Protein AF-A0A5N4DYI6-F1 (afdb_monomer)

pLDDT: mean 77.46, std 20.4, range [22.11, 98.19]

Organism: Camelus dromedarius (NCBI:txid9838)

InterPro domains:
  IPR007528 RINT-1/Tip20 [PF04437] (257-552)
  IPR007528 RINT-1/Tip20 [PS51386] (113-617)
  IPR007528 RINT-1/Tip20 [PTHR13520] (258-553)

Radius of gyration: 69.07 Å; Cα contacts (8 Å, |Δi|>4): 310; chains: 1; bounding box: 98×104×252 Å

Nearest PDB structures (foldseek):
  6xns-assembly2_E  TM=2.336E-01  e=3.907E-02  synthetic construct
  4a1s-assembly1_B  TM=1.746E-01  e=1.151E+00  Drosophila melanogaster

Foldseek 3Di:
DVVVPVVVVVVVVVVVCVVVDDDDDDDDDDDDDYDDDDDDDDDYDDDDDDDDDDDDDDDDDDDDDPPVVVVVCPVQDDDDPPCVVVVVVVVVVVVVVVVVVVVVVVVVVPVPPPPDDPPPPPVVVVVVVVVVVVVVVVVVVVVVVVVVVVVVVCVVCPPVVVVVVVVVVVVVVVVVVVVLVVLVVVLVVLLVQLVVCVVVVNLVSSVVSLVVLVVSLVVCPPPPPPVSNVVSVVSSVVSCVVSCVVVVVVVVDPLQPLLVLLVVLLVVLVVCVCVQVPPVVVVCVVVVHPDRRSQVSSLVSQVVSQVSLLVNQVVQLVPLVSLVSNLVSQLVSVCCCCPPNVHDLVDDGCLVVCPPPSNLVSVLVSLLVVLVVQLVVLVPDPQQLAQPPNPPPVPCPLRAGPSLVVNVVSLVVLCSSCLSRPDLVSSLVSLVSSLVSLVVSLVVLVVVLVVCLVPLVDSSVSSSLSSLVVNLVVVVVVLPDPSQLVSLLVVLVVVCVVVVHDPVVSVVCSVVDDGSCVVSSVSSVVVSVVSVVSVVVVVVVVVVVVVVVVVVLVVVLLVLLLPDDQVLNVVLLCQLVDPDDPDDNQVSSVVSVHHRDDSVVSNVSSVPHPPHDPPDD

Sequence (617 aa):
MRILADRGSEVINYWFQLLLGKQQFGVCCSENGDQRKNVEEKSDLNIAALAGNEQVCEGTDNGDLPSYVSAFIEKEVGNDLKSLKKLDKLIEQMTESKMQLEEQAIISAWVLTVSSEIPKRIQSALKNAEESKQFLYQSLEQETHLSSSINSHLLTAQPWMEDLGAMINQIEEIERHLAYLKWISQIEELSDNIQQYLMTNNVPEAASTLVSMAELDIKLQESSCTHLLGFMRATVKFWHKILKDKLTRQEVYPYFMPEWYLAQVLMWIGNHTQFLDEKIQPILDKAGSSVNARLEFSRGLMMLVLEKLAADIPCLLYDDNLFCHLVDEVLLFERELHSVHGYPGTFANCMHILSEETCFQRWLTVERKFALQKMDSMLSSEAAWISQYKDITDVDEMKVPDCAETFMTLLLVITDRYKHLPTASRKLQFLELQKDLVDDFRIRLTQVMKEETRASLGFRYCAILNAVNYISTVLADWADNVFFLQLQQAALEVFAENNTLSKLQLGQLASMESSVFDDMINLLERLKHDMLTRQVDHVFREVKDAAKLYKKESVKEACIVLNLNIGSALLLKDVLQSTSGQPPATAALNEVGIYKLAQQDVEILLNLRTNWPNTGK

Secondary structure (DSSP, 8-state):
--HHHHHHHHHHHHHHHHHT---------------------------------------------HHHHHHHHHHH--S-TTTTHHHHHHHHHHHHHHHHHHHHHHHHHHTTSSSSSSTTHHHHHHHHHHHHHHHHHHHHHHHHHHHHHHHHHHHHHHHHHHHHHHHHHHHHHHHHHHHHHHHHHHHHHHHHHHHHHHHTT-HHHHHHHHHHHHHHHHHHTT-S-HHHHHHHHHHHHHHHHHHHHHHHHHHSSTTT-HHHHHHHHHHHHHHHHHHIIIIIHHHHHHTT----HHHHHHHHHHHHHHHHHHHHHHHHTT-HHHHHHHHHHHHHHHHHHHHTT---TTS--HHHHHTSHHHHHHHHHHHHHHHHHHHHHHHTSTTTTSBTTTT-TTT-TT--BHHHHHHHHHHHHHHHHHTT-S-HHHHHHHHHHHHHHHHHHHHHHHHHHHHGGGGTTSHHHHHHHHHHHHHHHHHHHHHTSHHHHHHHHHHHHHHHHHHT--HHHHHHHHHHPPPTTHHHHHHHHHHHHHHHHHHHHHHHHHHHHHHHHHHHHHHHHHHHHHHS-HHHHHHHHHHHH-SS-SSPHHHHHHHTT-SSS-HHHHHHHHHT-S-------

Mean predicted aligned error: 20.65 Å

Solvent-accessible surface area (backbone atoms only — not comparable to full-atom values): 36206 Å² total; per-residue (Å²): 123,69,78,66,52,64,58,47,55,55,50,52,50,53,52,53,58,65,73,62,72,79,76,86,83,86,78,91,79,92,81,85,85,87,85,85,81,88,83,85,91,86,86,88,86,90,87,85,88,80,82,89,86,91,85,89,86,90,92,86,90,89,90,86,72,68,74,67,54,57,63,54,50,64,74,76,61,65,101,54,99,78,55,72,75,53,52,62,58,51,53,55,53,52,59,56,56,54,57,58,57,62,59,60,62,61,62,66,65,62,71,74,74,75,82,69,81,74,80,71,63,62,67,62,56,56,59,58,52,56,59,52,54,56,54,49,57,57,54,52,55,54,50,54,56,50,52,54,55,51,53,54,52,51,64,70,48,44,65,61,52,51,55,50,50,54,51,50,53,51,50,55,50,51,51,50,53,53,54,53,52,53,53,52,54,53,54,50,53,52,49,51,50,33,51,51,25,56,76,72,67,39,57,71,60,25,52,53,46,49,50,55,50,50,53,51,49,60,68,45,65,84,52,88,54,63,68,61,49,50,51,48,54,50,52,53,51,51,51,50,50,53,51,48,55,51,42,61,68,47,74,68,32,80,90,65,45,55,60,58,61,50,51,50,49,53,50,51,49,58,73,44,40,63,53,26,60,71,58,46,33,59,53,36,52,74,70,69,46,91,69,58,50,55,57,54,52,45,52,57,54,45,50,55,52,48,56,51,50,65,66,48,47,77,74,32,74,83,41,68,68,59,38,48,51,46,53,51,45,49,54,50,47,52,52,45,42,38,74,73,68,60,54,65,86,88,50,94,57,68,48,62,62,53,60,35,68,72,53,32,55,49,47,56,53,48,52,52,52,52,51,50,52,52,53,52,55,40,69,69,37,91,57,21,62,40,39,84,56,74,90,42,81,90,76,49,89,68,51,49,10,39,38,43,55,54,48,53,49,52,52,50,53,54,48,67,69,43,70,74,46,82,47,66,72,62,40,50,55,52,48,51,53,52,54,50,51,53,50,54,50,51,52,49,52,54,52,56,45,60,74,36,57,89,42,50,87,33,72,64,38,51,22,51,47,26,27,40,51,49,54,33,51,54,47,56,60,46,40,73,33,70,70,46,46,53,50,43,52,48,52,49,51,56,52,28,65,78,66,71,54,51,74,69,58,49,56,54,46,61,74,69,54,74,55,87,46,44,71,58,34,52,54,32,50,50,51,43,52,57,52,51,51,51,35,52,54,48,54,53,47,52,54,50,57,60,45,46,56,55,50,52,51,45,50,51,36,48,51,46,62,60,64,46,56,68,66,59,46,50,51,51,53,48,53,66,68,46,93,82,56,88,70,53,60,69,56,56,35,43,77,72,63,37,84,80,69,53,71,70,58,51,55,53,47,54,71,70,46,85,76,64,78,81,77,73,126

Structure (mmCIF, N/CA/C/O backbone):
data_AF-A0A5N4DYI6-F1
#
_entry.id   AF-A0A5N4DYI6-F1
#
loop_
_atom_site.group_PDB
_atom_site.id
_atom_site.type_symbol
_atom_site.label_atom_id
_atom_site.label_alt_id
_atom_site.label_comp_id
_atom_site.label_asym_id
_atom_site.label_entity_id
_atom_site.label_seq_id
_atom_site.pdbx_PDB_ins_code
_atom_site.Cartn_x
_atom_site.Cartn_y
_atom_site.Cartn_z
_atom_site.occupancy
_atom_site.B_iso_or_equiv
_atom_site.auth_seq_id
_atom_site.auth_comp_id
_atom_site.auth_asym_id
_atom_site.auth_atom_id
_atom_site.pdbx_PDB_model_num
ATOM 1 N N . MET A 1 1 ? -0.387 -41.800 51.190 1.00 40.84 1 MET A N 1
ATOM 2 C CA . MET A 1 1 ? 0.774 -42.644 51.560 1.00 40.84 1 MET A CA 1
ATOM 3 C C . MET A 1 1 ? 2.038 -41.867 51.966 1.00 40.84 1 MET A C 1
ATOM 5 O O . MET A 1 1 ? 2.974 -42.512 52.399 1.00 40.84 1 MET A O 1
ATOM 9 N N . ARG A 1 2 ? 2.075 -40.518 51.944 1.00 29.33 2 ARG A N 1
ATOM 10 C CA . ARG A 1 2 ? 3.192 -39.717 52.509 1.00 29.33 2 ARG A CA 1
ATOM 11 C C . ARG A 1 2 ? 3.112 -39.451 54.023 1.00 29.33 2 ARG A C 1
ATOM 13 O O . ARG A 1 2 ? 4.124 -39.168 54.636 1.00 29.33 2 ARG A O 1
ATOM 20 N N . ILE A 1 3 ? 1.945 -39.633 54.649 1.00 32.56 3 ILE A N 1
ATOM 21 C CA . ILE A 1 3 ? 1.760 -39.457 56.109 1.00 32.56 3 ILE A CA 1
ATOM 22 C C . ILE A 1 3 ? 2.317 -40.653 56.917 1.00 32.56 3 ILE A C 1
ATOM 24 O O . ILE A 1 3 ? 2.535 -40.546 58.120 1.00 32.56 3 ILE A O 1
ATOM 28 N N . LEU A 1 4 ? 2.586 -41.786 56.258 1.00 33.41 4 LEU A N 1
ATOM 29 C CA . LEU A 1 4 ? 3.155 -42.984 56.890 1.00 33.41 4 LEU A CA 1
ATOM 30 C C . LEU A 1 4 ? 4.692 -43.053 56.806 1.00 33.41 4 LEU A C 1
ATOM 32 O O . LEU A 1 4 ? 5.276 -43.845 57.535 1.00 33.41 4 LEU A O 1
ATOM 36 N N . ALA A 1 5 ? 5.341 -42.229 55.972 1.00 39.25 5 ALA A N 1
ATOM 37 C CA . ALA A 1 5 ? 6.801 -42.219 55.824 1.00 39.25 5 ALA A CA 1
ATOM 38 C C . ALA A 1 5 ? 7.481 -41.245 56.808 1.00 39.25 5 ALA A C 1
ATOM 40 O O . ALA A 1 5 ? 8.392 -41.652 57.525 1.00 39.25 5 ALA A O 1
ATOM 41 N N . ASP A 1 6 ? 6.966 -40.015 56.952 1.00 38.59 6 ASP A N 1
ATOM 42 C CA . ASP A 1 6 ? 7.537 -39.014 57.878 1.00 38.59 6 ASP A CA 1
ATOM 43 C C . ASP A 1 6 ? 7.442 -39.440 59.349 1.00 38.59 6 ASP A C 1
ATOM 45 O O . ASP A 1 6 ? 8.368 -39.236 60.130 1.00 38.59 6 ASP A O 1
ATOM 49 N N . ARG A 1 7 ? 6.359 -40.131 59.730 1.00 39.09 7 ARG A N 1
ATOM 50 C CA . ARG A 1 7 ? 6.202 -40.646 61.100 1.00 39.09 7 ARG A CA 1
ATOM 51 C C . ARG A 1 7 ? 7.051 -41.886 61.389 1.00 39.09 7 ARG A C 1
ATOM 53 O O . ARG A 1 7 ? 7.242 -42.215 62.553 1.00 39.09 7 ARG A O 1
ATOM 60 N N . GLY A 1 8 ? 7.552 -42.577 60.364 1.00 38.12 8 GLY A N 1
ATOM 61 C CA . GLY A 1 8 ? 8.440 -43.729 60.537 1.00 38.12 8 GLY A CA 1
ATOM 62 C C . GLY A 1 8 ? 9.852 -43.304 60.941 1.00 38.12 8 GLY A C 1
ATOM 63 O O . GLY A 1 8 ? 10.416 -43.862 61.878 1.00 38.12 8 GLY A O 1
ATOM 64 N N . SER A 1 9 ? 10.384 -42.266 60.288 1.00 40.78 9 SER A N 1
ATOM 65 C CA . SER 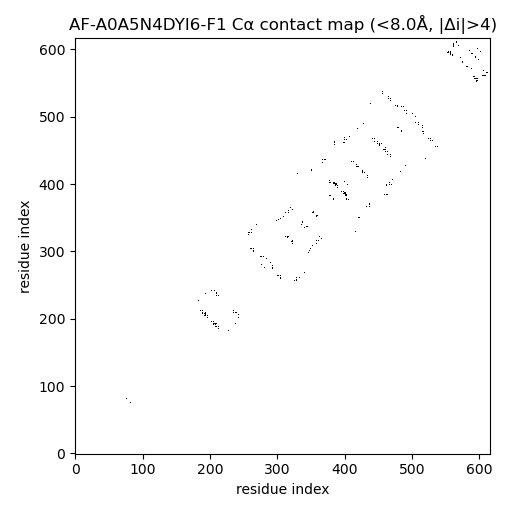A 1 9 ? 11.723 -41.720 60.558 1.00 40.78 9 SER A CA 1
ATOM 66 C C . SER A 1 9 ? 11.830 -41.094 61.953 1.00 40.78 9 SER A C 1
ATOM 68 O O . SER A 1 9 ? 12.776 -41.382 62.686 1.00 40.78 9 SER A O 1
ATOM 70 N N . GLU A 1 10 ? 10.832 -40.308 62.372 1.00 41.41 10 GLU A N 1
ATOM 71 C CA . GLU A 1 10 ? 10.827 -39.680 63.700 1.00 41.41 10 GLU A CA 1
ATOM 72 C C . GLU A 1 10 ? 10.707 -40.704 64.831 1.00 41.41 10 GLU A C 1
ATOM 74 O O . GLU A 1 10 ? 11.381 -40.570 65.848 1.00 41.41 10 GLU A O 1
ATOM 79 N N . VAL A 1 11 ? 9.909 -41.763 64.652 1.00 44.53 11 VAL A N 1
ATOM 80 C CA . VAL A 1 11 ? 9.777 -42.829 65.656 1.00 44.53 11 VAL A CA 1
ATOM 81 C C . VAL A 1 11 ? 11.064 -43.649 65.741 1.00 44.53 11 VAL A C 1
ATOM 83 O O . VAL A 1 11 ? 11.520 -43.940 66.843 1.00 44.53 11 VAL A O 1
ATOM 86 N N . ILE A 1 12 ? 11.706 -43.962 64.612 1.00 43.59 12 ILE A N 1
ATOM 87 C CA . ILE A 1 12 ? 12.975 -44.702 64.603 1.00 43.59 12 ILE A CA 1
ATOM 88 C C . ILE A 1 12 ? 14.104 -43.862 65.222 1.00 43.59 12 ILE A C 1
ATOM 90 O O . ILE A 1 12 ? 14.827 -44.378 66.071 1.00 43.59 12 ILE A O 1
ATOM 94 N N . ASN A 1 13 ? 14.207 -42.564 64.908 1.00 41.88 13 ASN A N 1
ATOM 95 C CA . ASN A 1 13 ? 15.181 -41.657 65.533 1.00 41.88 13 ASN A CA 1
ATOM 96 C C . ASN A 1 13 ? 14.904 -41.415 67.024 1.00 41.88 13 ASN A C 1
ATOM 98 O O . ASN A 1 13 ? 15.845 -41.345 67.814 1.00 41.88 13 ASN A O 1
ATOM 102 N N . TYR A 1 14 ? 13.634 -41.329 67.432 1.00 40.38 14 TYR A N 1
ATOM 103 C CA . TYR A 1 14 ? 13.248 -41.198 68.838 1.00 40.38 14 TYR A CA 1
ATOM 104 C C . TYR A 1 14 ? 13.643 -42.443 69.645 1.00 40.38 14 TYR A C 1
ATOM 106 O O . TYR A 1 14 ? 14.191 -42.316 70.737 1.00 40.38 14 TYR A O 1
ATOM 114 N N . TRP A 1 15 ? 13.469 -43.644 69.081 1.00 38.22 15 TRP A N 1
ATOM 115 C CA . TRP A 1 15 ? 13.941 -44.892 69.692 1.00 38.22 15 TRP A CA 1
ATOM 116 C C . TRP A 1 15 ? 15.475 -45.015 69.691 1.00 38.22 15 TRP A C 1
ATOM 118 O O . TRP A 1 15 ? 16.040 -45.486 70.677 1.00 38.22 15 TRP A O 1
ATOM 128 N N . PHE A 1 16 ? 16.165 -44.531 68.652 1.00 41.41 16 PHE A N 1
ATOM 129 C CA . PHE A 1 16 ? 17.635 -44.530 68.573 1.00 41.41 16 PHE A CA 1
ATOM 130 C C . PHE A 1 16 ? 18.285 -43.568 69.588 1.00 41.41 16 PHE A C 1
ATOM 132 O O . PHE A 1 16 ? 19.297 -43.898 70.205 1.00 41.41 16 PHE A O 1
ATOM 139 N N . GLN A 1 17 ? 17.672 -42.402 69.817 1.00 42.12 17 GLN A N 1
ATOM 140 C CA . GLN A 1 17 ? 18.087 -41.417 70.827 1.00 42.12 17 GLN A CA 1
ATOM 141 C C . GLN A 1 17 ? 17.823 -41.906 72.263 1.00 42.12 17 GLN A C 1
ATOM 143 O O . GLN A 1 17 ? 18.614 -41.618 73.161 1.00 42.12 17 GLN A O 1
ATOM 148 N N . LEU A 1 18 ? 16.755 -42.686 72.484 1.00 39.59 18 LEU A N 1
ATOM 149 C CA . LEU A 1 18 ? 16.445 -43.283 73.790 1.00 39.59 18 LEU A CA 1
ATOM 150 C C . LEU A 1 18 ? 17.396 -44.443 74.154 1.00 39.59 18 LEU A C 1
ATOM 152 O O . LEU A 1 18 ? 17.708 -44.635 75.327 1.00 39.59 18 LEU A O 1
ATOM 156 N N . LEU A 1 19 ? 17.869 -45.202 73.156 1.00 37.19 19 LEU A N 1
ATOM 157 C CA . LEU A 1 19 ? 18.775 -46.351 73.322 1.00 37.19 19 LEU A CA 1
ATOM 158 C C . LEU A 1 19 ? 20.253 -45.961 73.506 1.00 37.19 19 LEU A C 1
ATOM 160 O O . LEU A 1 19 ? 21.004 -46.713 74.122 1.00 37.19 19 LEU A O 1
ATOM 164 N N . LEU A 1 20 ? 20.676 -44.783 73.035 1.00 38.22 20 LEU A N 1
ATOM 165 C CA . LEU A 1 20 ? 22.058 -44.283 73.151 1.00 38.22 20 LEU A CA 1
ATOM 166 C C . LEU A 1 20 ? 22.245 -43.256 74.281 1.00 38.22 20 LEU A C 1
ATOM 168 O O . LEU A 1 20 ? 23.067 -42.345 74.176 1.00 38.22 20 LEU A O 1
ATOM 172 N N . GLY A 1 21 ? 21.496 -43.427 75.375 1.00 30.14 21 GLY A N 1
ATOM 173 C CA . GLY A 1 21 ? 21.461 -42.566 76.557 1.00 30.14 21 GLY A CA 1
ATOM 174 C C . GLY A 1 21 ? 22.791 -41.903 76.940 1.00 30.14 21 GLY A C 1
ATOM 175 O O . GLY A 1 21 ? 23.612 -42.456 77.669 1.00 30.14 21 GLY A O 1
ATOM 176 N N . LYS A 1 22 ? 22.939 -40.643 76.527 1.00 35.88 22 LYS A N 1
ATOM 177 C CA . LYS A 1 22 ? 23.739 -39.622 77.206 1.00 35.88 22 LYS A CA 1
ATOM 178 C C . LYS A 1 22 ? 22.902 -38.353 77.316 1.00 35.88 22 LYS A C 1
ATOM 180 O O . LYS A 1 22 ? 22.975 -37.475 76.465 1.00 35.88 22 LYS A O 1
ATOM 185 N N . GLN A 1 23 ? 22.165 -38.226 78.413 1.00 28.55 23 GLN A N 1
ATOM 186 C CA . GLN A 1 23 ? 21.888 -36.915 78.990 1.00 28.55 23 GLN A CA 1
ATOM 187 C C . GLN A 1 23 ? 22.250 -36.931 80.472 1.00 28.55 23 GLN A C 1
ATOM 189 O O . GLN A 1 23 ? 21.580 -37.530 81.308 1.00 28.55 23 GLN A O 1
ATOM 194 N N . GLN A 1 24 ? 23.357 -36.247 80.763 1.00 27.94 24 GLN A N 1
ATOM 195 C CA . GLN A 1 24 ? 23.621 -35.655 82.062 1.00 27.94 24 GLN A CA 1
ATOM 196 C C . GLN A 1 24 ? 22.496 -34.662 82.371 1.00 27.94 24 GLN A C 1
ATOM 198 O O . GLN A 1 24 ? 22.369 -33.638 81.702 1.00 27.94 24 GLN A O 1
ATOM 203 N N . PHE A 1 25 ? 21.718 -34.944 83.411 1.00 26.69 25 PHE A N 1
ATOM 204 C CA . PHE A 1 25 ? 21.030 -33.907 84.168 1.00 26.69 25 PHE A CA 1
ATOM 205 C C . PHE A 1 25 ? 22.044 -33.279 85.125 1.00 26.69 25 PHE A C 1
ATOM 207 O O . PHE A 1 25 ? 22.585 -33.954 85.999 1.00 26.69 25 PHE A O 1
ATOM 214 N N . GLY A 1 26 ? 22.310 -31.987 84.952 1.00 24.92 26 GLY A N 1
ATOM 215 C CA . GLY A 1 26 ? 22.956 -31.168 85.967 1.00 24.92 26 GLY A CA 1
ATOM 216 C C . GLY A 1 26 ? 21.895 -30.395 86.738 1.00 24.92 26 GLY A C 1
ATOM 217 O O . GLY A 1 26 ? 21.224 -29.546 86.159 1.00 24.92 26 GLY A O 1
ATOM 218 N N . VAL A 1 27 ? 21.777 -30.639 88.043 1.00 24.98 27 VAL A N 1
ATOM 219 C CA . VAL A 1 27 ? 21.348 -29.601 88.985 1.00 24.98 27 VAL A CA 1
ATOM 220 C C . VAL A 1 27 ? 22.393 -29.516 90.090 1.00 24.98 27 VAL A C 1
ATOM 222 O O . VAL A 1 27 ? 22.844 -30.517 90.639 1.00 24.98 27 VAL A O 1
ATOM 225 N N . CYS A 1 28 ? 22.805 -28.276 90.318 1.00 22.11 28 CYS A N 1
ATOM 226 C CA . CYS A 1 28 ? 23.761 -27.788 91.295 1.00 22.11 28 CYS A CA 1
ATOM 227 C C . CYS A 1 2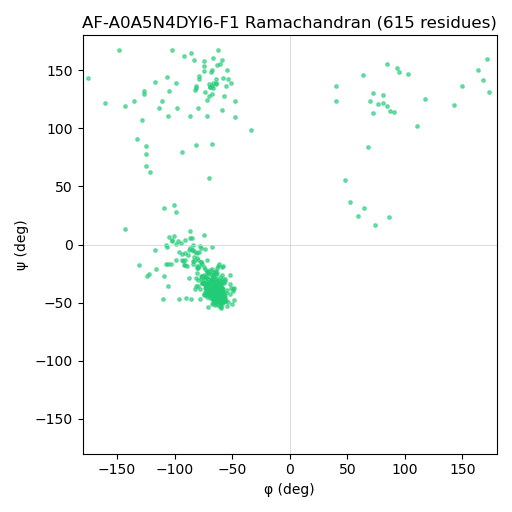8 ? 23.467 -28.284 92.719 1.00 22.11 28 CYS A C 1
ATOM 229 O O . CYS A 1 28 ? 22.317 -28.227 93.141 1.00 22.11 28 CYS A O 1
ATOM 231 N N . CYS A 1 29 ? 24.510 -28.663 93.462 1.00 23.05 29 CYS A N 1
ATOM 232 C CA . CYS A 1 29 ? 24.693 -28.275 94.863 1.00 23.05 29 CYS A CA 1
ATOM 233 C C . CYS A 1 29 ? 26.168 -28.461 95.251 1.00 23.05 29 CYS A C 1
ATOM 235 O O . CYS A 1 29 ? 26.735 -29.546 95.140 1.00 23.05 29 CYS A O 1
ATOM 237 N N . SER A 1 30 ? 26.785 -27.369 95.686 1.00 24.91 30 SER A N 1
ATOM 238 C CA . SER A 1 30 ? 28.051 -27.323 96.410 1.00 24.91 30 SER A CA 1
ATOM 239 C C . SER A 1 30 ? 27.889 -27.895 97.818 1.00 24.91 30 SER A C 1
ATOM 241 O O . SER A 1 30 ? 26.945 -27.511 98.498 1.00 24.91 30 SER A O 1
ATOM 243 N N . GLU A 1 31 ? 28.820 -28.736 98.273 1.00 25.12 31 GLU A N 1
ATOM 244 C CA . GLU A 1 31 ? 29.697 -28.474 99.430 1.00 25.12 31 GLU A CA 1
ATOM 245 C C . GLU A 1 31 ? 30.517 -29.712 99.836 1.00 25.12 31 GLU A C 1
ATOM 247 O O . GLU A 1 31 ? 30.260 -30.844 99.438 1.00 25.12 31 GLU A O 1
ATOM 252 N N . ASN A 1 32 ? 31.590 -29.411 100.561 1.00 24.45 32 ASN A N 1
ATOM 253 C CA . ASN A 1 32 ? 32.766 -30.209 100.876 1.00 24.45 32 ASN A CA 1
ATOM 254 C C . ASN A 1 32 ? 32.528 -31.444 101.765 1.00 24.45 32 ASN A C 1
ATOM 256 O O . ASN A 1 32 ? 31.656 -31.443 102.624 1.00 24.45 32 ASN A O 1
ATOM 260 N N . GLY A 1 33 ? 33.497 -32.368 101.716 1.00 24.52 33 GLY A N 1
ATOM 261 C CA . GLY A 1 33 ? 34.186 -32.781 102.947 1.00 24.52 33 GLY A CA 1
ATOM 262 C C . GLY A 1 33 ? 33.947 -34.195 103.488 1.00 24.52 33 GLY A C 1
ATOM 263 O O . GLY A 1 33 ? 33.018 -34.434 104.240 1.00 24.52 33 GLY A O 1
ATOM 264 N N . ASP A 1 34 ? 34.940 -35.048 103.226 1.00 25.22 34 ASP A N 1
ATOM 265 C CA . ASP A 1 34 ? 35.650 -35.896 104.201 1.00 25.22 34 ASP A CA 1
ATOM 266 C C . ASP A 1 34 ? 35.051 -37.197 104.809 1.00 25.22 34 ASP A C 1
ATOM 268 O O . ASP A 1 34 ? 34.108 -37.222 105.585 1.00 25.22 34 ASP A O 1
ATOM 272 N N . GLN A 1 35 ? 35.815 -38.271 104.544 1.00 26.48 35 GLN A N 1
ATOM 273 C CA . GLN A 1 35 ? 36.376 -39.268 105.478 1.00 26.48 35 GLN A CA 1
ATOM 274 C C . GLN A 1 35 ? 35.529 -40.350 106.198 1.00 26.48 35 GLN A C 1
ATOM 276 O O . GLN A 1 35 ? 34.892 -40.134 107.215 1.00 26.48 35 GLN A O 1
ATOM 281 N N . ARG A 1 36 ? 35.845 -41.593 105.780 1.00 25.16 36 ARG A N 1
ATOM 282 C CA . ARG A 1 36 ? 36.388 -42.737 106.562 1.00 25.16 36 ARG A CA 1
ATOM 283 C C . ARG A 1 36 ? 35.535 -43.481 107.618 1.00 25.16 36 ARG A C 1
ATOM 285 O O . ARG A 1 36 ? 35.316 -43.002 108.716 1.00 25.16 36 ARG A O 1
ATOM 292 N N . LYS A 1 37 ? 35.480 -44.798 107.341 1.00 26.97 37 LYS A N 1
ATOM 293 C CA . LYS A 1 37 ? 35.802 -45.975 108.192 1.00 26.97 37 LYS A CA 1
ATOM 294 C C . LYS A 1 37 ? 34.772 -46.498 109.212 1.00 26.97 37 LYS A C 1
ATOM 296 O O . LYS A 1 37 ? 34.456 -45.834 110.182 1.00 26.97 37 LYS A O 1
ATOM 301 N N . ASN A 1 38 ? 34.448 -47.782 108.987 1.00 24.80 38 ASN A N 1
ATOM 302 C CA . ASN A 1 38 ? 34.434 -48.957 109.883 1.00 24.80 38 ASN A CA 1
ATOM 303 C C . ASN A 1 38 ? 33.935 -48.810 111.333 1.00 24.80 38 ASN A C 1
ATOM 305 O O . ASN A 1 38 ? 34.457 -47.988 112.074 1.00 24.80 38 ASN A O 1
ATOM 309 N N . VAL A 1 39 ? 33.128 -49.781 111.789 1.00 26.12 39 VAL A N 1
ATOM 310 C CA . VAL A 1 39 ? 33.548 -50.900 112.678 1.00 26.12 39 VAL A CA 1
ATOM 311 C C . VAL A 1 39 ? 32.319 -51.723 113.142 1.00 26.12 39 VAL A C 1
ATOM 313 O O . VAL A 1 39 ? 31.318 -51.149 113.549 1.00 26.12 39 VAL A O 1
ATOM 316 N N . GLU A 1 40 ? 32.450 -53.053 112.999 1.00 25.75 40 GLU A N 1
ATOM 317 C CA . GLU A 1 40 ? 32.027 -54.211 113.837 1.00 25.75 40 GLU A CA 1
ATOM 318 C C . GLU A 1 40 ? 30.651 -54.230 114.548 1.00 25.75 40 GLU A C 1
ATOM 320 O O . GLU A 1 40 ? 30.269 -53.304 115.245 1.00 25.75 40 GLU A O 1
ATOM 325 N N . GLU A 1 41 ? 29.795 -55.237 114.318 1.00 26.77 41 GLU A N 1
ATOM 326 C CA . GLU A 1 41 ? 29.814 -56.641 114.814 1.00 26.77 41 GLU A CA 1
ATOM 327 C C . GLU A 1 41 ? 29.039 -56.793 116.143 1.00 26.77 41 GLU A C 1
ATOM 329 O O . GLU A 1 41 ? 29.460 -56.275 117.171 1.00 26.77 41 GLU A O 1
ATOM 334 N N . LYS A 1 42 ? 27.917 -57.532 116.135 1.00 25.36 42 LYS A N 1
ATOM 335 C CA . LYS A 1 42 ? 27.680 -58.744 116.952 1.00 25.36 42 LYS A CA 1
ATOM 336 C C . LYS A 1 42 ? 26.210 -59.151 117.036 1.00 25.36 42 LYS A C 1
ATOM 338 O O . LYS A 1 42 ? 25.287 -58.354 116.928 1.00 25.36 42 LYS A O 1
ATOM 343 N N . SER A 1 43 ? 26.077 -60.457 117.179 1.00 27.17 43 SER A N 1
ATOM 344 C CA . SER A 1 43 ? 24.918 -61.321 117.084 1.00 27.17 43 SER A CA 1
ATOM 345 C C . SER A 1 43 ? 24.107 -61.436 118.386 1.00 27.17 43 SER A C 1
ATOM 347 O O . SER A 1 43 ? 24.602 -61.147 119.472 1.00 27.17 43 SER A O 1
ATOM 349 N N . ASP A 1 44 ? 22.884 -61.952 118.210 1.00 25.45 44 ASP A N 1
ATOM 350 C CA . ASP A 1 44 ? 22.265 -63.054 118.969 1.00 25.45 44 ASP A CA 1
ATOM 351 C C . ASP A 1 44 ? 20.980 -62.822 119.801 1.00 25.45 44 ASP A C 1
ATOM 353 O O . ASP A 1 44 ? 20.928 -62.063 120.761 1.00 25.45 44 ASP A O 1
ATOM 357 N N . LEU A 1 45 ? 20.007 -63.685 119.456 1.00 27.31 45 LEU A N 1
ATOM 358 C CA . LEU A 1 45 ? 19.142 -64.522 120.310 1.00 27.31 45 LEU A CA 1
ATOM 359 C C . LEU A 1 45 ? 17.809 -64.003 120.910 1.00 27.31 45 LEU A C 1
ATOM 361 O O . LEU A 1 45 ? 17.751 -63.274 121.890 1.00 27.31 45 LEU A O 1
ATOM 365 N N . ASN A 1 46 ? 16.761 -64.672 120.400 1.00 26.83 46 ASN A N 1
ATOM 366 C CA . ASN A 1 46 ? 15.651 -65.373 121.072 1.00 26.83 46 ASN A CA 1
ATOM 367 C C . ASN A 1 46 ? 14.408 -64.646 121.626 1.00 26.83 46 ASN A C 1
ATOM 369 O O . ASN A 1 46 ? 14.456 -63.765 122.474 1.00 26.83 46 ASN A O 1
ATOM 373 N N . ILE A 1 47 ? 13.260 -65.198 121.205 1.00 30.27 47 ILE A N 1
ATOM 374 C CA . ILE A 1 47 ? 11.884 -64.957 121.656 1.00 30.27 47 ILE A CA 1
ATOM 375 C C . ILE A 1 47 ? 11.334 -66.263 122.264 1.00 30.27 47 ILE A C 1
ATOM 377 O O . ILE A 1 47 ? 11.512 -67.337 121.691 1.00 30.27 47 ILE A O 1
ATOM 381 N N . ALA A 1 48 ? 10.590 -66.152 123.366 1.00 25.69 48 ALA A N 1
ATOM 382 C CA . ALA A 1 48 ? 9.598 -67.115 123.871 1.00 25.69 48 ALA A CA 1
ATOM 383 C C . ALA A 1 48 ? 8.367 -66.275 124.294 1.00 25.69 48 ALA A C 1
ATOM 385 O O . ALA A 1 48 ? 8.563 -65.241 124.920 1.00 25.69 48 ALA A O 1
ATOM 386 N N . ALA A 1 49 ? 7.124 -66.453 123.825 1.00 26.55 49 ALA A N 1
ATOM 387 C CA . ALA A 1 49 ? 6.162 -67.571 123.816 1.00 26.55 49 ALA A CA 1
ATOM 388 C C . ALA A 1 49 ? 5.054 -67.388 124.886 1.00 26.55 49 ALA A C 1
ATOM 390 O O . ALA A 1 49 ? 5.345 -66.916 125.977 1.00 26.55 49 ALA A O 1
ATOM 391 N N . LEU A 1 50 ? 3.838 -67.871 124.544 1.00 25.14 50 LEU A N 1
ATOM 392 C CA . LEU A 1 50 ? 2.586 -68.066 125.332 1.00 25.14 50 LEU A CA 1
ATOM 393 C C . LEU A 1 50 ? 1.525 -66.938 125.284 1.00 25.14 50 LEU A C 1
ATOM 395 O O . LEU A 1 50 ? 1.893 -65.777 125.261 1.00 25.14 50 LEU A O 1
ATOM 399 N N . ALA A 1 51 ? 0.201 -67.156 125.382 1.00 24.47 51 ALA A N 1
ATOM 400 C CA . ALA A 1 51 ? -0.783 -68.163 124.917 1.00 24.47 51 ALA A CA 1
ATOM 401 C C . ALA A 1 51 ? -2.128 -67.937 125.668 1.00 24.47 51 ALA A C 1
ATOM 403 O O . ALA A 1 51 ? -2.093 -67.745 126.878 1.00 24.47 51 ALA A O 1
ATOM 404 N N . GLY A 1 52 ? -3.269 -68.094 124.969 1.00 25.02 52 GLY A N 1
ATOM 405 C CA . GLY A 1 52 ? -4.622 -68.405 125.502 1.00 25.02 52 GLY A CA 1
ATOM 406 C C . GLY A 1 52 ? -5.465 -67.213 125.988 1.00 25.02 52 GLY A C 1
ATOM 407 O O . GLY A 1 52 ? -4.905 -66.208 126.398 1.00 25.02 52 GLY A O 1
ATOM 408 N N . ASN A 1 53 ? -6.802 -67.231 126.039 1.00 25.19 53 ASN A N 1
ATOM 409 C CA . ASN A 1 53 ? -7.904 -68.070 125.525 1.00 25.19 53 ASN A CA 1
ATOM 410 C C . ASN A 1 53 ? -9.205 -67.320 125.935 1.00 25.19 53 ASN A C 1
ATOM 412 O O . ASN A 1 53 ? -9.240 -66.783 127.039 1.00 25.19 53 ASN A O 1
ATOM 416 N N . GLU A 1 54 ? -10.266 -67.307 125.119 1.00 24.41 54 GLU A N 1
ATOM 417 C CA . GLU A 1 54 ? -11.565 -66.658 125.424 1.00 24.41 54 GLU A CA 1
ATOM 418 C C . GLU A 1 54 ? -12.694 -67.666 125.747 1.00 24.41 54 GLU A C 1
ATOM 420 O O . GLU A 1 54 ? -12.795 -68.721 125.120 1.00 24.41 54 GLU A O 1
ATOM 425 N N . GLN A 1 55 ? -13.579 -67.286 126.683 1.00 25.89 55 GLN A N 1
ATOM 426 C CA . GLN A 1 55 ? -14.959 -67.768 126.925 1.00 25.89 55 GLN A CA 1
ATOM 427 C C . GLN A 1 55 ? -15.790 -66.530 127.363 1.00 25.89 55 GLN A C 1
ATOM 429 O O . GLN A 1 55 ? -15.313 -65.791 128.214 1.00 25.89 55 GLN A O 1
ATOM 434 N N . VAL A 1 56 ? -16.855 -66.082 126.674 1.00 24.84 56 VAL A N 1
ATOM 435 C CA . VAL A 1 56 ? -18.271 -66.541 126.585 1.00 24.84 56 VAL A CA 1
ATOM 436 C C . VAL A 1 56 ? -19.226 -66.005 127.695 1.00 24.84 56 VAL A C 1
ATOM 438 O O . VAL A 1 56 ? -19.071 -66.340 128.860 1.00 24.84 56 VAL A O 1
ATOM 441 N N . CYS A 1 57 ? -20.258 -65.273 127.222 1.00 25.27 57 CYS A N 1
ATOM 442 C CA . CYS A 1 57 ? -21.673 -65.076 127.649 1.00 25.27 57 CYS A CA 1
ATOM 443 C C . CYS A 1 57 ? -22.161 -64.280 128.899 1.00 25.27 57 CYS A C 1
ATOM 445 O O . CYS A 1 57 ? -21.811 -64.581 130.030 1.00 25.27 57 CYS A O 1
ATOM 447 N N . GLU A 1 58 ? -23.145 -63.400 128.598 1.00 28.62 58 GLU A N 1
ATOM 448 C CA . GLU A 1 58 ? -24.489 -63.152 129.206 1.00 28.62 58 GLU A CA 1
ATOM 449 C C . GLU A 1 58 ? -24.697 -62.648 130.658 1.00 28.62 58 GLU A C 1
ATOM 451 O O . GLU A 1 58 ? -24.053 -63.097 131.596 1.00 28.62 58 GLU A O 1
ATOM 456 N N . GLY A 1 59 ? -25.751 -61.824 130.857 1.00 26.28 59 GLY A N 1
ATOM 457 C CA . GLY A 1 59 ? -26.535 -61.817 132.112 1.00 26.28 59 GLY A CA 1
ATOM 458 C C . GLY A 1 59 ? -27.190 -60.496 132.564 1.00 26.28 59 GLY A C 1
ATOM 459 O O . GLY A 1 59 ? -26.568 -59.447 132.538 1.00 26.28 59 GLY A O 1
ATOM 460 N N . THR A 1 60 ? -28.444 -60.582 133.015 1.00 33.03 60 THR A N 1
ATOM 461 C CA . THR A 1 60 ? -29.470 -59.555 133.340 1.00 33.03 60 THR A CA 1
ATOM 462 C C . THR A 1 60 ? -29.676 -59.231 134.848 1.00 33.03 60 THR A C 1
ATOM 464 O O . THR A 1 60 ? -29.334 -60.044 135.696 1.00 33.03 60 THR A O 1
ATOM 467 N N . ASP A 1 61 ? -30.411 -58.130 135.118 1.00 30.61 61 ASP A N 1
ATOM 468 C CA . ASP A 1 61 ? -31.444 -57.874 136.175 1.00 30.61 61 ASP A CA 1
ATOM 469 C C . ASP A 1 61 ? -31.157 -57.242 137.581 1.00 30.61 61 ASP A C 1
ATOM 471 O O . ASP A 1 61 ? -30.078 -57.335 138.152 1.00 30.61 61 ASP A O 1
ATOM 475 N N . ASN A 1 62 ? -32.218 -56.572 138.076 1.00 37.84 62 ASN A N 1
ATOM 476 C CA . ASN A 1 62 ? -32.493 -55.614 139.179 1.00 37.84 62 ASN A CA 1
ATOM 477 C C . ASN A 1 62 ? -32.277 -56.024 140.674 1.00 37.84 62 ASN A C 1
ATOM 479 O O . ASN A 1 62 ? -32.304 -57.204 141.001 1.00 37.84 62 ASN A O 1
ATOM 483 N N . GLY A 1 63 ? -32.297 -55.035 141.610 1.00 34.00 63 GLY A N 1
ATOM 484 C CA . GLY A 1 63 ? -32.971 -55.171 142.936 1.00 34.00 63 GLY A CA 1
ATOM 485 C C . GLY A 1 63 ? -32.346 -54.548 144.221 1.00 34.00 63 GLY A C 1
ATOM 486 O O . GLY A 1 63 ? -31.291 -54.977 144.664 1.00 34.00 63 GLY A O 1
ATOM 487 N N . ASP A 1 64 ? -33.084 -53.626 144.869 1.00 45.75 64 ASP A N 1
ATOM 488 C CA . ASP A 1 64 ? -33.105 -53.219 146.305 1.00 45.75 64 ASP A CA 1
ATOM 489 C C . ASP A 1 64 ? -31.934 -52.476 147.013 1.00 45.75 64 ASP A C 1
ATOM 491 O O . ASP A 1 64 ? -31.174 -53.007 147.818 1.00 45.75 64 ASP A O 1
ATOM 495 N N . LEU A 1 65 ? -31.950 -51.147 146.840 1.00 49.22 65 LEU A N 1
ATOM 496 C CA . LEU A 1 65 ? -31.243 -50.073 147.565 1.00 49.22 65 LEU A CA 1
ATOM 497 C C . LEU A 1 65 ? -31.845 -49.588 148.929 1.00 49.22 65 LEU A C 1
ATOM 499 O O . LEU A 1 65 ? -31.110 -48.965 149.699 1.00 49.22 65 LEU A O 1
ATOM 503 N N . PRO A 1 66 ? -33.135 -49.788 149.292 1.00 46.84 66 PRO A N 1
ATOM 504 C CA . PRO A 1 66 ? -33.722 -49.071 150.441 1.00 46.84 66 PRO A CA 1
ATOM 505 C C . PRO A 1 66 ? -33.295 -49.521 151.851 1.00 46.84 66 PRO A C 1
ATOM 507 O O . PRO A 1 66 ? -33.309 -48.705 152.769 1.00 46.84 66 PRO A O 1
ATOM 510 N N . SER A 1 67 ? -32.912 -50.785 152.068 1.00 53.53 67 SER A N 1
ATOM 511 C CA . SER A 1 67 ? -32.650 -51.304 153.428 1.00 53.53 67 SER A CA 1
ATOM 512 C C . SER A 1 67 ? -31.308 -50.846 154.016 1.00 53.53 67 SER A C 1
ATOM 514 O O . SER A 1 67 ? -31.173 -50.708 155.232 1.00 53.53 67 SER A O 1
ATOM 516 N N . TYR A 1 68 ? -30.330 -50.548 153.157 1.00 57.31 68 TYR A N 1
ATOM 517 C CA . TYR A 1 68 ? -29.005 -50.070 153.559 1.00 57.31 68 TYR A CA 1
ATOM 518 C C . TYR A 1 68 ? -29.027 -48.595 153.995 1.00 57.31 68 TYR A C 1
ATOM 520 O O . TYR A 1 68 ? -28.320 -48.195 154.920 1.00 57.31 68 TYR A O 1
ATOM 528 N N . VAL A 1 69 ? -29.891 -47.789 153.370 1.00 56.09 69 VAL A N 1
ATOM 529 C CA . VAL A 1 69 ? -29.978 -46.339 153.607 1.00 56.09 69 VAL A CA 1
ATOM 530 C C . VAL A 1 69 ? -30.624 -46.027 154.959 1.00 56.09 69 VAL A C 1
ATOM 532 O O . VAL A 1 69 ? -30.166 -45.131 155.668 1.00 56.09 69 VAL A O 1
ATOM 535 N N . SER A 1 70 ? -31.630 -46.798 155.378 1.00 54.72 70 SER A N 1
ATOM 536 C CA . SER A 1 70 ? -32.292 -46.585 156.672 1.00 54.72 70 SER A CA 1
ATOM 537 C C . SER A 1 70 ? -31.374 -46.876 157.866 1.00 54.72 70 SER A C 1
ATOM 539 O O . SER A 1 70 ? -31.352 -46.100 158.817 1.00 54.72 70 SER A O 1
ATOM 541 N N . ALA A 1 71 ? -30.538 -47.921 157.795 1.00 57.97 71 ALA A N 1
ATOM 542 C CA . ALA A 1 71 ? -29.585 -48.250 158.863 1.00 57.97 71 ALA A CA 1
ATOM 543 C C . ALA A 1 71 ? -28.465 -47.201 159.026 1.00 57.97 71 ALA A C 1
ATOM 545 O O . ALA A 1 71 ? -27.906 -47.041 160.112 1.00 57.97 71 ALA A O 1
ATOM 546 N N . PHE A 1 72 ? -28.139 -46.476 157.954 1.00 59.59 72 PHE A N 1
ATOM 547 C CA . PHE A 1 72 ? -27.111 -45.438 157.953 1.00 59.59 72 PHE A CA 1
ATOM 548 C C . PHE A 1 72 ? -27.620 -44.109 158.543 1.00 59.59 72 PHE A C 1
ATOM 550 O O . PHE A 1 72 ? -26.889 -43.440 159.271 1.00 59.59 72 PHE A O 1
ATOM 557 N N . ILE A 1 73 ? -28.892 -43.760 158.311 1.00 59.44 73 ILE A N 1
ATOM 558 C CA . ILE A 1 73 ? -29.499 -42.514 158.814 1.00 59.44 73 ILE A CA 1
ATOM 559 C C . ILE A 1 73 ? -29.760 -42.569 160.331 1.00 59.44 73 ILE A C 1
ATOM 561 O O . ILE A 1 73 ? -29.524 -41.579 161.023 1.00 59.44 73 ILE A O 1
ATOM 565 N N . GLU A 1 74 ? -30.143 -43.728 160.878 1.00 58.75 74 GLU A N 1
ATOM 566 C CA . GLU A 1 74 ? -30.379 -43.907 162.325 1.00 58.75 74 GLU A CA 1
ATOM 567 C C . GLU A 1 74 ? -29.082 -43.812 163.162 1.00 58.75 74 GLU A C 1
ATOM 569 O O . GLU A 1 74 ? -29.112 -43.452 164.339 1.00 58.75 74 GLU A O 1
ATOM 574 N N . LYS A 1 75 ? -27.922 -44.114 162.553 1.00 59.78 75 LYS A N 1
ATOM 575 C CA . LYS A 1 75 ? -26.604 -44.091 163.212 1.00 59.78 75 LYS A CA 1
ATOM 576 C C . LYS A 1 75 ? -25.998 -42.687 163.307 1.00 59.78 75 LYS A C 1
ATOM 578 O O . LYS A 1 75 ? -25.251 -42.414 164.243 1.00 59.78 75 LYS A O 1
ATOM 583 N N . GLU A 1 76 ? -26.323 -41.804 162.368 1.00 55.69 76 GLU A N 1
ATOM 584 C CA . GLU A 1 76 ? -25.709 -40.472 162.263 1.00 55.69 76 GLU A CA 1
ATOM 585 C C . GLU A 1 76 ? -26.632 -39.324 162.719 1.00 55.69 76 GLU A C 1
ATOM 587 O O . GLU A 1 76 ? -26.150 -38.234 163.035 1.00 55.69 76 GLU A O 1
ATOM 592 N N . VAL A 1 77 ? -27.951 -39.544 162.832 1.00 56.78 77 VAL A N 1
ATOM 593 C CA . VAL A 1 77 ? -28.929 -38.494 163.182 1.00 56.78 77 VAL A CA 1
ATOM 594 C C . VAL A 1 77 ? -29.758 -38.894 164.414 1.00 56.78 77 VAL A C 1
ATOM 596 O O . VAL A 1 77 ? -30.954 -39.146 164.339 1.00 56.78 77 VAL A O 1
ATOM 599 N N . GLY A 1 78 ? -29.105 -38.961 165.578 1.00 51.38 78 GLY A N 1
ATOM 600 C CA . GLY A 1 78 ? -29.761 -39.132 166.885 1.00 51.38 78 GLY A CA 1
ATOM 601 C C . GLY A 1 78 ? -30.468 -37.863 167.414 1.00 51.38 78 GLY A C 1
ATOM 602 O O . GLY A 1 78 ? -30.133 -36.739 167.034 1.00 51.38 78 GLY A O 1
ATOM 603 N N . ASN A 1 79 ? -31.434 -38.059 168.324 1.00 56.69 79 ASN A N 1
ATOM 604 C CA . ASN A 1 79 ? -32.527 -37.143 168.725 1.00 56.69 79 ASN A CA 1
ATOM 605 C C . ASN A 1 79 ? -32.165 -35.862 169.526 1.00 56.69 79 ASN A C 1
ATOM 607 O O . ASN A 1 79 ? -32.733 -35.627 170.592 1.00 56.69 79 ASN A O 1
ATOM 611 N N . ASP A 1 80 ? -31.294 -34.983 169.021 1.00 46.19 80 ASP A N 1
ATOM 612 C CA . ASP A 1 80 ? -31.124 -33.631 169.591 1.00 46.19 80 ASP A CA 1
ATOM 613 C C . ASP A 1 80 ? -31.282 -32.515 168.540 1.00 46.19 80 ASP A C 1
ATOM 615 O O . ASP A 1 80 ? -30.705 -32.544 167.448 1.00 46.19 80 ASP A O 1
ATOM 619 N N . LEU A 1 81 ? -32.076 -31.495 168.880 1.00 56.94 81 LEU A N 1
ATOM 620 C CA . LEU A 1 81 ? -32.706 -30.531 167.964 1.00 56.94 81 LEU A CA 1
ATOM 621 C C . LEU A 1 81 ? -31.746 -29.466 167.378 1.00 56.94 81 LEU A C 1
ATOM 623 O O . LEU A 1 81 ? -32.187 -28.533 166.709 1.00 56.94 81 LEU A O 1
ATOM 627 N N . LYS A 1 82 ? -30.426 -29.591 167.590 1.00 55.97 82 LYS A N 1
ATOM 628 C CA . LYS A 1 82 ? -29.377 -28.717 167.010 1.00 55.97 82 LYS A 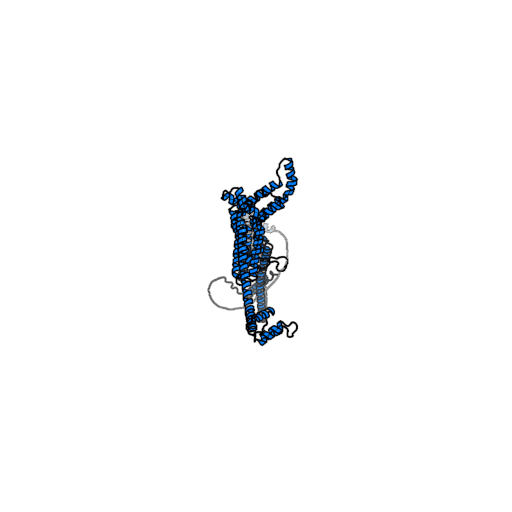CA 1
ATOM 629 C C . LYS A 1 82 ? -28.548 -29.378 165.894 1.00 55.97 82 LYS A C 1
ATOM 631 O O . LYS A 1 82 ? -27.705 -28.712 165.292 1.00 55.97 82 LYS A O 1
ATOM 636 N N . SER A 1 83 ? -28.801 -30.648 165.574 1.00 54.97 83 SER A N 1
ATOM 637 C CA . SER A 1 83 ? -27.989 -31.450 164.640 1.00 54.97 83 SER A CA 1
ATOM 638 C C . SER A 1 83 ? -28.385 -31.324 163.157 1.00 54.97 83 SER A C 1
ATOM 640 O O . SER A 1 83 ? -27.660 -31.808 162.294 1.00 54.97 83 SER A O 1
ATOM 642 N N . LEU A 1 84 ? -29.466 -30.605 162.827 1.00 53.31 84 LEU A N 1
ATOM 643 C CA . LEU A 1 84 ? -29.970 -30.431 161.451 1.00 53.31 84 LEU A CA 1
ATOM 644 C C . LEU A 1 84 ? -29.024 -29.671 160.500 1.00 53.31 84 LEU A C 1
ATOM 646 O O . LEU A 1 84 ? -29.058 -29.910 159.301 1.00 53.31 84 LEU A O 1
ATOM 650 N N . LYS A 1 85 ? -28.109 -28.829 161.005 1.00 57.19 85 LYS A N 1
ATOM 651 C CA . LYS A 1 85 ? -27.084 -28.173 160.161 1.00 57.19 85 LYS A CA 1
ATOM 652 C C . LYS A 1 85 ? -25.988 -29.126 159.662 1.00 57.19 85 LYS A C 1
ATOM 654 O O . LYS A 1 85 ? -25.210 -28.748 158.792 1.00 57.19 85 LYS A O 1
ATOM 659 N N . LYS A 1 86 ? -25.884 -30.340 160.219 1.00 58.16 86 LYS A N 1
ATOM 660 C CA . LYS A 1 86 ? -24.926 -31.355 159.749 1.00 58.16 86 LYS A CA 1
ATOM 661 C C . LYS A 1 86 ? -25.427 -32.108 158.514 1.00 58.16 86 LYS A C 1
ATOM 663 O O . LYS A 1 86 ? -24.599 -32.680 157.815 1.00 58.16 86 LYS A O 1
ATOM 668 N N . LEU A 1 87 ? -26.733 -32.072 158.230 1.00 58.03 87 LEU A N 1
ATOM 669 C CA . LEU A 1 87 ? -27.328 -32.766 157.087 1.00 58.03 87 LEU A CA 1
ATOM 670 C C . LEU A 1 87 ? -26.846 -32.173 155.753 1.00 58.03 87 LEU A C 1
ATOM 672 O O . LEU A 1 87 ? -26.467 -32.926 154.865 1.00 58.03 87 LEU A O 1
ATOM 676 N N . ASP A 1 88 ? -26.752 -30.843 155.653 1.00 58.59 88 ASP A N 1
ATOM 677 C CA . ASP A 1 88 ? -26.264 -30.168 154.438 1.00 58.59 88 ASP A CA 1
ATOM 678 C C . ASP A 1 88 ? -24.805 -30.532 154.122 1.00 58.59 88 ASP A C 1
ATOM 680 O O . ASP A 1 88 ? -24.471 -30.845 152.983 1.00 58.59 88 ASP A O 1
ATOM 684 N N . LYS A 1 89 ? -23.942 -30.601 155.146 1.00 63.50 89 LYS A N 1
ATOM 685 C CA . LYS A 1 89 ? -22.546 -31.046 154.982 1.00 63.50 89 LYS A CA 1
ATOM 686 C C . LYS A 1 89 ? -22.428 -32.517 154.575 1.00 63.50 89 LYS A C 1
ATOM 688 O O . LYS A 1 89 ? -21.510 -32.875 153.845 1.00 63.50 89 LYS A O 1
ATOM 693 N N . LEU A 1 90 ? -23.337 -33.364 155.056 1.00 61.47 90 LEU A N 1
ATOM 694 C CA . LEU A 1 90 ? -23.387 -34.788 154.713 1.00 61.47 90 LEU A CA 1
ATOM 695 C C . LEU A 1 90 ? -23.870 -35.012 153.274 1.00 61.47 90 LEU A C 1
ATOM 697 O O . LEU A 1 90 ? -23.369 -35.907 152.597 1.00 61.47 90 LEU A O 1
ATOM 701 N N . ILE A 1 91 ? -24.793 -34.176 152.790 1.00 63.56 91 ILE A N 1
ATOM 702 C CA . ILE A 1 91 ? -25.230 -34.185 151.388 1.00 63.56 91 ILE A CA 1
ATOM 703 C C . ILE A 1 91 ? -24.068 -33.786 150.471 1.00 63.56 91 ILE A C 1
ATOM 705 O O . ILE A 1 91 ? -23.817 -34.473 149.482 1.00 63.56 91 ILE A O 1
ATOM 709 N N . GLU A 1 92 ? -23.313 -32.748 150.835 1.00 67.19 92 GLU A N 1
ATOM 710 C CA . GLU A 1 92 ? -22.174 -32.261 150.046 1.00 67.19 92 GLU A CA 1
ATOM 711 C C . GLU A 1 92 ? -21.027 -33.298 149.979 1.00 67.19 92 GLU A C 1
ATOM 713 O O . GLU A 1 92 ? -20.503 -33.585 148.899 1.00 67.19 92 GLU A O 1
ATOM 718 N N . GLN A 1 93 ? -20.720 -33.975 151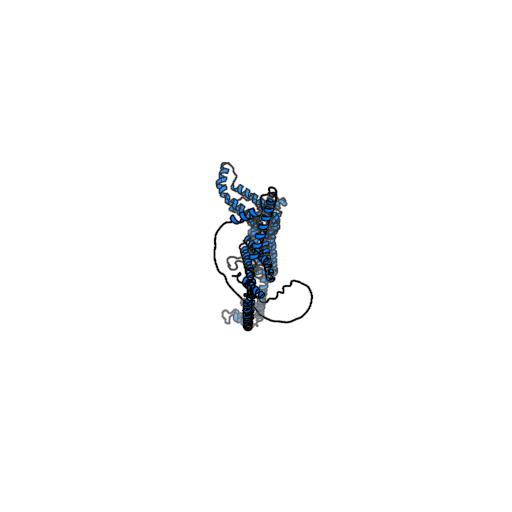.096 1.00 65.94 93 GLN A N 1
ATOM 719 C CA . GLN A 1 93 ? -19.736 -35.072 151.132 1.00 65.94 93 GLN A CA 1
ATOM 720 C C . GLN A 1 93 ? -20.165 -36.316 150.334 1.00 65.94 93 GLN A C 1
ATOM 722 O O . GLN A 1 93 ? -19.325 -36.989 149.725 1.00 65.94 93 GLN A O 1
ATOM 727 N N . MET A 1 94 ? -21.463 -36.632 150.309 1.00 58.78 94 MET A N 1
ATOM 728 C CA . MET A 1 94 ? -21.998 -37.739 149.507 1.00 58.78 94 MET A CA 1
ATOM 729 C C . MET A 1 94 ? -21.899 -37.464 148.002 1.00 58.78 94 MET A C 1
ATOM 731 O O . MET A 1 94 ? -21.604 -38.381 147.234 1.00 58.78 94 MET A O 1
ATOM 735 N N . THR A 1 95 ? -22.091 -36.216 147.563 1.00 61.69 95 THR A N 1
ATOM 736 C CA . THR A 1 95 ? -21.932 -35.852 146.145 1.00 61.69 95 THR A CA 1
ATOM 737 C C . THR A 1 95 ? -20.487 -35.940 145.662 1.00 61.69 95 THR A C 1
ATOM 739 O O . THR A 1 95 ? -20.250 -36.405 144.549 1.00 61.69 95 THR A O 1
ATOM 742 N N . GLU A 1 96 ? -19.516 -35.574 146.499 1.00 64.06 96 GLU A N 1
ATOM 743 C CA . GLU A 1 96 ? -18.094 -35.604 146.134 1.00 64.06 96 GLU A CA 1
ATOM 744 C C . GLU A 1 96 ? -17.545 -37.044 146.066 1.00 64.06 96 GLU A C 1
ATOM 746 O O . GLU A 1 96 ? -16.816 -37.404 145.141 1.00 64.06 96 GLU A O 1
ATOM 751 N N . SER A 1 97 ? -17.998 -37.920 146.972 1.00 61.28 97 SER A N 1
ATOM 752 C CA . SER A 1 97 ? -17.605 -39.340 146.993 1.00 61.28 97 SER A CA 1
ATOM 753 C C . SER A 1 97 ? -18.136 -40.129 145.787 1.00 61.28 97 SER A C 1
ATOM 755 O O . SER A 1 97 ? -17.484 -41.065 145.322 1.00 61.28 97 SER A O 1
ATOM 757 N N . LYS A 1 98 ? -19.300 -39.747 145.236 1.00 63.88 98 LYS A N 1
ATOM 758 C CA . LYS A 1 98 ? -19.841 -40.359 144.011 1.00 63.88 98 LYS A CA 1
ATOM 759 C C . LYS A 1 98 ? -18.930 -40.107 142.805 1.00 63.88 98 LYS A C 1
ATOM 761 O O . LYS A 1 98 ? -18.695 -41.019 142.018 1.00 63.88 98 LYS A O 1
ATOM 766 N N . MET A 1 99 ? -18.399 -38.892 142.680 1.00 62.09 99 MET A N 1
ATOM 767 C CA . MET A 1 99 ? -17.607 -38.484 141.518 1.00 62.09 99 MET A CA 1
ATOM 768 C C . MET A 1 99 ? -16.244 -39.199 141.464 1.00 62.09 99 MET A C 1
ATOM 770 O O . MET A 1 99 ? -15.785 -39.569 140.389 1.00 62.09 99 MET A O 1
ATOM 774 N N . GLN A 1 100 ? -15.637 -39.495 142.621 1.00 59.88 100 GLN A N 1
ATOM 775 C CA . GLN A 1 100 ? -14.367 -40.236 142.693 1.00 59.88 100 GLN A CA 1
ATOM 776 C C . GLN A 1 100 ? -14.485 -41.727 142.328 1.00 59.88 100 GLN A C 1
ATOM 778 O O . GLN A 1 100 ? -13.527 -42.310 141.820 1.00 59.88 100 GLN A O 1
ATOM 783 N N . LEU A 1 101 ? -15.638 -42.363 142.563 1.00 59.66 101 LEU A N 1
ATOM 784 C CA . LEU A 1 101 ? -15.836 -43.782 142.234 1.00 59.66 101 LEU A CA 1
ATOM 785 C C . LEU A 1 101 ? -16.069 -44.015 140.732 1.00 59.66 101 LEU A C 1
ATOM 787 O O . LEU A 1 101 ? -15.666 -45.056 140.213 1.00 59.66 101 LEU A O 1
ATOM 791 N N . GLU A 1 102 ? -16.655 -43.047 140.022 1.00 54.56 102 GLU A N 1
ATOM 792 C CA . GLU A 1 102 ? -16.828 -43.118 138.562 1.00 54.56 102 GLU A CA 1
ATOM 793 C C . GLU A 1 102 ? -15.479 -43.027 137.818 1.00 54.56 102 GLU A C 1
ATOM 795 O O . GLU A 1 102 ? -15.287 -43.685 136.796 1.00 54.56 102 GLU A O 1
ATOM 800 N N . GLU A 1 103 ? -14.500 -42.301 138.367 1.00 58.44 103 GLU A N 1
ATOM 801 C CA . GLU A 1 103 ? -13.172 -42.139 137.759 1.00 58.44 103 GLU A CA 1
ATOM 802 C C . GLU A 1 103 ? -12.276 -43.385 137.932 1.00 58.44 103 GLU A C 1
ATOM 804 O O . GLU A 1 103 ? -11.514 -43.744 137.030 1.00 58.44 103 GLU A O 1
ATOM 809 N N . GLN A 1 104 ? -12.412 -44.121 139.045 1.00 56.75 104 GLN A N 1
ATOM 810 C CA . GLN A 1 104 ? -11.636 -45.350 139.272 1.00 56.75 104 GLN A CA 1
ATOM 811 C C . GLN A 1 104 ? -12.055 -46.534 138.382 1.00 56.75 104 GLN A C 1
ATOM 813 O O . GLN A 1 104 ? -11.226 -47.403 138.105 1.00 56.75 104 GLN A O 1
ATOM 818 N N . ALA A 1 105 ? -13.291 -46.568 137.875 1.00 55.03 105 ALA A N 1
ATOM 819 C CA . ALA A 1 105 ? -13.769 -47.655 137.015 1.00 55.03 105 ALA A CA 1
ATOM 820 C C . ALA A 1 105 ? -13.156 -47.640 135.596 1.00 55.03 105 ALA A C 1
ATOM 822 O O . ALA A 1 105 ? -13.018 -48.689 134.969 1.00 55.03 105 ALA A O 1
ATOM 823 N N . ILE A 1 106 ? -12.741 -46.474 135.085 1.00 59.38 106 ILE A N 1
ATOM 824 C CA . ILE A 1 106 ? -12.204 -46.339 133.717 1.00 59.38 106 ILE A CA 1
ATOM 825 C C . ILE A 1 106 ? -10.761 -46.860 133.621 1.00 59.38 106 ILE A C 1
ATOM 827 O O . ILE A 1 106 ? -10.360 -47.433 132.606 1.00 59.38 106 ILE A O 1
ATOM 831 N N . ILE A 1 107 ? -9.975 -46.718 134.690 1.00 58.59 107 ILE A N 1
ATOM 832 C CA . ILE A 1 107 ? -8.543 -47.048 134.677 1.00 58.59 107 ILE A CA 1
ATOM 833 C C . ILE A 1 107 ? -8.304 -48.569 134.680 1.00 58.59 107 ILE A C 1
ATOM 835 O O . ILE A 1 107 ? -7.331 -49.035 134.084 1.00 58.59 107 ILE A O 1
ATOM 839 N N . SER A 1 108 ? -9.200 -49.379 135.261 1.00 50.97 108 SER A N 1
ATOM 840 C CA . SER A 1 108 ? -9.002 -50.837 135.294 1.00 50.97 108 SER A CA 1
ATOM 841 C C . SER A 1 108 ? -9.223 -51.524 133.937 1.00 50.97 108 SER A C 1
ATOM 843 O O . SER A 1 108 ? -8.696 -52.614 133.724 1.00 50.97 108 SER A O 1
ATOM 845 N N . ALA A 1 109 ? -9.950 -50.904 133.000 1.00 56.53 109 ALA A N 1
ATOM 846 C CA . ALA A 1 109 ? -10.233 -51.488 131.684 1.00 56.53 109 ALA A CA 1
ATOM 847 C C . ALA A 1 109 ? -9.013 -51.487 130.739 1.00 56.53 109 ALA A C 1
ATOM 849 O O . ALA A 1 109 ? -8.886 -52.358 129.880 1.00 56.53 109 ALA A O 1
ATOM 850 N N . TRP A 1 110 ? -8.083 -50.542 130.894 1.00 56.84 110 TRP A N 1
ATOM 851 C CA . TRP A 1 110 ? -6.980 -50.367 129.940 1.00 56.84 110 TRP A CA 1
ATOM 852 C C . TRP A 1 110 ? -5.832 -51.368 130.138 1.00 56.84 110 TRP A C 1
ATOM 854 O O . TRP A 1 110 ? -5.180 -51.783 129.180 1.00 56.84 110 TRP A O 1
ATOM 864 N N . VAL A 1 111 ? -5.607 -51.808 131.377 1.00 56.47 111 VAL A N 1
ATOM 865 C CA . VAL A 1 111 ? -4.454 -52.652 131.739 1.00 56.47 111 VAL A CA 1
ATOM 866 C C . VAL A 1 111 ? -4.574 -54.087 131.198 1.00 56.47 111 VAL A C 1
ATOM 868 O O . VAL A 1 111 ? -3.559 -54.740 130.975 1.00 56.47 111 VAL A O 1
ATOM 871 N N . LEU A 1 112 ? -5.782 -54.576 130.903 1.00 52.75 112 LEU A N 1
ATOM 872 C CA . LEU A 1 112 ? -6.004 -55.964 130.470 1.00 52.75 112 LEU A CA 1
ATOM 873 C C . LEU A 1 112 ? -5.678 -56.243 128.988 1.00 52.75 112 LEU A C 1
ATOM 875 O O . LEU A 1 112 ? -5.446 -57.393 128.631 1.00 52.75 112 LEU A O 1
ATOM 879 N N . THR A 1 113 ? -5.597 -55.223 128.126 1.00 55.28 113 THR A N 1
ATOM 880 C CA . THR A 1 113 ? -5.515 -55.423 126.658 1.00 55.28 113 THR A CA 1
ATOM 881 C C . THR A 1 113 ? -4.076 -55.513 126.121 1.00 55.28 113 THR A C 1
ATOM 883 O O . THR A 1 113 ? -3.843 -55.991 125.017 1.00 55.28 113 THR A O 1
ATOM 886 N N . VAL A 1 114 ? -3.071 -55.063 126.878 1.00 55.88 114 VAL A N 1
ATOM 887 C CA . VAL A 1 114 ? -1.752 -54.730 126.297 1.00 55.88 114 VAL A CA 1
ATOM 888 C C . VAL A 1 114 ? -0.701 -55.856 126.388 1.00 55.88 114 VAL A C 1
ATOM 890 O O . VAL A 1 114 ? 0.356 -55.749 125.773 1.00 55.88 114 VAL A O 1
ATOM 893 N N . SER A 1 115 ? -0.952 -56.985 127.060 1.00 50.44 115 SER A N 1
ATOM 894 C CA . SER A 1 115 ? 0.130 -57.943 127.375 1.00 50.44 115 SER A CA 1
ATOM 895 C C . SER A 1 115 ? 0.300 -59.210 126.499 1.00 50.44 115 SER A C 1
ATOM 897 O O . SER A 1 115 ? 1.170 -59.999 126.857 1.00 50.44 115 SER A O 1
ATOM 899 N N . SER A 1 116 ? -0.389 -59.452 125.362 1.00 53.34 116 SER A N 1
ATOM 900 C CA . SER A 1 116 ? -0.263 -60.770 124.662 1.00 53.34 116 SER A CA 1
ATOM 901 C C . SER A 1 116 ? 0.006 -60.859 123.132 1.00 53.34 116 SER A C 1
ATOM 903 O O . SER A 1 116 ? 0.477 -61.914 122.703 1.00 53.34 116 SER A O 1
ATOM 905 N N . GLU A 1 117 ? -0.183 -59.842 122.272 1.00 57.62 117 GLU A N 1
ATOM 906 C CA . GLU A 1 117 ? -0.238 -60.076 120.794 1.00 57.62 117 GLU A CA 1
ATOM 907 C C . GLU A 1 117 ? 0.994 -59.723 119.918 1.00 57.62 117 GLU A C 1
ATOM 909 O O . GLU A 1 117 ? 1.109 -60.211 118.792 1.00 57.62 117 GLU A O 1
ATOM 914 N N . ILE A 1 118 ? 1.958 -58.922 120.374 1.00 59.69 118 ILE A N 1
ATOM 915 C CA . ILE A 1 118 ? 2.960 -58.288 119.478 1.00 59.69 118 ILE A CA 1
ATOM 916 C C . ILE A 1 118 ? 4.170 -59.179 119.045 1.00 59.69 118 ILE A C 1
ATOM 918 O O . ILE A 1 118 ? 4.595 -59.070 117.891 1.00 59.69 118 ILE A O 1
ATOM 922 N N . PRO A 1 119 ? 4.742 -60.098 119.856 1.00 54.91 119 PRO A N 1
ATOM 923 C CA . PRO A 1 119 ? 6.031 -60.744 119.524 1.00 54.91 119 PRO A CA 1
ATOM 924 C C . PRO A 1 119 ? 6.082 -61.744 118.340 1.00 54.91 119 PRO A C 1
ATOM 926 O O . PRO A 1 119 ? 7.159 -61.974 117.795 1.00 54.91 119 PRO A O 1
ATOM 929 N N . LYS A 1 120 ? 4.977 -62.364 117.891 1.00 56.59 120 LYS A N 1
ATOM 930 C CA . LYS A 1 120 ? 5.024 -63.486 116.911 1.00 56.59 120 LYS A CA 1
ATOM 931 C C . LYS A 1 120 ? 5.205 -63.084 115.436 1.00 56.59 120 LYS A C 1
ATOM 933 O O . LYS A 1 120 ? 5.623 -63.910 114.628 1.00 56.59 120 LYS A O 1
ATOM 938 N N . ARG A 1 121 ? 4.903 -61.839 115.049 1.00 61.41 121 ARG A N 1
ATOM 939 C CA . ARG A 1 121 ? 4.941 -61.398 113.635 1.00 61.41 121 ARG A CA 1
ATOM 940 C C . ARG A 1 121 ? 6.358 -61.201 113.083 1.00 61.41 121 ARG A C 1
ATOM 942 O O . ARG A 1 121 ? 6.595 -61.498 111.914 1.00 61.41 121 ARG A O 1
ATOM 949 N N . ILE A 1 122 ? 7.302 -60.759 113.913 1.00 63.81 122 ILE A N 1
ATOM 950 C CA . ILE A 1 122 ? 8.656 -60.366 113.481 1.00 63.81 122 ILE A CA 1
ATOM 951 C C . ILE A 1 122 ? 9.460 -61.565 112.950 1.00 63.81 122 ILE A C 1
ATOM 953 O O . ILE A 1 122 ? 10.146 -61.455 111.938 1.00 63.81 122 ILE A O 1
ATOM 957 N N . GLN A 1 123 ? 9.321 -62.738 113.569 1.00 57.16 123 GLN A N 1
ATOM 958 C CA . GLN A 1 123 ? 10.097 -63.926 113.200 1.00 57.16 123 GLN A CA 1
ATOM 959 C C . GLN A 1 123 ? 9.737 -64.482 111.809 1.00 57.16 123 GLN A C 1
ATOM 961 O O . GLN A 1 123 ? 10.597 -65.016 111.113 1.00 57.16 123 GLN A O 1
ATOM 966 N N . SER A 1 124 ? 8.485 -64.311 111.369 1.00 64.00 124 SER A N 1
ATOM 967 C CA . SER A 1 124 ? 8.038 -64.748 110.037 1.00 64.00 124 SER A CA 1
ATOM 968 C C . SER A 1 124 ? 8.622 -63.908 108.894 1.00 64.00 124 SER A C 1
ATOM 970 O O . SER A 1 124 ? 8.913 -64.435 107.824 1.00 64.00 124 SER A O 1
ATOM 972 N N . ALA A 1 125 ? 8.849 -62.613 109.130 1.00 70.19 125 ALA A N 1
ATOM 973 C CA . ALA A 1 125 ? 9.356 -61.696 108.115 1.00 70.19 125 ALA A CA 1
ATOM 974 C C . ALA A 1 125 ? 10.831 -61.961 107.771 1.00 70.19 125 ALA A C 1
ATOM 976 O O . ALA A 1 125 ? 11.230 -61.805 106.619 1.00 70.19 125 ALA A O 1
ATOM 977 N N . LEU A 1 126 ? 11.629 -62.403 108.750 1.00 72.31 126 LEU A N 1
ATOM 978 C CA . LEU A 1 126 ? 13.061 -62.638 108.562 1.00 72.31 126 LEU A CA 1
ATOM 979 C C . LEU A 1 126 ? 13.335 -63.809 107.605 1.00 72.31 126 LEU A C 1
ATOM 981 O O . LEU A 1 126 ? 14.168 -63.691 106.711 1.00 72.31 126 LEU A O 1
ATOM 985 N N . LYS A 1 127 ? 12.581 -64.908 107.734 1.00 73.50 127 LYS A N 1
ATOM 986 C CA . LYS A 1 127 ? 12.745 -66.094 106.881 1.00 73.50 127 LYS A CA 1
ATOM 987 C C . LYS A 1 127 ? 12.453 -65.796 105.402 1.00 73.50 127 LYS A C 1
ATOM 989 O O . LYS A 1 127 ? 13.199 -66.218 104.524 1.00 73.50 127 LYS A O 1
ATOM 994 N N . ASN A 1 128 ? 11.412 -65.008 105.126 1.00 74.88 128 ASN A N 1
ATOM 995 C CA . ASN A 1 128 ? 11.052 -64.624 103.756 1.00 74.88 128 ASN A CA 1
ATOM 996 C C . ASN A 1 128 ? 12.137 -63.764 103.076 1.00 74.88 128 ASN A C 1
ATOM 998 O O . ASN A 1 128 ? 12.283 -63.797 101.851 1.00 74.88 128 ASN A O 1
ATOM 1002 N N . ALA A 1 129 ? 12.908 -62.997 103.852 1.00 75.44 129 ALA A N 1
ATOM 1003 C CA . ALA A 1 129 ? 13.984 -62.169 103.316 1.00 75.44 129 ALA A CA 1
ATOM 1004 C C . ALA A 1 129 ? 15.174 -63.009 102.810 1.00 75.44 129 ALA A C 1
ATOM 1006 O O . ALA A 1 129 ? 15.766 -62.677 101.781 1.00 75.44 129 ALA A O 1
ATOM 1007 N N . GLU A 1 130 ? 15.505 -64.115 103.482 1.00 76.56 130 GLU A N 1
ATOM 1008 C CA . GLU A 1 130 ? 16.609 -64.998 103.075 1.00 76.56 130 GLU A CA 1
ATOM 1009 C C . GLU A 1 130 ? 16.301 -65.767 101.786 1.00 76.56 130 GLU A C 1
ATOM 1011 O O . GLU A 1 130 ? 17.137 -65.807 100.882 1.00 76.56 130 GLU A O 1
ATOM 1016 N N . GLU A 1 131 ? 15.084 -66.297 101.651 1.00 79.25 131 GLU A N 1
ATOM 1017 C CA . GLU A 1 131 ? 14.644 -66.992 100.432 1.00 79.25 131 GLU A CA 1
ATOM 1018 C C . GLU A 1 131 ? 14.654 -66.047 99.213 1.00 79.25 131 GLU A C 1
ATOM 1020 O O . GLU A 1 131 ? 15.115 -66.411 98.127 1.00 79.25 131 GLU A O 1
ATOM 1025 N N . SER A 1 132 ? 14.256 -64.786 99.411 1.00 74.00 132 SER A N 1
ATOM 1026 C CA . SER A 1 132 ? 14.272 -63.759 98.359 1.00 74.00 132 SER A CA 1
ATOM 1027 C C . SER A 1 132 ? 15.688 -63.443 97.855 1.00 74.00 132 SER A C 1
ATOM 1029 O O . SER A 1 132 ? 15.897 -63.230 96.659 1.00 74.00 132 SER A O 1
ATOM 1031 N N . LYS A 1 133 ? 16.693 -63.450 98.741 1.00 82.56 133 LYS A N 1
ATOM 1032 C CA . LYS A 1 133 ? 18.096 -63.194 98.373 1.00 82.56 133 LYS A CA 1
ATOM 1033 C C . LYS A 1 133 ? 18.657 -64.277 97.450 1.00 82.56 133 LYS A C 1
ATOM 1035 O O . LYS A 1 133 ? 19.415 -63.970 96.532 1.00 82.56 133 LYS A O 1
ATOM 1040 N N . GLN A 1 134 ? 18.302 -65.537 97.680 1.00 77.75 134 GLN A N 1
ATOM 1041 C CA . GLN A 1 134 ? 18.812 -66.647 96.876 1.00 77.75 134 GLN A CA 1
ATOM 1042 C C . GLN A 1 134 ? 18.237 -66.631 95.451 1.00 77.75 134 GLN A C 1
ATOM 1044 O O . GLN A 1 134 ? 18.969 -66.861 94.487 1.00 77.75 134 GLN A O 1
ATOM 1049 N N . PHE A 1 135 ? 16.962 -66.259 95.311 1.00 82.88 135 PHE A N 1
ATOM 1050 C CA . PHE A 1 135 ? 16.310 -66.062 94.014 1.00 82.88 135 PHE A CA 1
ATOM 1051 C C . PHE A 1 135 ? 16.950 -64.928 93.190 1.00 82.88 135 PHE A C 1
ATOM 1053 O O . PHE A 1 135 ? 17.111 -65.046 91.971 1.00 82.88 135 PHE A O 1
ATOM 1060 N N . LEU A 1 136 ? 17.379 -63.847 93.852 1.00 79.12 136 LEU A N 1
ATOM 1061 C CA . LEU A 1 136 ? 18.066 -62.733 93.191 1.00 79.12 136 LEU A CA 1
ATOM 1062 C C . LEU A 1 136 ? 19.395 -63.155 92.554 1.00 79.12 136 LEU A C 1
ATOM 1064 O O . LEU A 1 136 ? 19.681 -62.747 91.430 1.00 79.12 136 LEU A O 1
ATOM 1068 N N . TYR A 1 137 ? 20.189 -63.998 93.220 1.00 84.06 137 TYR A N 1
ATOM 1069 C CA . TYR A 1 137 ? 21.469 -64.440 92.656 1.00 84.06 137 TYR A CA 1
ATOM 1070 C C . TYR A 1 137 ? 21.306 -65.312 91.406 1.00 84.06 137 TYR A C 1
ATOM 1072 O O . TYR A 1 137 ? 22.058 -65.135 90.452 1.00 84.06 137 TYR A O 1
ATOM 1080 N N . GLN A 1 138 ? 20.306 -66.198 91.367 1.00 83.69 138 GLN A N 1
ATOM 1081 C CA . GLN A 1 138 ? 20.013 -66.983 90.159 1.00 83.69 138 GLN A CA 1
ATOM 1082 C C . GLN A 1 138 ? 19.526 -66.111 88.997 1.00 83.69 138 GLN A C 1
ATOM 1084 O O . GLN A 1 138 ? 19.892 -66.353 87.847 1.00 83.69 138 GLN A O 1
ATOM 1089 N N . SER A 1 139 ? 18.731 -65.081 89.291 1.00 73.50 139 SER A N 1
ATOM 1090 C CA . SER A 1 139 ? 18.246 -64.144 88.272 1.00 73.50 139 SER A CA 1
ATOM 1091 C C . SER A 1 139 ? 19.394 -63.343 87.643 1.00 73.50 139 SER A C 1
ATOM 1093 O O . SER A 1 139 ? 19.408 -63.133 86.432 1.00 73.50 139 SER A O 1
ATOM 1095 N N . LEU A 1 140 ? 20.394 -62.961 88.446 1.00 83.62 140 LEU A N 1
ATOM 1096 C CA . LEU A 1 140 ? 21.577 -62.237 87.972 1.00 83.62 140 LEU A CA 1
ATOM 1097 C C . LEU A 1 140 ? 22.425 -63.080 87.004 1.00 83.62 140 LEU A C 1
ATOM 1099 O O . LEU A 1 140 ? 22.918 -62.576 85.999 1.00 83.62 140 LEU A O 1
ATOM 1103 N N . GLU A 1 141 ? 22.581 -64.379 87.262 1.00 80.38 141 GLU A N 1
ATOM 1104 C CA . GLU A 1 141 ? 23.355 -65.263 86.381 1.00 80.38 141 GLU A CA 1
ATOM 1105 C C . GLU A 1 141 ? 22.679 -65.429 85.008 1.00 80.38 141 GLU A C 1
ATOM 1107 O O . GLU A 1 141 ? 23.337 -65.332 83.968 1.00 80.38 141 GLU A O 1
ATOM 1112 N N . GLN A 1 142 ? 21.349 -65.567 84.982 1.00 83.38 142 GLN A N 1
ATOM 1113 C CA . GLN A 1 142 ? 20.577 -65.609 83.735 1.00 83.38 142 GLN A CA 1
ATOM 1114 C C . GLN A 1 142 ? 20.699 -64.311 82.924 1.00 83.38 142 GLN A C 1
ATOM 1116 O O . GLN A 1 142 ? 20.819 -64.366 81.697 1.00 83.38 142 GLN A O 1
ATOM 1121 N N . GLU A 1 143 ? 20.726 -63.156 83.595 1.00 80.50 143 GLU A N 1
ATOM 1122 C CA . GLU A 1 143 ? 20.929 -61.855 82.951 1.00 80.50 143 GLU A CA 1
ATOM 1123 C C . GLU A 1 143 ? 22.268 -61.804 82.198 1.00 80.50 143 GLU A C 1
ATOM 1125 O O . GLU A 1 143 ? 22.327 -61.384 81.038 1.00 80.50 143 GLU A O 1
ATOM 1130 N N . THR A 1 144 ? 23.346 -62.299 82.815 1.00 83.12 144 THR A N 1
ATOM 1131 C CA . THR A 1 144 ? 24.679 -62.272 82.192 1.00 83.12 144 THR A CA 1
ATOM 1132 C C . THR A 1 144 ? 24.765 -63.136 80.932 1.00 83.12 144 THR A C 1
ATOM 1134 O O . THR A 1 144 ? 25.352 -62.713 79.932 1.00 83.12 144 THR A O 1
ATOM 1137 N N . HIS A 1 145 ? 24.137 -64.314 80.937 1.00 85.50 145 HIS A N 1
ATOM 1138 C CA . HIS A 1 145 ? 24.096 -65.194 79.768 1.00 85.50 145 HIS A CA 1
ATOM 1139 C C . HIS A 1 145 ? 23.244 -64.605 78.635 1.00 85.50 145 HIS A C 1
ATOM 1141 O O . HIS A 1 145 ? 23.601 -64.694 77.459 1.00 85.50 145 HIS A O 1
ATOM 1147 N N . LEU A 1 146 ? 22.121 -63.967 78.969 1.00 84.56 146 LEU A N 1
ATOM 1148 C CA . LEU A 1 146 ? 21.297 -63.290 77.972 1.00 84.56 146 LEU A CA 1
ATOM 1149 C C . LEU A 1 146 ? 22.067 -62.134 77.313 1.00 84.56 146 LEU A C 1
ATOM 1151 O O . LEU A 1 146 ? 22.053 -62.000 76.089 1.00 84.56 146 LEU A O 1
ATOM 1155 N N . SER A 1 147 ? 22.799 -61.351 78.108 1.00 85.25 147 SER A N 1
ATOM 1156 C CA . SER A 1 147 ? 23.621 -60.240 77.619 1.00 85.25 147 SER A CA 1
ATOM 1157 C C . SER A 1 147 ? 24.709 -60.695 76.635 1.00 85.25 147 SER A C 1
ATOM 1159 O O . SER A 1 147 ? 24.900 -60.081 75.582 1.00 85.25 147 SER A O 1
ATOM 1161 N N . SER A 1 148 ? 25.396 -61.809 76.908 1.00 84.19 148 SER A N 1
ATOM 1162 C CA . SER A 1 148 ? 26.425 -62.328 75.994 1.00 84.19 148 SER A CA 1
ATOM 1163 C C . SER A 1 148 ? 25.832 -62.837 74.673 1.00 84.19 148 SER A C 1
ATOM 1165 O O . SER A 1 148 ? 26.376 -62.548 73.604 1.00 84.19 148 SER A O 1
ATOM 1167 N N . SER A 1 149 ? 24.676 -63.509 74.724 1.00 90.25 149 SER A N 1
ATOM 1168 C CA . SER A 1 149 ? 23.962 -63.970 73.528 1.00 90.25 149 SER A CA 1
ATOM 1169 C C . SER A 1 149 ? 23.488 -62.803 72.654 1.00 90.25 149 SER A C 1
ATOM 1171 O O . SER A 1 149 ? 23.640 -62.851 71.433 1.00 90.25 149 SER A O 1
ATOM 1173 N N . ILE A 1 150 ? 22.955 -61.736 73.259 1.00 85.00 150 ILE A N 1
ATOM 1174 C CA . ILE A 1 150 ? 22.515 -60.531 72.538 1.00 85.00 150 ILE A CA 1
ATOM 1175 C C . ILE A 1 150 ? 23.693 -59.879 71.805 1.00 85.00 150 ILE A C 1
ATOM 1177 O O . ILE A 1 150 ? 23.581 -59.564 70.621 1.00 85.00 150 ILE A O 1
ATOM 1181 N N . ASN A 1 151 ? 24.846 -59.742 72.465 1.00 87.62 151 ASN A N 1
ATOM 1182 C CA . ASN A 1 151 ? 26.029 -59.129 71.856 1.00 87.62 151 ASN A CA 1
ATOM 1183 C C . ASN A 1 151 ? 26.547 -59.907 70.632 1.00 87.62 151 ASN A C 1
ATOM 1185 O O . ASN A 1 151 ? 26.958 -59.299 69.643 1.00 87.62 151 ASN A O 1
ATOM 1189 N N . SER A 1 152 ? 26.479 -61.242 70.647 1.00 86.31 152 SER A N 1
ATOM 1190 C CA . SER A 1 152 ? 26.860 -62.065 69.488 1.00 86.31 152 SER A CA 1
ATOM 1191 C C . SER A 1 152 ? 25.921 -61.867 68.290 1.00 86.31 152 SER A C 1
ATOM 1193 O O . SER A 1 152 ? 26.382 -61.741 67.149 1.00 86.31 152 SER A O 1
ATOM 1195 N N . HIS A 1 153 ? 24.610 -61.777 68.537 1.00 86.19 153 HIS A N 1
ATOM 1196 C CA . HIS A 1 153 ? 23.637 -61.491 67.482 1.00 86.19 153 HIS A CA 1
ATOM 1197 C C . HIS A 1 153 ? 23.798 -60.078 66.912 1.00 86.19 153 HIS A C 1
ATOM 1199 O O . HIS A 1 153 ? 23.711 -59.915 65.695 1.00 86.19 153 HIS A O 1
ATOM 1205 N N . LEU A 1 154 ? 24.102 -59.081 67.752 1.00 81.88 154 LEU A N 1
ATOM 1206 C CA . LEU A 1 154 ? 24.367 -57.710 67.304 1.00 81.88 154 LEU A CA 1
ATOM 1207 C C . LEU A 1 154 ? 25.581 -57.633 66.367 1.00 81.88 154 LEU A C 1
ATOM 1209 O O . LEU A 1 154 ? 25.481 -57.028 65.303 1.00 81.88 154 LEU A O 1
ATOM 1213 N N . LEU A 1 155 ? 26.683 -58.315 66.699 1.00 85.38 155 LEU A N 1
ATOM 1214 C CA . LEU A 1 155 ? 27.878 -58.373 65.843 1.00 85.38 155 LEU A CA 1
ATOM 1215 C C . LEU A 1 155 ? 27.600 -59.027 64.485 1.00 85.38 155 LEU A C 1
ATOM 1217 O O . LEU A 1 155 ? 28.078 -58.560 63.455 1.00 85.38 155 LEU A O 1
ATOM 1221 N N . THR A 1 156 ? 26.801 -60.096 64.472 1.00 83.06 156 THR A N 1
ATOM 1222 C CA . THR A 1 156 ? 26.447 -60.802 63.230 1.00 83.06 156 THR A CA 1
ATOM 1223 C C . THR A 1 156 ? 25.502 -59.971 62.357 1.00 83.06 156 THR A C 1
ATOM 1225 O O . THR A 1 156 ? 25.529 -60.078 61.132 1.00 83.06 156 THR A O 1
ATOM 1228 N N . ALA A 1 157 ? 24.669 -59.128 62.974 1.00 83.31 157 ALA A N 1
ATOM 1229 C CA . ALA A 1 157 ? 23.706 -58.293 62.270 1.00 83.31 157 ALA A CA 1
ATOM 1230 C C . ALA A 1 157 ? 24.292 -56.980 61.713 1.00 83.31 157 ALA A C 1
ATOM 1232 O O . ALA A 1 157 ? 23.668 -56.327 60.880 1.00 83.31 157 ALA A O 1
ATOM 1233 N N . GLN A 1 158 ? 25.483 -56.584 62.151 1.00 82.06 158 GLN A N 1
ATOM 1234 C CA . GLN A 1 158 ? 26.075 -55.292 61.814 1.00 82.06 158 GLN A CA 1
ATOM 1235 C C . GLN A 1 158 ? 26.357 -55.075 60.308 1.00 82.06 158 GLN A C 1
ATOM 1237 O O . GLN A 1 158 ? 25.966 -54.025 59.800 1.00 82.06 158 GLN A O 1
ATOM 1242 N N . PRO A 1 159 ? 26.921 -56.040 59.549 1.00 87.19 159 PRO A N 1
ATOM 1243 C CA . PRO A 1 159 ? 27.276 -55.817 58.141 1.00 87.19 159 PRO A CA 1
ATOM 1244 C C . PRO A 1 159 ? 26.059 -55.588 57.236 1.00 87.19 159 PRO A C 1
ATOM 1246 O O . PRO A 1 159 ? 26.060 -54.695 56.397 1.00 87.19 159 PRO A O 1
ATOM 1249 N N . TRP A 1 160 ? 24.979 -56.354 57.431 1.00 83.31 160 TRP A N 1
ATOM 1250 C CA . TRP A 1 160 ? 23.777 -56.177 56.613 1.00 83.31 160 TRP A CA 1
ATOM 1251 C C . TRP A 1 160 ? 22.999 -54.912 57.000 1.00 83.31 160 TRP A C 1
ATOM 1253 O O . TRP A 1 160 ? 22.318 -54.345 56.148 1.00 83.31 160 TRP A O 1
ATOM 1263 N N . MET A 1 161 ? 23.106 -54.439 58.251 1.00 76.62 161 MET A N 1
ATOM 1264 C CA . MET A 1 161 ? 22.565 -53.132 58.648 1.00 76.62 161 MET A CA 1
ATOM 1265 C C . MET A 1 161 ? 23.301 -51.980 57.950 1.00 76.62 161 MET A C 1
ATOM 1267 O O . MET A 1 161 ? 22.657 -51.009 57.556 1.00 76.62 161 MET A O 1
ATOM 1271 N N . GLU A 1 162 ? 24.617 -52.094 57.748 1.00 86.81 162 GLU A N 1
ATOM 1272 C CA . GLU A 1 162 ? 25.403 -51.119 56.978 1.00 86.81 162 GLU A CA 1
ATOM 1273 C C . GLU A 1 162 ? 25.010 -51.122 55.490 1.00 86.81 162 GLU A C 1
ATOM 1275 O O . GLU A 1 162 ? 24.734 -50.057 54.931 1.00 86.81 162 GLU A O 1
ATOM 1280 N N . ASP A 1 163 ? 24.877 -52.301 54.870 1.00 84.94 163 ASP A N 1
ATOM 1281 C CA . ASP A 1 163 ? 24.434 -52.436 53.472 1.00 84.94 163 ASP A CA 1
ATOM 1282 C C . ASP A 1 163 ? 23.002 -51.914 53.258 1.00 84.94 163 ASP A C 1
ATOM 1284 O O . ASP A 1 163 ? 22.714 -51.216 52.279 1.00 84.94 163 ASP A O 1
ATOM 1288 N N . LEU A 1 164 ? 22.089 -52.209 54.192 1.00 85.44 164 LEU A N 1
ATOM 1289 C CA . LEU A 1 164 ? 20.727 -51.675 54.173 1.00 85.44 164 LEU A CA 1
ATOM 1290 C C . LEU A 1 164 ? 20.740 -50.147 54.309 1.00 85.44 164 LEU A C 1
ATOM 1292 O O . LEU A 1 164 ? 20.027 -49.464 53.575 1.00 85.44 164 LEU A O 1
ATOM 1296 N N . GLY A 1 165 ? 21.577 -49.607 55.199 1.00 84.62 165 GLY A N 1
ATOM 1297 C CA . GLY A 1 165 ? 21.773 -48.166 55.349 1.00 84.62 165 GLY A CA 1
ATOM 1298 C C . GLY A 1 165 ? 22.262 -47.506 54.057 1.00 84.62 165 GLY A C 1
ATOM 1299 O O . GLY A 1 165 ? 21.745 -46.461 53.663 1.00 84.62 165 GLY A O 1
ATOM 1300 N N . ALA A 1 166 ? 23.195 -48.138 53.340 1.00 88.19 166 ALA A N 1
ATOM 1301 C CA . ALA A 1 166 ? 23.670 -47.649 52.047 1.00 88.19 166 ALA A CA 1
ATOM 1302 C C . ALA A 1 166 ? 22.560 -47.634 50.980 1.00 88.19 166 ALA A C 1
ATOM 1304 O O . ALA A 1 166 ? 22.426 -46.649 50.251 1.00 88.19 166 ALA A O 1
ATOM 1305 N N . MET A 1 167 ? 21.731 -48.681 50.911 1.00 83.81 167 MET A N 1
ATOM 1306 C CA . MET A 1 167 ? 20.586 -48.720 49.991 1.00 83.81 167 MET A CA 1
ATOM 1307 C C . MET A 1 167 ? 19.522 -47.674 50.335 1.00 83.81 167 MET A C 1
ATOM 1309 O O . MET A 1 167 ? 18.990 -47.032 49.431 1.00 83.81 167 MET A O 1
ATOM 1313 N N . ILE A 1 168 ? 19.235 -47.453 51.621 1.00 87.12 168 ILE A N 1
ATOM 1314 C CA . ILE A 1 168 ? 18.303 -46.404 52.061 1.00 87.12 168 ILE A CA 1
ATOM 1315 C C . ILE A 1 168 ? 18.814 -45.025 51.623 1.00 87.12 168 ILE A C 1
ATOM 1317 O O . ILE A 1 168 ? 18.058 -44.266 51.022 1.00 87.12 168 ILE A O 1
ATOM 1321 N N . ASN A 1 169 ? 20.108 -44.740 51.794 1.00 87.56 169 ASN A N 1
ATOM 1322 C CA . ASN A 1 169 ? 20.705 -43.479 51.343 1.00 87.56 169 ASN A CA 1
ATOM 1323 C C . ASN A 1 169 ? 20.590 -43.274 49.821 1.00 87.56 169 ASN A C 1
ATOM 1325 O O . ASN A 1 169 ? 20.329 -42.159 49.367 1.00 87.56 169 ASN A O 1
ATOM 1329 N N . GLN A 1 170 ? 20.758 -44.338 49.025 1.00 90.75 170 GLN A N 1
ATOM 1330 C CA . GLN A 1 170 ? 20.571 -44.273 47.570 1.00 90.75 170 GLN A CA 1
ATOM 1331 C C . GLN A 1 170 ? 19.111 -44.002 47.191 1.00 90.75 170 GLN A C 1
ATOM 1333 O O . GLN A 1 170 ? 18.843 -43.216 46.282 1.00 90.75 170 GLN A O 1
ATOM 1338 N N . ILE A 1 171 ? 18.159 -44.618 47.896 1.00 87.38 171 ILE A N 1
ATOM 1339 C CA . ILE A 1 171 ? 16.728 -44.366 47.689 1.00 87.38 171 ILE A CA 1
ATOM 1340 C C . ILE A 1 171 ? 16.405 -42.904 48.011 1.00 87.38 171 ILE A C 1
ATOM 1342 O O . ILE A 1 171 ? 15.796 -42.225 47.186 1.00 87.38 171 ILE A O 1
ATOM 1346 N N . GLU A 1 172 ? 16.883 -42.384 49.143 1.00 85.81 172 GLU A N 1
ATOM 1347 C CA . GLU A 1 172 ? 16.703 -40.977 49.516 1.00 85.81 172 GLU A CA 1
ATOM 1348 C C . GLU A 1 172 ? 17.310 -40.010 48.485 1.00 85.81 172 GLU A C 1
ATOM 1350 O O . GLU A 1 172 ? 16.766 -38.933 48.226 1.00 85.81 172 GLU A O 1
ATOM 1355 N N . GLU A 1 173 ? 18.442 -40.368 47.874 1.00 87.62 173 GLU A N 1
ATOM 1356 C CA . GLU A 1 173 ? 19.061 -39.572 46.815 1.00 87.62 173 GLU A CA 1
ATOM 1357 C C . GLU A 1 173 ? 18.223 -39.566 45.530 1.00 87.62 173 GLU A C 1
ATOM 1359 O O . GLU A 1 173 ? 18.006 -38.504 44.938 1.00 87.62 173 GLU A O 1
ATOM 1364 N N . ILE A 1 174 ? 17.698 -40.717 45.109 1.00 87.12 174 ILE A N 1
ATOM 1365 C CA . ILE A 1 174 ? 16.809 -40.811 43.942 1.00 87.12 174 ILE A CA 1
ATOM 1366 C C . ILE A 1 174 ? 15.517 -40.024 44.186 1.00 87.12 174 ILE A C 1
ATOM 1368 O O . ILE A 1 174 ? 15.053 -39.306 43.298 1.00 87.12 174 ILE A O 1
ATOM 1372 N N . GLU A 1 175 ? 14.954 -40.096 45.392 1.00 84.44 175 GLU A N 1
ATOM 1373 C CA . GLU A 1 175 ? 13.763 -39.329 45.760 1.00 84.44 175 GLU A CA 1
ATOM 1374 C C . GLU A 1 175 ? 13.997 -37.814 45.673 1.00 84.44 175 GLU A C 1
ATOM 1376 O O . GLU A 1 175 ? 13.126 -37.088 45.180 1.00 84.44 175 GLU A O 1
ATOM 1381 N N . ARG A 1 176 ? 15.189 -37.335 46.059 1.00 85.56 176 ARG A N 1
ATOM 1382 C CA . ARG A 1 176 ? 15.598 -35.929 45.894 1.00 85.56 176 ARG A CA 1
ATOM 1383 C C . ARG A 1 176 ? 15.672 -35.516 44.421 1.00 85.56 176 ARG A C 1
ATOM 1385 O O . ARG A 1 176 ? 15.105 -34.485 44.052 1.00 85.56 176 ARG A O 1
ATOM 1392 N N . HIS A 1 177 ? 16.301 -36.323 43.565 1.00 85.94 177 HIS A N 1
ATOM 1393 C CA . HIS A 1 177 ? 16.372 -36.052 42.122 1.00 85.94 177 HIS A CA 1
ATOM 1394 C C . HIS A 1 177 ? 14.983 -36.053 41.467 1.00 85.94 177 HIS A C 1
ATOM 1396 O O . HIS A 1 177 ? 14.659 -35.175 40.666 1.00 85.94 177 HIS A O 1
ATOM 1402 N N . LEU A 1 178 ? 14.125 -36.998 41.848 1.00 87.25 178 LEU A N 1
ATOM 1403 C CA . LEU A 1 178 ? 12.758 -37.091 41.346 1.00 87.25 178 LEU A CA 1
ATOM 1404 C C . LEU A 1 178 ? 11.899 -35.900 41.791 1.00 87.25 178 LEU A C 1
ATOM 1406 O O . LEU A 1 178 ? 11.078 -35.411 41.015 1.00 87.25 178 LEU A O 1
ATOM 1410 N N . ALA A 1 179 ? 12.086 -35.403 43.016 1.00 84.94 179 ALA A N 1
ATOM 1411 C CA . ALA A 1 179 ? 11.437 -34.177 43.469 1.00 84.94 179 ALA A CA 1
ATOM 1412 C C . ALA A 1 179 ? 11.879 -32.964 42.635 1.00 84.94 179 ALA A C 1
ATOM 1414 O O . ALA A 1 179 ? 11.027 -32.184 42.216 1.00 84.94 179 ALA A O 1
ATOM 1415 N N . TYR A 1 180 ? 13.175 -32.839 42.334 1.00 88.44 180 TYR A N 1
ATOM 1416 C CA . TYR A 1 180 ? 13.710 -31.763 41.494 1.00 88.44 180 TYR A CA 1
ATOM 1417 C C . TYR A 1 180 ? 13.113 -31.775 40.077 1.00 88.44 180 TYR A C 1
ATOM 1419 O O . TYR A 1 180 ? 12.635 -30.748 39.595 1.00 88.44 180 TYR A O 1
ATOM 1427 N N . LEU A 1 181 ? 13.060 -32.945 39.430 1.00 87.38 181 LEU A N 1
ATOM 1428 C CA . LEU A 1 181 ? 12.481 -33.089 38.088 1.00 87.38 181 LEU A CA 1
ATOM 1429 C C . LEU A 1 181 ? 10.980 -32.773 38.050 1.00 87.38 181 LEU A C 1
ATOM 1431 O O . LEU A 1 181 ? 10.505 -32.171 37.090 1.00 87.38 181 LEU A O 1
ATOM 1435 N N . LYS A 1 182 ? 10.232 -33.119 39.106 1.00 88.06 182 LYS A N 1
ATOM 1436 C CA . LYS A 1 182 ? 8.807 -32.764 39.213 1.00 88.06 182 LYS A CA 1
ATOM 1437 C C . LYS A 1 182 ? 8.580 -31.255 39.202 1.00 88.06 182 LYS A C 1
ATOM 1439 O O . LYS A 1 182 ? 7.619 -30.805 38.589 1.00 88.06 182 LYS A O 1
ATOM 1444 N N . TRP A 1 183 ? 9.453 -30.486 39.851 1.00 89.44 183 TRP A N 1
ATOM 1445 C CA . TRP A 1 183 ? 9.366 -29.026 39.824 1.00 89.44 183 TRP A CA 1
ATOM 1446 C C . TRP A 1 183 ? 9.641 -28.460 38.433 1.00 89.44 183 TRP A C 1
ATOM 1448 O O . TRP A 1 183 ? 8.902 -27.589 37.992 1.00 89.44 183 TRP A O 1
ATOM 1458 N N . ILE A 1 184 ? 10.644 -28.981 37.719 1.00 88.81 184 ILE A N 1
ATOM 1459 C CA . ILE A 1 184 ? 10.918 -28.559 36.335 1.00 88.81 184 ILE A CA 1
ATOM 1460 C C . ILE A 1 184 ? 9.713 -28.833 35.436 1.00 88.81 184 ILE A C 1
ATOM 1462 O O . ILE A 1 184 ? 9.247 -27.920 34.763 1.00 88.81 184 ILE A O 1
ATOM 1466 N N . SER A 1 185 ? 9.157 -30.044 35.499 1.00 90.19 185 SER A N 1
ATOM 1467 C CA . SER A 1 185 ? 7.995 -30.422 34.689 1.00 90.19 185 SER A CA 1
ATOM 1468 C C . SER A 1 185 ? 6.785 -29.510 34.931 1.00 90.19 185 SER A C 1
ATOM 1470 O O . SER A 1 185 ? 6.103 -29.152 33.979 1.00 90.19 185 SER A O 1
ATOM 1472 N N . GLN A 1 186 ? 6.540 -29.081 36.174 1.00 89.75 186 GLN A N 1
ATOM 1473 C CA . GLN A 1 186 ? 5.463 -28.127 36.479 1.00 89.75 186 GLN A CA 1
ATOM 1474 C C . GLN A 1 186 ? 5.728 -26.728 35.907 1.00 89.75 186 GLN A C 1
ATOM 1476 O O . GLN A 1 186 ? 4.797 -26.050 35.476 1.00 89.75 186 GLN A O 1
ATOM 1481 N N . ILE A 1 187 ? 6.985 -26.275 35.909 1.00 90.94 187 ILE A N 1
ATOM 1482 C CA . ILE A 1 187 ? 7.363 -24.978 35.328 1.00 90.94 187 ILE A CA 1
ATOM 1483 C C . ILE A 1 187 ? 7.172 -25.007 33.808 1.00 90.94 187 ILE A C 1
ATOM 1485 O O . ILE A 1 187 ? 6.644 -24.049 33.244 1.00 90.94 187 ILE A O 1
ATOM 1489 N N . GLU A 1 188 ? 7.575 -26.100 33.159 1.00 90.81 188 GLU A N 1
ATOM 1490 C CA . GLU A 1 188 ? 7.400 -26.312 31.719 1.00 90.81 188 GLU A CA 1
ATOM 1491 C C . GLU A 1 188 ? 5.917 -26.358 31.337 1.00 90.81 188 GLU A C 1
ATOM 1493 O O . GLU A 1 188 ? 5.500 -25.610 30.461 1.00 90.81 188 GLU A O 1
ATOM 1498 N N . GLU A 1 189 ? 5.094 -27.117 32.066 1.00 93.06 189 GLU A N 1
ATOM 1499 C CA . GLU A 1 189 ? 3.648 -27.197 31.819 1.00 93.06 189 GLU A CA 1
ATOM 1500 C C . GLU A 1 189 ? 2.968 -25.819 31.904 1.00 93.06 189 GLU A C 1
ATOM 1502 O O . GLU A 1 189 ? 2.172 -25.445 31.041 1.00 93.06 189 GLU A O 1
ATOM 1507 N N . LEU A 1 190 ? 3.299 -25.014 32.920 1.00 91.25 190 LEU A N 1
ATOM 1508 C CA . LEU A 1 190 ? 2.774 -23.650 33.028 1.00 91.25 190 LEU A CA 1
ATOM 1509 C C . LEU A 1 190 ? 3.275 -22.744 31.897 1.00 91.25 190 LEU A C 1
ATOM 1511 O O . LEU A 1 190 ? 2.521 -21.901 31.413 1.00 91.25 190 LEU A O 1
ATOM 1515 N N . SER A 1 191 ? 4.528 -22.908 31.475 1.00 92.19 191 SER A N 1
ATOM 1516 C CA . SER A 1 191 ? 5.113 -22.166 30.356 1.00 92.19 191 SER A CA 1
ATOM 1517 C C . SER A 1 191 ? 4.402 -22.486 29.035 1.00 92.19 191 SER A C 1
ATOM 1519 O O . SER A 1 191 ? 4.045 -21.568 28.295 1.00 92.19 191 SER A O 1
ATOM 1521 N N . ASP A 1 192 ? 4.125 -23.764 28.776 1.00 92.00 192 ASP A N 1
ATOM 1522 C CA . ASP A 1 192 ? 3.404 -24.228 27.587 1.00 92.00 192 ASP A CA 1
ATOM 1523 C C . ASP A 1 192 ? 1.961 -23.713 27.571 1.00 92.00 192 ASP A C 1
ATOM 1525 O O . ASP A 1 192 ? 1.484 -23.211 26.549 1.00 92.00 192 ASP A O 1
ATOM 1529 N N . ASN A 1 193 ? 1.285 -23.740 28.723 1.00 90.75 193 ASN A N 1
ATOM 1530 C CA . ASN A 1 193 ? -0.057 -23.180 28.871 1.00 90.75 193 ASN A CA 1
ATOM 1531 C C . ASN A 1 193 ? -0.080 -21.672 28.565 1.00 90.75 193 ASN A C 1
ATOM 1533 O O . ASN A 1 193 ? -0.941 -21.208 27.815 1.00 90.75 193 ASN A O 1
ATOM 1537 N N . ILE A 1 194 ? 0.885 -20.896 29.083 1.00 88.75 194 ILE A N 1
ATOM 1538 C CA . ILE A 1 194 ? 1.009 -19.460 28.769 1.00 88.75 194 ILE A CA 1
ATOM 1539 C C . ILE A 1 194 ? 1.207 -19.260 27.262 1.00 88.75 194 ILE A C 1
ATOM 1541 O O . ILE A 1 194 ? 0.535 -18.417 26.661 1.00 88.75 194 ILE A O 1
ATOM 1545 N N . GLN A 1 195 ? 2.086 -20.042 26.633 1.00 90.12 195 GLN A N 1
ATOM 1546 C CA . GLN A 1 195 ? 2.320 -19.964 25.194 1.00 90.12 195 GLN A CA 1
ATOM 1547 C C . GLN A 1 195 ? 1.043 -20.258 24.393 1.00 90.12 195 GLN A C 1
ATOM 1549 O O . GLN A 1 195 ? 0.700 -19.495 23.487 1.00 90.12 195 GLN A O 1
ATOM 1554 N N . GLN A 1 196 ? 0.306 -21.315 24.740 1.00 89.69 196 GLN A N 1
ATOM 1555 C CA . GLN A 1 196 ? -0.942 -21.684 24.071 1.00 89.69 196 GLN A CA 1
ATOM 1556 C C . GLN A 1 196 ? -2.012 -20.589 24.205 1.00 89.69 196 GLN A C 1
ATOM 1558 O O . GLN A 1 196 ? -2.628 -20.193 23.208 1.00 89.69 196 GLN A O 1
ATOM 1563 N N . TYR A 1 197 ? -2.212 -20.045 25.409 1.00 87.25 197 TYR A N 1
ATOM 1564 C CA . TYR A 1 197 ? -3.158 -18.947 25.622 1.00 87.25 197 TYR A CA 1
ATOM 1565 C C . TYR A 1 197 ? -2.774 -17.698 24.820 1.00 87.25 197 TYR A C 1
ATOM 1567 O O . TYR A 1 197 ? -3.634 -17.073 24.200 1.00 87.25 197 TYR A O 1
ATOM 1575 N N . LEU A 1 198 ? -1.480 -17.386 24.715 1.00 81.94 198 LEU A N 1
ATOM 1576 C CA . LEU A 1 198 ? -1.000 -16.285 23.878 1.00 81.94 198 LEU A CA 1
ATOM 1577 C C . LEU A 1 198 ? -1.216 -16.521 22.374 1.00 81.94 198 LEU A C 1
ATOM 1579 O O . LEU A 1 198 ? -1.528 -15.562 21.664 1.00 81.94 198 LEU A O 1
ATOM 1583 N N . MET A 1 199 ? -1.093 -17.762 21.887 1.00 77.75 199 MET A N 1
ATOM 1584 C CA . MET A 1 199 ? -1.378 -18.118 20.486 1.00 77.75 199 MET A CA 1
ATOM 1585 C C . MET A 1 199 ? -2.870 -18.015 20.146 1.00 77.75 199 MET A C 1
ATOM 1587 O O . MET A 1 199 ? -3.221 -17.606 19.044 1.00 77.75 199 MET A O 1
ATOM 1591 N N . THR A 1 200 ? -3.747 -18.336 21.100 1.00 79.69 200 THR A N 1
ATOM 1592 C CA . THR A 1 200 ? -5.214 -18.207 20.963 1.00 79.69 200 THR A CA 1
ATOM 1593 C C . THR A 1 200 ? -5.747 -16.807 21.300 1.00 79.69 200 THR A C 1
ATOM 1595 O O . THR A 1 200 ? -6.954 -16.586 21.299 1.00 79.69 200 THR A O 1
ATOM 1598 N N . ASN A 1 201 ? -4.848 -15.850 21.556 1.00 74.94 201 ASN A N 1
ATOM 1599 C CA . ASN A 1 201 ? -5.136 -14.468 21.945 1.00 74.94 201 ASN A CA 1
ATOM 1600 C C . ASN A 1 201 ? -5.954 -14.310 23.244 1.00 74.94 201 ASN A C 1
ATOM 1602 O O . ASN A 1 201 ? -6.582 -13.273 23.456 1.00 74.94 201 ASN A O 1
ATOM 1606 N N . ASN A 1 202 ? -5.911 -15.303 24.136 1.00 81.69 202 ASN A N 1
ATOM 1607 C CA . ASN A 1 202 ? -6.612 -15.269 25.413 1.00 81.69 202 ASN A CA 1
ATOM 1608 C C . ASN A 1 202 ? -5.710 -14.737 26.543 1.00 81.69 202 ASN A C 1
ATOM 1610 O O . ASN A 1 202 ? -5.088 -15.479 27.305 1.00 81.69 202 ASN A O 1
ATOM 1614 N N . VAL A 1 203 ? -5.566 -13.413 26.591 1.00 82.12 203 VAL A N 1
ATOM 1615 C CA . VAL A 1 203 ? -4.609 -12.719 27.470 1.00 82.12 203 VAL A CA 1
ATOM 1616 C C . VAL A 1 203 ? -4.952 -12.781 28.971 1.00 82.12 203 VAL A C 1
ATOM 1618 O O . VAL A 1 203 ? -4.011 -12.927 29.758 1.00 82.12 203 VAL A O 1
ATOM 1621 N N . PRO A 1 204 ? -6.225 -12.717 29.417 1.00 83.19 204 PRO A N 1
ATOM 1622 C CA . PRO A 1 204 ? -6.550 -12.814 30.844 1.00 83.19 204 PRO A CA 1
ATOM 1623 C C . PRO A 1 204 ? -6.136 -14.163 31.456 1.00 83.19 204 PRO A C 1
ATOM 1625 O O . PRO A 1 204 ? -5.571 -14.210 32.549 1.00 83.19 204 PRO A O 1
ATOM 1628 N N . GLU A 1 205 ? -6.323 -15.257 30.726 1.00 86.12 205 GLU A N 1
ATOM 1629 C CA . GLU A 1 205 ? -5.993 -16.617 31.148 1.00 86.12 205 GLU A CA 1
ATOM 1630 C C . GLU A 1 205 ? -4.476 -16.842 31.153 1.00 86.12 205 GLU A C 1
ATOM 1632 O O . GLU A 1 205 ? -3.939 -17.458 32.080 1.00 86.12 205 GLU A O 1
ATOM 1637 N N . ALA A 1 206 ? -3.756 -16.256 30.189 1.00 88.56 206 ALA A N 1
ATOM 1638 C CA . ALA A 1 206 ? -2.295 -16.211 30.208 1.00 88.56 206 ALA A CA 1
ATOM 1639 C C . ALA A 1 206 ? -1.766 -15.440 31.434 1.00 88.56 206 ALA A C 1
ATOM 1641 O O . ALA A 1 206 ? -0.829 -15.893 32.095 1.00 88.56 206 ALA A O 1
ATOM 1642 N N . ALA A 1 207 ? -2.388 -14.308 31.785 1.00 87.25 207 ALA A N 1
ATOM 1643 C CA . ALA A 1 207 ? -2.027 -13.530 32.969 1.00 87.25 207 ALA A CA 1
ATOM 1644 C C . ALA A 1 207 ? -2.324 -14.292 34.271 1.00 87.25 207 ALA A C 1
ATOM 1646 O O . ALA A 1 207 ? -1.476 -14.332 35.160 1.00 87.25 207 ALA A O 1
ATOM 1647 N N . SER A 1 208 ? -3.478 -14.960 34.361 1.00 89.88 208 SER A N 1
ATOM 1648 C CA . SER A 1 208 ? -3.822 -15.822 35.499 1.00 89.88 208 SER A CA 1
ATOM 1649 C C . SER A 1 208 ? -2.813 -16.962 35.670 1.00 89.88 208 SER A C 1
ATOM 1651 O O . SER A 1 208 ? -2.387 -17.253 36.785 1.00 89.88 208 SER A O 1
ATOM 1653 N N . THR A 1 209 ? -2.379 -17.580 34.569 1.00 90.25 209 THR A N 1
ATOM 1654 C CA . THR A 1 209 ? -1.382 -18.663 34.600 1.00 90.25 209 THR A CA 1
ATOM 1655 C C . THR A 1 209 ? -0.002 -18.147 35.030 1.00 90.25 209 THR A C 1
ATOM 1657 O O . THR A 1 209 ? 0.699 -18.813 35.793 1.00 90.25 209 THR A O 1
ATOM 1660 N N . LEU A 1 210 ? 0.376 -16.924 34.631 1.00 91.31 210 LEU A N 1
ATOM 1661 C CA . LEU A 1 210 ? 1.594 -16.266 35.119 1.00 91.31 210 LEU A CA 1
ATOM 1662 C C . LEU A 1 210 ? 1.534 -15.979 36.630 1.00 91.31 210 LEU A C 1
ATOM 1664 O O . LEU A 1 210 ? 2.557 -16.096 37.304 1.00 91.31 210 LEU A O 1
ATOM 1668 N N . VAL A 1 211 ? 0.361 -15.642 37.180 1.00 91.31 211 VAL A N 1
ATOM 1669 C CA . VAL A 1 211 ? 0.179 -15.499 38.637 1.00 91.31 211 VAL A CA 1
ATOM 1670 C C . VAL A 1 211 ? 0.425 -16.834 39.337 1.00 91.31 211 VAL A C 1
ATOM 1672 O O . VAL A 1 211 ? 1.207 -16.878 40.283 1.00 91.31 211 VAL A O 1
ATOM 1675 N N . SER A 1 212 ? -0.136 -17.936 38.829 1.00 90.31 212 SER A N 1
ATOM 1676 C CA . SER A 1 212 ? 0.147 -19.278 39.359 1.00 90.31 212 SER A CA 1
ATOM 1677 C C . SER A 1 212 ? 1.637 -19.633 39.278 1.00 90.31 212 SER A C 1
ATOM 1679 O O . SER A 1 212 ? 2.184 -20.225 40.207 1.00 90.31 212 SER A O 1
ATOM 1681 N N . MET A 1 213 ? 2.329 -19.220 38.212 1.00 90.94 213 MET A N 1
ATOM 1682 C CA . MET A 1 213 ? 3.782 -19.365 38.103 1.00 90.94 213 MET A CA 1
ATOM 1683 C C . MET A 1 213 ? 4.510 -18.519 39.168 1.00 90.94 213 MET A C 1
ATOM 1685 O O . MET A 1 213 ? 5.397 -19.020 39.848 1.00 90.94 213 MET A O 1
ATOM 1689 N N . ALA A 1 214 ? 4.110 -17.270 39.408 1.00 88.56 214 ALA A N 1
ATOM 1690 C CA . ALA A 1 214 ? 4.693 -16.446 40.472 1.00 88.56 214 ALA A CA 1
ATOM 1691 C C . ALA A 1 214 ? 4.458 -17.032 41.881 1.00 88.56 214 ALA A C 1
ATOM 1693 O O . ALA A 1 214 ? 5.347 -16.978 42.729 1.00 88.56 214 ALA A O 1
ATOM 1694 N N . GLU A 1 215 ? 3.306 -17.658 42.129 1.00 90.00 215 GLU A N 1
ATOM 1695 C CA . GLU A 1 215 ? 3.044 -18.386 43.378 1.00 90.00 215 GLU A CA 1
ATOM 1696 C C . GLU A 1 215 ? 3.988 -19.583 43.571 1.00 90.00 215 GLU A C 1
ATOM 1698 O O . GLU A 1 215 ? 4.397 -19.867 44.701 1.00 90.00 215 GLU A O 1
ATOM 1703 N N . LEU A 1 216 ? 4.368 -20.281 42.492 1.00 87.69 216 LEU A N 1
ATOM 1704 C CA . LEU A 1 216 ? 5.394 -21.327 42.561 1.00 87.69 216 LEU A CA 1
ATOM 1705 C C . LEU A 1 216 ? 6.780 -20.749 42.881 1.00 87.69 216 LEU A C 1
ATOM 1707 O O . LEU A 1 216 ? 7.512 -21.372 43.649 1.00 87.69 216 LEU A O 1
ATOM 1711 N N . ASP A 1 217 ? 7.132 -19.563 42.366 1.00 88.94 217 ASP A N 1
ATOM 1712 C CA . ASP A 1 217 ? 8.391 -18.891 42.734 1.00 88.94 217 ASP A CA 1
ATOM 1713 C C . ASP A 1 217 ? 8.427 -18.598 44.235 1.00 88.94 217 ASP A C 1
ATOM 1715 O O . ASP A 1 217 ? 9.423 -18.902 44.887 1.00 88.94 217 ASP A O 1
ATOM 1719 N N . ILE A 1 218 ? 7.318 -18.097 44.796 1.00 86.81 218 ILE A N 1
ATOM 1720 C CA . ILE A 1 218 ? 7.181 -17.826 46.234 1.00 86.81 218 ILE A CA 1
ATOM 1721 C C . ILE A 1 218 ? 7.403 -19.107 47.049 1.00 86.81 218 ILE A C 1
ATOM 1723 O O . ILE A 1 218 ? 8.196 -19.103 47.989 1.00 86.81 218 ILE A O 1
ATOM 1727 N N . LYS A 1 219 ? 6.765 -20.220 46.662 1.00 85.25 219 LYS A N 1
ATOM 1728 C CA . LYS A 1 219 ? 6.924 -21.522 47.340 1.00 85.25 219 LYS A CA 1
ATOM 1729 C C . LYS A 1 219 ? 8.353 -22.064 47.267 1.00 85.25 219 LYS A C 1
ATOM 1731 O O . LYS A 1 219 ? 8.789 -22.757 48.181 1.00 85.25 219 LYS A O 1
ATOM 1736 N N . LEU A 1 220 ? 9.082 -21.768 46.193 1.00 83.31 220 LEU A N 1
ATOM 1737 C CA . LEU A 1 220 ? 10.455 -22.231 45.991 1.00 83.31 220 LEU A CA 1
ATOM 1738 C C . LEU A 1 220 ? 11.505 -21.356 46.693 1.00 83.31 220 LEU A C 1
ATOM 1740 O O . LEU A 1 220 ? 12.653 -21.786 46.792 1.00 83.31 220 LEU A O 1
ATOM 1744 N N . GLN A 1 221 ? 11.152 -20.173 47.214 1.00 81.25 221 GLN A N 1
ATOM 1745 C CA . GLN A 1 221 ? 12.127 -19.272 47.852 1.00 81.25 221 GLN A CA 1
ATOM 1746 C C . GLN A 1 221 ? 12.739 -19.831 49.138 1.00 81.25 221 GLN A C 1
ATOM 1748 O O . GLN A 1 221 ? 13.868 -19.478 49.471 1.00 81.25 221 GLN A O 1
ATOM 1753 N N . GLU A 1 222 ? 12.027 -20.714 49.837 1.00 77.75 222 GLU A N 1
ATOM 1754 C CA . GLU A 1 222 ? 12.528 -21.390 51.040 1.00 77.75 222 GLU A CA 1
ATOM 1755 C C . GLU A 1 222 ? 13.482 -22.554 50.710 1.00 77.75 222 GLU A C 1
ATOM 1757 O O . GLU A 1 222 ? 14.096 -23.139 51.602 1.00 77.75 222 GLU A O 1
ATOM 1762 N N . SER A 1 223 ? 13.633 -22.900 49.426 1.00 81.00 223 SER A N 1
ATOM 1763 C CA . SER A 1 223 ? 14.498 -23.991 48.986 1.00 81.00 223 SER A CA 1
ATOM 1764 C C . SER A 1 223 ? 15.972 -23.587 48.956 1.00 81.00 223 SER A C 1
ATOM 1766 O O . SER A 1 223 ? 16.347 -22.510 48.496 1.00 81.00 223 SER A O 1
ATOM 1768 N N . SER A 1 224 ? 16.844 -24.521 49.332 1.00 78.00 224 SER A N 1
ATOM 1769 C CA . SER A 1 224 ? 18.296 -24.417 49.155 1.00 78.00 224 SER A CA 1
ATOM 1770 C C . SER A 1 224 ? 18.759 -24.605 47.695 1.00 78.00 224 SER A C 1
ATOM 1772 O O . SER A 1 224 ? 19.946 -24.458 47.399 1.00 78.00 224 SER A O 1
ATOM 1774 N N . CYS A 1 225 ? 17.848 -24.911 46.758 1.00 80.88 225 CYS A N 1
ATOM 1775 C CA . CYS A 1 225 ? 18.155 -25.176 45.347 1.00 80.88 225 CYS A CA 1
ATOM 1776 C C . CYS A 1 225 ? 18.326 -23.887 44.520 1.00 80.88 225 CYS A C 1
ATOM 1778 O O . CYS A 1 225 ? 17.406 -23.433 43.837 1.00 80.88 225 CYS A O 1
ATOM 1780 N N . THR A 1 226 ? 19.535 -23.325 44.512 1.00 84.75 226 THR A N 1
ATOM 1781 C CA . THR A 1 226 ? 19.848 -22.048 43.838 1.00 84.75 226 THR A CA 1
ATOM 1782 C C . THR A 1 226 ? 19.628 -22.057 42.321 1.00 84.75 226 THR A C 1
ATOM 1784 O O . THR A 1 226 ? 19.138 -21.072 41.770 1.00 84.75 226 THR A O 1
ATOM 1787 N N . HIS A 1 227 ? 19.952 -23.158 41.637 1.00 85.25 227 HIS A N 1
ATOM 1788 C CA . HIS A 1 227 ? 19.810 -23.271 40.179 1.00 85.25 227 HIS A CA 1
ATOM 1789 C C . HIS A 1 227 ? 18.342 -23.340 39.738 1.00 85.25 227 HIS A C 1
ATOM 1791 O O . HIS A 1 227 ? 17.961 -22.660 38.786 1.00 85.25 227 HIS A O 1
ATOM 1797 N N . LEU A 1 228 ? 17.508 -24.094 40.462 1.00 86.75 228 LEU A N 1
ATOM 1798 C CA . LEU A 1 228 ? 16.067 -24.175 40.204 1.00 86.75 228 LEU A CA 1
ATOM 1799 C C . LEU A 1 228 ? 15.385 -22.829 40.458 1.00 86.75 228 LEU A C 1
ATOM 1801 O O . LEU A 1 228 ? 14.594 -22.377 39.637 1.00 86.75 228 LEU A O 1
ATOM 1805 N N . LEU A 1 229 ? 15.749 -22.154 41.553 1.00 87.25 229 LEU A N 1
ATOM 1806 C CA . LEU A 1 229 ? 15.256 -20.813 41.863 1.00 87.25 229 LEU A CA 1
ATOM 1807 C C . LEU A 1 229 ? 15.678 -19.792 40.792 1.00 87.25 229 LEU A C 1
ATOM 1809 O O . LEU A 1 229 ? 14.889 -18.942 40.384 1.00 87.25 229 LEU A O 1
ATOM 1813 N N . GLY A 1 230 ? 16.921 -19.881 40.307 1.00 86.56 230 GLY A N 1
ATOM 1814 C CA . GLY A 1 230 ? 17.425 -19.043 39.219 1.00 86.56 230 GLY A CA 1
ATOM 1815 C C . GLY A 1 230 ? 16.651 -19.246 37.915 1.00 86.56 230 GLY A C 1
ATOM 1816 O O . GLY A 1 230 ? 16.224 -18.265 37.304 1.00 86.56 230 GLY A O 1
ATOM 1817 N N . PHE A 1 231 ? 16.428 -20.505 37.526 1.00 89.62 231 PHE A N 1
ATOM 1818 C CA . PHE A 1 231 ? 15.620 -20.866 36.361 1.00 89.62 231 PHE A CA 1
ATOM 1819 C C . PHE A 1 231 ? 14.184 -20.348 36.496 1.00 89.62 231 PHE A C 1
ATOM 1821 O O . PHE A 1 231 ? 13.714 -19.628 35.620 1.00 89.62 231 PHE A O 1
ATOM 1828 N N . MET A 1 232 ? 13.532 -20.603 37.633 1.00 89.19 232 MET A N 1
ATOM 1829 C CA . MET A 1 232 ? 12.162 -20.166 37.894 1.00 89.19 232 MET A CA 1
ATOM 1830 C C . MET A 1 232 ? 11.995 -18.646 37.755 1.00 89.19 232 MET A C 1
ATOM 1832 O O . MET A 1 232 ? 11.129 -18.160 37.025 1.00 89.19 232 MET A O 1
ATOM 1836 N N . ARG A 1 233 ? 12.891 -17.874 38.380 1.00 89.50 233 ARG A N 1
ATOM 1837 C CA . ARG A 1 233 ? 12.878 -16.406 38.297 1.00 89.50 233 ARG A CA 1
ATOM 1838 C C . ARG A 1 233 ? 13.150 -15.888 36.890 1.00 89.50 233 ARG A C 1
ATOM 1840 O O . ARG A 1 233 ? 12.597 -14.855 36.513 1.00 89.50 233 ARG A O 1
ATOM 1847 N N . ALA A 1 234 ? 14.016 -16.551 36.126 1.00 89.81 234 ALA A N 1
ATOM 1848 C CA . ALA A 1 234 ? 14.271 -16.189 34.735 1.00 89.81 234 ALA A CA 1
ATOM 1849 C C . ALA A 1 234 ? 13.022 -16.420 33.870 1.00 89.81 234 ALA A C 1
ATOM 1851 O O . ALA A 1 234 ? 12.641 -15.524 33.117 1.00 89.81 234 ALA A O 1
ATOM 1852 N N . THR A 1 235 ? 12.345 -17.555 34.047 1.00 89.50 235 THR A N 1
ATOM 1853 C CA . THR A 1 235 ? 11.113 -17.914 33.329 1.00 89.50 235 THR A CA 1
ATOM 1854 C C . THR A 1 235 ? 9.958 -16.965 33.661 1.00 89.50 235 THR A C 1
ATOM 1856 O O . THR A 1 235 ? 9.317 -16.440 32.750 1.00 89.50 235 THR A O 1
ATOM 1859 N N . VAL A 1 236 ? 9.751 -16.624 34.940 1.00 90.69 236 VAL A N 1
ATOM 1860 C CA . VAL A 1 236 ? 8.747 -15.620 35.351 1.00 90.69 236 VAL A CA 1
ATOM 1861 C C . VAL A 1 236 ? 9.037 -14.256 34.720 1.00 90.69 236 VAL A C 1
ATOM 1863 O O . VAL A 1 236 ? 8.136 -13.613 34.184 1.00 90.69 236 VAL A O 1
ATOM 1866 N N . LYS A 1 237 ? 10.299 -13.803 34.736 1.00 89.31 237 LYS A N 1
ATOM 1867 C CA . LYS A 1 237 ? 10.695 -12.525 34.116 1.00 89.31 237 LYS A CA 1
ATOM 1868 C C . LYS A 1 237 ? 10.504 -12.528 32.602 1.00 89.31 237 LYS A C 1
ATOM 1870 O O . LYS A 1 237 ? 10.081 -11.514 32.050 1.00 89.31 237 LYS A O 1
ATOM 1875 N N . PHE A 1 238 ? 10.824 -13.638 31.944 1.00 93.12 238 PHE A N 1
ATOM 1876 C CA . PHE A 1 238 ? 10.639 -13.815 30.508 1.00 93.12 238 PHE A CA 1
ATOM 1877 C C . PHE A 1 238 ? 9.165 -13.652 30.123 1.00 93.12 238 PHE A C 1
ATOM 1879 O O . PHE A 1 238 ? 8.836 -12.784 29.312 1.00 93.12 238 PHE A O 1
ATOM 1886 N N . TRP A 1 239 ? 8.270 -14.396 30.777 1.00 92.31 239 TRP A N 1
ATOM 1887 C CA . TRP A 1 239 ? 6.838 -14.326 30.488 1.00 92.31 239 TRP A CA 1
ATOM 1888 C C . TRP A 1 239 ? 6.206 -13.003 30.910 1.00 92.31 239 TRP A C 1
ATOM 1890 O O . TRP A 1 239 ? 5.401 -12.456 30.160 1.00 92.31 239 TRP A O 1
ATOM 1900 N N . HIS A 1 240 ? 6.622 -12.426 32.042 1.00 88.94 240 HIS A N 1
ATOM 1901 C CA . HIS A 1 240 ? 6.192 -11.087 32.442 1.00 88.94 240 HIS A CA 1
ATOM 1902 C C . HIS A 1 240 ? 6.559 -10.037 31.391 1.00 88.94 240 HIS A C 1
ATOM 1904 O O . HIS A 1 240 ? 5.736 -9.185 31.079 1.00 88.94 240 HIS A O 1
ATOM 1910 N N . LYS A 1 241 ? 7.766 -10.101 30.811 1.00 89.75 241 LYS A N 1
ATOM 1911 C CA . LYS A 1 241 ? 8.176 -9.183 29.742 1.00 89.75 241 LYS A CA 1
ATOM 1912 C C . LYS A 1 241 ? 7.300 -9.342 28.497 1.00 89.75 241 LYS A C 1
ATOM 1914 O O . LYS A 1 241 ? 6.809 -8.342 27.992 1.00 89.75 241 LYS A O 1
ATOM 1919 N N . ILE A 1 242 ? 7.063 -10.573 28.040 1.00 86.25 242 ILE A N 1
ATOM 1920 C CA . ILE A 1 242 ? 6.218 -10.840 26.863 1.00 86.25 242 ILE A CA 1
ATOM 1921 C C . ILE A 1 242 ? 4.786 -10.352 27.089 1.00 86.25 242 ILE A C 1
ATOM 1923 O O . ILE A 1 242 ? 4.240 -9.654 26.237 1.00 86.25 242 ILE A O 1
ATOM 1927 N N . LEU A 1 243 ? 4.186 -10.690 28.234 1.00 84.31 243 LEU A N 1
ATOM 1928 C CA . LEU A 1 243 ? 2.827 -10.270 28.576 1.00 84.31 243 LEU A CA 1
ATOM 1929 C C . LEU A 1 243 ? 2.734 -8.760 28.757 1.00 84.31 243 LEU A C 1
ATOM 1931 O O . LEU A 1 243 ? 1.792 -8.161 28.257 1.00 84.31 243 LEU A O 1
ATOM 1935 N N . LYS A 1 244 ? 3.723 -8.131 29.397 1.00 82.06 244 LYS A N 1
ATOM 1936 C CA . LYS A 1 244 ? 3.804 -6.675 29.503 1.00 82.06 244 LYS A CA 1
ATOM 1937 C C . LYS A 1 244 ? 3.905 -6.029 28.128 1.00 82.06 244 LYS A C 1
ATOM 1939 O O . LYS A 1 244 ? 3.180 -5.078 27.884 1.00 82.06 244 LYS A O 1
ATOM 1944 N N . ASP A 1 245 ? 4.740 -6.527 27.221 1.00 76.44 245 ASP A N 1
ATOM 1945 C CA . ASP A 1 245 ? 4.865 -5.970 25.869 1.00 76.44 245 ASP A CA 1
ATOM 1946 C C . ASP A 1 245 ? 3.561 -6.154 25.069 1.00 76.44 245 ASP A C 1
ATOM 1948 O O . ASP A 1 245 ? 3.116 -5.223 24.399 1.00 76.44 245 ASP A O 1
ATOM 1952 N N . LYS A 1 246 ? 2.898 -7.314 25.186 1.00 71.00 246 LYS A N 1
ATOM 1953 C CA . LYS A 1 246 ? 1.568 -7.585 24.604 1.00 71.00 246 LYS A CA 1
ATOM 1954 C C . LYS A 1 246 ? 0.489 -6.663 25.177 1.00 71.00 246 LYS A C 1
ATOM 1956 O O . LYS A 1 246 ? -0.247 -6.066 24.405 1.00 71.00 246 LYS A O 1
ATOM 1961 N N . LEU A 1 247 ? 0.422 -6.517 26.499 1.00 68.00 247 LEU A N 1
ATOM 1962 C CA . LEU A 1 247 ? -0.551 -5.671 27.192 1.00 68.00 247 LEU A CA 1
ATOM 1963 C C . LEU A 1 247 ? -0.266 -4.189 26.987 1.00 68.00 247 LEU A C 1
ATOM 1965 O O . LEU A 1 247 ? -1.192 -3.438 26.770 1.00 68.00 247 LEU A O 1
ATOM 1969 N N . THR A 1 248 ? 0.985 -3.743 26.929 1.00 60.50 248 THR A N 1
ATOM 1970 C CA . THR A 1 248 ? 1.306 -2.341 26.599 1.00 60.50 248 THR A CA 1
ATOM 1971 C C . THR A 1 248 ? 0.894 -2.026 25.155 1.00 60.50 248 THR A C 1
ATOM 1973 O O . THR A 1 248 ? 0.428 -0.929 24.857 1.00 60.50 248 THR A O 1
ATOM 1976 N N . ARG A 1 249 ? 0.980 -3.019 24.259 1.00 56.34 249 ARG A N 1
ATOM 1977 C CA . ARG A 1 249 ? 0.407 -2.975 22.904 1.00 56.34 249 ARG A CA 1
ATOM 1978 C C . ARG A 1 249 ? -1.109 -3.215 22.847 1.00 56.34 249 ARG A C 1
ATOM 1980 O O . ARG A 1 249 ? -1.659 -3.192 21.759 1.00 56.34 249 ARG A O 1
ATOM 1987 N N . GLN A 1 250 ? -1.789 -3.472 23.962 1.00 47.28 250 GLN A N 1
ATOM 1988 C CA . GLN A 1 250 ? -3.224 -3.779 23.995 1.00 47.28 250 GLN A CA 1
ATOM 1989 C C . GLN A 1 250 ? -4.014 -2.833 24.913 1.00 47.28 250 GLN A C 1
ATOM 1991 O O . GLN A 1 250 ? -5.169 -2.579 24.632 1.00 47.28 250 GLN A O 1
ATOM 1996 N N . GLU A 1 251 ? -3.427 -2.238 25.951 1.00 44.22 251 GLU A N 1
ATOM 1997 C CA . GLU A 1 251 ? -4.040 -1.251 26.855 1.00 44.22 251 GLU A CA 1
ATOM 1998 C C . GLU A 1 251 ? -4.122 0.138 26.211 1.00 44.22 251 GLU A C 1
ATOM 2000 O O . GLU A 1 251 ? -5.029 0.907 26.515 1.00 44.22 251 GLU A O 1
ATOM 2005 N N . VAL A 1 252 ? -3.228 0.449 25.268 1.00 48.53 252 VAL A N 1
ATOM 2006 C CA . VAL A 1 252 ? -3.264 1.706 24.499 1.00 48.53 252 VAL A CA 1
ATOM 2007 C C . VAL A 1 252 ? -4.291 1.650 23.356 1.00 48.53 252 VAL A C 1
ATOM 2009 O O . VAL A 1 252 ? -4.645 2.680 22.805 1.00 48.53 252 VAL A O 1
ATOM 2012 N N . TYR A 1 253 ? -4.824 0.477 23.003 1.00 50.69 253 TYR A N 1
ATOM 2013 C CA . TYR A 1 253 ? -5.435 0.272 21.688 1.00 50.69 253 TYR A CA 1
ATOM 2014 C C . TYR A 1 253 ? -6.973 0.212 21.612 1.00 50.69 253 TYR A C 1
ATOM 2016 O O . TYR A 1 253 ? -7.498 0.767 20.656 1.00 50.69 253 TYR A O 1
ATOM 2024 N N . PRO A 1 254 ? -7.772 -0.335 22.551 1.00 49.34 254 PRO A N 1
ATOM 2025 C CA . PRO A 1 254 ? -9.218 -0.447 22.330 1.00 49.34 254 PRO A CA 1
ATOM 2026 C C . PRO A 1 254 ? -9.936 0.910 22.279 1.00 49.34 254 PRO A C 1
ATOM 2028 O O . PRO A 1 254 ? -10.986 1.012 21.659 1.00 49.34 254 PRO A O 1
ATOM 2031 N N . TYR A 1 255 ? -9.373 1.964 22.882 1.00 46.28 255 TYR A N 1
ATOM 2032 C CA . TYR A 1 255 ? -9.930 3.324 22.801 1.00 46.28 255 TYR A CA 1
ATOM 2033 C C . TYR A 1 255 ? -9.500 4.098 21.539 1.00 46.28 255 TYR A C 1
ATOM 2035 O O . TYR A 1 255 ? -10.097 5.127 21.211 1.00 46.28 255 TYR A O 1
ATOM 2043 N N . PHE A 1 256 ? -8.475 3.601 20.841 1.00 54.75 256 PHE A N 1
ATOM 2044 C CA . PHE A 1 256 ? -7.861 4.230 19.670 1.00 54.75 256 PHE A CA 1
ATOM 2045 C C . PHE A 1 256 ? -8.003 3.401 18.389 1.00 54.75 256 PHE A C 1
ATOM 2047 O O . PHE A 1 256 ? -7.606 3.891 17.339 1.00 54.75 256 PHE A O 1
ATOM 2054 N N . MET A 1 257 ? -8.552 2.180 18.446 1.00 68.94 257 MET A N 1
ATOM 2055 C CA . MET A 1 257 ? -8.729 1.343 17.261 1.00 68.94 257 MET A CA 1
ATOM 2056 C C . MET A 1 257 ? -9.851 1.904 16.377 1.00 68.94 257 MET A C 1
ATOM 2058 O O . MET A 1 257 ? -11.024 1.833 16.767 1.00 68.94 257 MET A O 1
ATOM 2062 N N . PRO A 1 258 ? -9.521 2.438 15.189 1.00 84.19 258 PRO A N 1
ATOM 2063 C CA . PRO A 1 258 ? -10.506 3.052 14.315 1.00 84.19 258 PRO A CA 1
ATOM 2064 C C . PRO A 1 258 ? -11.530 2.048 13.797 1.00 84.19 258 PRO A C 1
ATOM 2066 O O . PRO A 1 258 ? -12.715 2.367 13.733 1.00 84.19 258 PRO A O 1
ATOM 2069 N N . GLU A 1 259 ? -11.110 0.803 13.564 1.00 85.69 259 GLU A N 1
ATOM 2070 C CA . GLU A 1 259 ? -11.974 -0.298 13.130 1.00 85.69 259 GLU A CA 1
ATOM 2071 C C . GLU A 1 259 ? -13.233 -0.469 14.003 1.00 85.69 259 GLU A C 1
ATOM 2073 O O . GLU A 1 259 ? -14.316 -0.722 13.483 1.00 85.69 259 GLU A O 1
ATOM 2078 N N . TRP A 1 260 ? -13.137 -0.267 15.324 1.00 86.12 260 TRP A N 1
ATOM 2079 C CA . TRP A 1 260 ? -14.246 -0.514 16.245 1.00 86.12 260 TRP A CA 1
ATOM 2080 C C . TRP A 1 260 ? -15.361 0.511 16.095 1.00 86.12 260 TRP A C 1
ATOM 2082 O O . TRP A 1 260 ? -16.519 0.137 15.914 1.00 86.12 260 TRP A O 1
ATOM 2092 N N . TYR A 1 261 ? -15.041 1.804 16.185 1.00 88.31 261 TYR A N 1
ATOM 2093 C CA . TYR A 1 261 ? -16.080 2.830 16.098 1.00 88.31 261 TYR A CA 1
ATOM 2094 C C . TYR A 1 261 ? -16.588 2.998 14.662 1.00 88.31 261 TYR A C 1
ATOM 2096 O O . TYR A 1 261 ? -17.781 3.243 14.475 1.00 88.31 261 TYR A O 1
ATOM 2104 N N . LEU A 1 262 ? -15.727 2.810 13.655 1.00 92.75 262 LEU A N 1
ATOM 2105 C CA . LEU A 1 262 ? -16.111 2.871 12.244 1.00 92.75 262 LEU A CA 1
ATOM 2106 C C . LEU A 1 262 ? -17.060 1.721 11.878 1.00 92.75 262 LEU A C 1
ATOM 2108 O O . LEU A 1 262 ? -18.153 1.976 11.365 1.00 92.75 262 LEU A O 1
ATOM 2112 N N . ALA A 1 263 ? -16.713 0.474 12.220 1.00 91.25 263 ALA A N 1
ATOM 2113 C CA . ALA A 1 263 ? -17.579 -0.679 11.968 1.00 91.25 263 ALA A CA 1
ATOM 2114 C C . ALA A 1 263 ? -18.897 -0.583 12.746 1.00 91.25 263 ALA A C 1
ATOM 2116 O O . ALA A 1 263 ? -19.963 -0.906 12.218 1.00 91.25 263 ALA A O 1
ATOM 2117 N N . GLN A 1 264 ? -18.853 -0.088 13.987 1.00 90.88 264 GLN A N 1
ATOM 2118 C CA . GLN A 1 264 ? -20.056 0.095 14.793 1.00 90.88 264 GLN A CA 1
ATOM 2119 C C . GLN A 1 264 ? -21.032 1.088 14.149 1.00 90.88 264 GLN A C 1
ATOM 2121 O O . GLN A 1 264 ? -22.239 0.836 14.124 1.00 90.88 264 GLN A O 1
ATOM 2126 N N . VAL A 1 265 ? -20.529 2.199 13.605 1.00 93.50 265 VAL A N 1
ATOM 2127 C CA . VAL A 1 265 ? -21.362 3.193 12.918 1.00 93.50 265 VAL A CA 1
ATOM 2128 C C . VAL A 1 265 ? -21.948 2.631 11.625 1.00 93.50 265 VAL A C 1
ATOM 2130 O O . VAL A 1 265 ? -23.150 2.790 11.410 1.00 93.50 265 VAL A O 1
ATOM 2133 N N . LEU A 1 266 ? -21.166 1.912 10.814 1.00 93.38 266 LEU A N 1
ATOM 2134 C CA . LEU A 1 266 ? -21.681 1.221 9.621 1.00 93.38 266 LEU A CA 1
ATOM 2135 C C . LEU A 1 266 ? -22.791 0.229 9.986 1.00 93.38 266 LEU A C 1
ATOM 2137 O O . LEU A 1 266 ? -23.873 0.248 9.396 1.00 93.38 266 LEU A O 1
ATOM 2141 N N . MET A 1 267 ? -22.579 -0.568 11.036 1.00 93.56 267 MET A N 1
ATOM 2142 C CA . MET A 1 267 ? -23.580 -1.504 11.540 1.00 93.56 267 MET A CA 1
ATOM 2143 C C . MET A 1 267 ? -24.854 -0.783 12.002 1.00 93.56 267 MET A C 1
ATOM 2145 O O . MET A 1 267 ? -25.962 -1.239 11.713 1.00 93.56 267 MET A O 1
ATOM 2149 N N . TRP A 1 268 ? -24.737 0.348 12.704 1.00 94.69 268 TRP A N 1
ATOM 2150 C CA . TRP A 1 2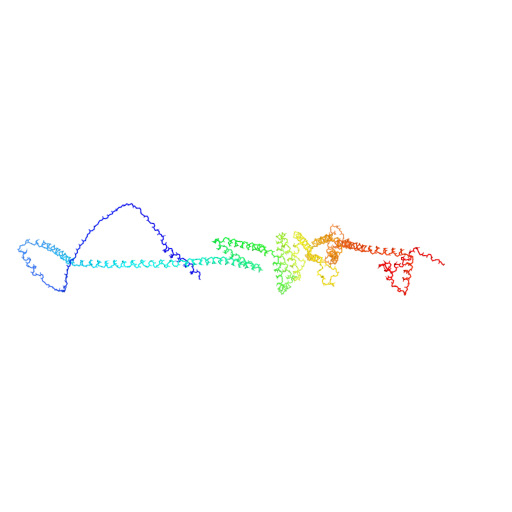68 ? -25.901 1.139 13.102 1.00 94.69 268 TRP A CA 1
ATOM 2151 C C . TRP A 1 268 ? -26.651 1.714 11.902 1.00 94.69 268 TRP A C 1
ATOM 2153 O O . TRP A 1 268 ? -27.879 1.626 11.884 1.00 94.69 268 TRP A O 1
ATOM 2163 N N . ILE A 1 269 ? -25.953 2.244 10.897 1.00 93.50 269 ILE A N 1
ATOM 2164 C CA . ILE A 1 269 ? -26.570 2.732 9.657 1.00 93.50 269 ILE A CA 1
ATOM 2165 C C . ILE A 1 269 ? -27.314 1.587 8.955 1.00 93.50 269 ILE A C 1
ATOM 2167 O O . ILE A 1 269 ? -28.500 1.718 8.637 1.00 93.50 269 ILE A O 1
ATOM 2171 N N . GLY A 1 270 ? -26.658 0.438 8.777 1.00 92.50 270 GLY A N 1
ATOM 2172 C CA . GLY A 1 270 ? -27.239 -0.740 8.135 1.00 92.50 270 GLY A CA 1
ATOM 2173 C C . GLY A 1 270 ? -28.480 -1.265 8.859 1.00 92.50 270 GLY A C 1
ATOM 2174 O O . GLY A 1 270 ? -29.556 -1.342 8.268 1.00 92.50 270 GLY A O 1
ATOM 2175 N N . ASN A 1 271 ? -28.369 -1.552 10.159 1.00 94.38 271 ASN A N 1
ATOM 2176 C CA . ASN A 1 271 ? -29.444 -2.180 10.936 1.00 94.38 271 ASN A CA 1
ATOM 2177 C C . ASN A 1 271 ? -30.698 -1.304 11.068 1.00 94.38 271 ASN A C 1
ATOM 2179 O O . ASN A 1 271 ? -31.807 -1.829 11.170 1.00 94.38 271 ASN A O 1
ATOM 2183 N N . HIS A 1 272 ? -30.549 0.024 11.062 1.00 93.94 272 HIS A N 1
ATOM 2184 C CA . HIS A 1 272 ? -31.686 0.940 11.191 1.00 93.94 272 HIS A CA 1
ATOM 2185 C C . HIS A 1 272 ? -32.293 1.350 9.845 1.00 93.94 272 HIS A C 1
ATOM 2187 O O . HIS A 1 272 ? -33.364 1.954 9.839 1.00 93.94 272 HIS A O 1
ATOM 2193 N N . THR A 1 273 ? -31.672 0.991 8.715 1.00 92.38 273 THR A N 1
ATOM 2194 C CA . THR A 1 273 ? -32.138 1.384 7.374 1.00 92.38 273 THR A CA 1
ATOM 2195 C C . THR A 1 273 ? -33.598 0.982 7.135 1.00 92.38 273 THR A C 1
ATOM 2197 O O . THR A 1 273 ? -34.430 1.843 6.857 1.00 92.38 273 THR A O 1
ATOM 2200 N N . GLN A 1 274 ? -33.954 -0.291 7.352 1.00 93.94 274 GLN A N 1
ATOM 2201 C CA . GLN A 1 274 ? -35.325 -0.773 7.133 1.00 93.94 274 GLN A CA 1
ATOM 2202 C C . GLN A 1 274 ? -36.348 -0.069 8.038 1.00 93.94 274 GLN A C 1
ATOM 2204 O O . GLN A 1 274 ? -37.438 0.293 7.599 1.00 93.94 274 GLN A O 1
ATOM 2209 N N . PHE A 1 275 ? -36.005 0.152 9.310 1.00 96.00 275 PHE A N 1
ATOM 2210 C CA . PHE A 1 275 ? -36.891 0.839 10.248 1.00 96.00 275 PHE A CA 1
ATOM 2211 C C . PHE A 1 275 ? -37.140 2.297 9.835 1.00 96.00 275 PHE A C 1
ATOM 2213 O O . PHE A 1 275 ? -38.280 2.767 9.878 1.00 96.00 275 PHE A O 1
ATOM 2220 N N . LEU A 1 276 ? -36.089 3.005 9.414 1.00 94.81 276 LEU A N 1
ATOM 2221 C CA . LEU A 1 276 ? -36.184 4.394 8.972 1.00 94.81 276 LEU A CA 1
ATOM 2222 C C . LEU A 1 276 ? -37.034 4.513 7.705 1.00 94.81 276 LEU A C 1
ATOM 2224 O O . LEU A 1 276 ? -37.923 5.363 7.662 1.00 94.81 276 LEU A O 1
ATOM 2228 N N . ASP A 1 277 ? -36.830 3.624 6.736 1.00 93.50 277 ASP A N 1
ATOM 2229 C CA . ASP A 1 277 ? -37.550 3.652 5.463 1.00 93.50 277 ASP A CA 1
ATOM 2230 C C . ASP A 1 277 ? -39.021 3.217 5.611 1.00 93.50 277 ASP A C 1
ATOM 2232 O O . ASP A 1 277 ? -39.914 3.844 5.046 1.00 93.50 277 ASP A O 1
ATOM 2236 N N . GLU A 1 278 ? -39.316 2.177 6.399 1.00 95.31 278 GLU A N 1
ATOM 2237 C CA . GLU A 1 278 ? -40.679 1.633 6.500 1.00 95.31 278 GLU A CA 1
ATOM 2238 C C . GLU A 1 278 ? -41.556 2.315 7.554 1.00 95.31 278 GLU A C 1
ATOM 2240 O O . GLU A 1 278 ? -42.787 2.285 7.445 1.00 95.31 278 GLU A O 1
ATOM 2245 N N . LYS A 1 279 ? -40.963 2.855 8.627 1.00 95.12 279 LYS A N 1
ATOM 2246 C CA . LYS A 1 279 ? -41.721 3.414 9.761 1.00 95.12 279 LYS A CA 1
ATOM 2247 C C . LYS A 1 279 ? -41.621 4.925 9.833 1.00 95.12 279 LYS A C 1
ATOM 2249 O O . LYS A 1 279 ? -42.648 5.575 10.003 1.00 95.12 279 LYS A O 1
ATOM 2254 N N . ILE A 1 280 ? -40.417 5.482 9.713 1.00 94.69 280 ILE A N 1
ATOM 2255 C CA . ILE A 1 280 ? -40.184 6.911 9.951 1.00 94.69 280 ILE A CA 1
ATOM 2256 C C . ILE A 1 280 ? -40.465 7.744 8.699 1.00 94.69 280 ILE A C 1
ATOM 2258 O O . ILE A 1 280 ? -41.194 8.733 8.792 1.00 94.69 280 ILE A O 1
ATOM 2262 N N . GLN A 1 281 ? -39.970 7.330 7.530 1.00 95.31 281 GLN A N 1
ATOM 2263 C CA . GLN A 1 281 ? -40.159 8.075 6.282 1.00 95.31 281 GLN A CA 1
ATOM 2264 C C . GLN A 1 281 ? -41.645 8.321 5.954 1.00 95.31 281 GLN A C 1
ATOM 2266 O O . GLN A 1 281 ? -42.005 9.476 5.741 1.00 95.31 281 GLN A O 1
ATOM 2271 N N . PRO A 1 282 ? -42.567 7.339 6.064 1.00 95.12 282 PRO A N 1
ATOM 2272 C CA . PRO A 1 282 ? -43.983 7.580 5.776 1.00 95.12 282 PRO A CA 1
ATOM 2273 C C . PRO A 1 282 ? -44.656 8.558 6.749 1.00 95.12 282 PRO A C 1
ATOM 2275 O O . PRO A 1 282 ? -45.667 9.175 6.409 1.00 95.12 282 PRO A O 1
ATOM 2278 N N . ILE A 1 283 ? -44.145 8.681 7.980 1.00 94.12 283 ILE A N 1
ATOM 2279 C CA . ILE A 1 283 ? -44.637 9.664 8.955 1.00 94.12 283 ILE A CA 1
ATOM 2280 C C . ILE A 1 283 ? -44.185 11.067 8.540 1.00 94.12 283 ILE A C 1
ATOM 2282 O O . ILE A 1 283 ? -44.996 11.994 8.570 1.00 94.12 283 ILE A O 1
ATOM 2286 N N . LEU A 1 284 ? -42.927 11.218 8.116 1.00 93.25 284 LEU A N 1
ATOM 2287 C CA . LEU A 1 284 ? -42.394 12.484 7.604 1.00 93.25 284 LEU A CA 1
ATOM 2288 C C . LEU A 1 284 ? -43.109 12.926 6.325 1.00 93.25 284 LEU A C 1
ATOM 2290 O O . LEU A 1 284 ? -43.504 14.089 6.226 1.00 93.25 284 LEU A O 1
ATOM 2294 N N . ASP A 1 285 ? -43.357 11.992 5.407 1.00 93.56 285 ASP A N 1
ATOM 2295 C CA . ASP A 1 285 ? -44.064 12.259 4.155 1.00 93.56 285 ASP A CA 1
ATOM 2296 C C . ASP A 1 285 ? -45.496 12.748 4.430 1.00 93.56 285 ASP A C 1
ATOM 2298 O O . ASP A 1 285 ? -45.954 13.732 3.848 1.00 93.56 285 ASP A O 1
ATOM 2302 N N . LYS A 1 286 ? -46.199 12.120 5.388 1.00 93.38 286 LYS A N 1
ATOM 2303 C CA . LYS A 1 286 ? -47.533 12.565 5.840 1.00 93.38 286 LYS A CA 1
ATOM 2304 C C . LYS A 1 286 ? -47.512 13.936 6.510 1.00 93.38 286 LYS A C 1
ATOM 2306 O O . LYS A 1 286 ? -48.493 14.668 6.410 1.00 93.38 286 LYS A O 1
ATOM 2311 N N . ALA A 1 287 ? -46.422 14.277 7.191 1.00 92.00 287 ALA A N 1
ATOM 2312 C CA . ALA A 1 287 ? -46.217 15.596 7.779 1.00 92.00 287 ALA A CA 1
ATOM 2313 C C . ALA A 1 287 ? -45.822 16.666 6.738 1.00 92.00 287 ALA A C 1
ATOM 2315 O O . ALA A 1 287 ? -45.675 17.831 7.100 1.00 92.00 287 ALA A O 1
ATOM 2316 N N . GLY A 1 288 ? -45.657 16.296 5.460 1.00 90.00 288 GLY A N 1
ATOM 2317 C CA . GLY A 1 288 ? -45.254 17.203 4.384 1.00 90.00 288 GLY A CA 1
ATOM 2318 C C . GLY A 1 288 ? -43.774 17.595 4.421 1.00 90.00 288 GLY A C 1
ATOM 2319 O O . GLY A 1 288 ? -43.393 18.589 3.805 1.00 90.00 288 GLY A O 1
ATOM 2320 N N . SER A 1 289 ? -42.939 16.852 5.153 1.00 88.69 289 SER A N 1
ATOM 2321 C CA . SER A 1 289 ? -41.497 17.0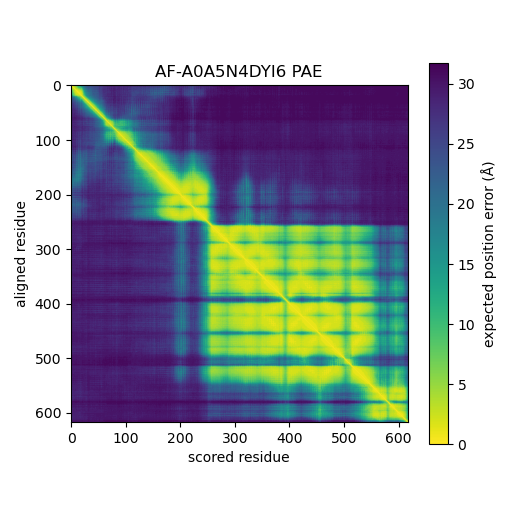95 5.221 1.00 88.69 289 SER A CA 1
ATOM 2322 C C . SER A 1 289 ? -40.789 16.461 4.024 1.00 88.69 289 SER A C 1
ATOM 2324 O O . SER A 1 289 ? -41.005 15.292 3.727 1.00 88.69 289 SER A O 1
ATOM 2326 N N . SER A 1 290 ? -39.901 17.204 3.359 1.00 88.94 290 SER A N 1
ATOM 2327 C CA . SER A 1 290 ? -39.072 16.695 2.251 1.00 88.94 290 SER A CA 1
ATOM 2328 C C . SER A 1 290 ? -37.769 16.031 2.719 1.00 88.94 290 SER A C 1
ATOM 2330 O O . SER A 1 290 ? -36.849 15.838 1.925 1.00 88.94 290 SER A O 1
ATOM 2332 N N . VAL A 1 291 ? -37.637 15.767 4.020 1.00 90.69 291 VAL A N 1
ATOM 2333 C CA . VAL A 1 291 ? -36.415 15.237 4.631 1.00 90.69 291 VAL A CA 1
ATOM 2334 C C . VAL A 1 291 ? -36.343 13.723 4.445 1.00 90.69 291 VAL A C 1
ATOM 2336 O O . VAL A 1 291 ? -37.313 13.011 4.700 1.00 90.69 291 VAL A O 1
ATOM 2339 N N . ASN A 1 292 ? -35.168 13.230 4.051 1.00 90.81 292 ASN A N 1
ATOM 2340 C CA . ASN A 1 292 ? -34.882 11.801 4.004 1.00 90.81 292 ASN A CA 1
ATOM 2341 C C . ASN A 1 292 ? -34.374 11.327 5.378 1.00 90.81 292 ASN A C 1
ATOM 2343 O O . ASN A 1 292 ? -33.271 11.687 5.794 1.00 90.81 292 ASN A O 1
ATOM 2347 N N . ALA A 1 293 ? -35.178 10.527 6.082 1.00 92.31 293 ALA A N 1
ATOM 2348 C CA . ALA A 1 293 ? -34.888 10.053 7.437 1.00 92.31 293 ALA A CA 1
ATOM 2349 C C . ALA A 1 293 ? -33.580 9.254 7.511 1.00 92.31 293 ALA A C 1
ATOM 2351 O O . ALA A 1 293 ? -32.769 9.466 8.413 1.00 92.31 293 ALA A O 1
ATOM 2352 N N . ARG A 1 294 ? -33.364 8.355 6.544 1.00 92.62 294 ARG A N 1
ATOM 2353 C CA . ARG A 1 294 ? -32.169 7.508 6.451 1.00 92.62 294 ARG A CA 1
ATOM 2354 C C . ARG A 1 294 ? -30.902 8.338 6.275 1.00 92.62 294 ARG A C 1
ATOM 2356 O O . ARG A 1 294 ? -29.898 8.085 6.943 1.00 92.62 294 ARG A O 1
ATOM 2363 N N . LEU A 1 295 ? -30.958 9.349 5.412 1.00 91.56 295 LEU A N 1
ATOM 2364 C CA . LEU A 1 295 ? -29.844 10.255 5.163 1.00 91.56 295 LEU A CA 1
ATOM 2365 C C . LEU A 1 295 ? -29.501 11.075 6.408 1.00 91.56 295 LEU A C 1
ATOM 2367 O O . LEU A 1 295 ? -28.343 11.097 6.805 1.00 91.56 295 LEU A O 1
ATOM 2371 N N . GLU A 1 296 ? -30.483 11.713 7.049 1.00 91.50 296 GLU A N 1
ATOM 2372 C CA . GLU A 1 296 ? -30.223 12.541 8.236 1.00 91.50 296 GLU A CA 1
ATOM 2373 C C . GLU A 1 296 ? -29.738 11.716 9.434 1.00 91.50 296 GLU A C 1
ATOM 2375 O O . GLU A 1 296 ? -28.849 12.157 10.161 1.00 91.50 296 GLU A O 1
ATOM 2380 N N . PHE A 1 297 ? -30.237 10.487 9.603 1.00 93.62 297 PHE A N 1
ATOM 2381 C CA . PHE A 1 297 ? -29.702 9.557 10.600 1.00 93.62 297 PHE A CA 1
ATOM 2382 C C . PHE A 1 297 ? -28.230 9.220 10.329 1.00 93.62 297 PHE A C 1
ATOM 2384 O O . PHE A 1 297 ? -27.392 9.321 11.226 1.00 93.62 297 PHE A O 1
ATOM 2391 N N . SER A 1 298 ? -27.905 8.889 9.076 1.00 93.69 298 SER A N 1
ATOM 2392 C CA . SER A 1 298 ? -26.530 8.586 8.663 1.00 93.69 298 SER A CA 1
ATOM 2393 C C . SER A 1 298 ? -25.611 9.795 8.855 1.00 93.69 298 SER A C 1
ATOM 2395 O O . SER A 1 298 ? -24.508 9.648 9.369 1.00 93.69 298 SER A O 1
ATOM 2397 N N . ARG A 1 299 ? -26.082 11.008 8.529 1.00 92.31 299 ARG A N 1
ATOM 2398 C CA . ARG A 1 299 ? -25.352 12.265 8.769 1.00 92.31 299 ARG A CA 1
ATOM 2399 C C . ARG A 1 299 ? -25.096 12.501 10.255 1.00 92.31 299 ARG A C 1
ATOM 2401 O O . ARG A 1 299 ? -23.990 12.887 10.618 1.00 92.31 299 ARG A O 1
ATOM 2408 N N . GLY A 1 300 ? -26.084 12.250 11.114 1.00 92.69 300 GLY A N 1
ATOM 2409 C CA . GLY A 1 300 ? -25.931 12.372 12.565 1.00 92.69 300 GLY A CA 1
ATOM 2410 C C . GLY A 1 300 ? -24.861 11.434 13.125 1.00 92.69 300 GLY A C 1
ATOM 2411 O O . GLY A 1 300 ? -24.010 11.868 13.897 1.00 92.69 300 GLY A O 1
ATOM 2412 N N . LEU A 1 301 ? -24.851 10.169 12.693 1.00 94.38 301 LEU A N 1
ATOM 2413 C CA . LEU A 1 301 ? -23.808 9.215 13.085 1.00 94.38 301 LEU A CA 1
ATOM 2414 C C . LEU A 1 301 ? -22.436 9.574 12.502 1.00 94.38 301 LEU A C 1
ATOM 2416 O O . LEU A 1 301 ? -21.426 9.420 13.185 1.00 94.38 301 LEU A O 1
ATOM 2420 N N . MET A 1 302 ? -22.397 10.106 11.279 1.00 93.31 302 MET A N 1
ATOM 2421 C CA . MET A 1 302 ? -21.162 10.576 10.656 1.00 93.31 302 MET A CA 1
ATOM 2422 C C . MET A 1 302 ? -20.510 11.694 11.475 1.00 93.31 302 MET A C 1
ATOM 2424 O O . MET A 1 302 ? -19.299 11.683 11.658 1.00 93.31 302 MET A O 1
ATOM 2428 N N . MET A 1 303 ? -21.291 12.617 12.046 1.00 92.06 303 MET A N 1
ATOM 2429 C CA . MET A 1 303 ? -20.747 13.666 12.920 1.00 92.06 303 MET A CA 1
ATOM 2430 C C . MET A 1 303 ? -20.006 13.095 14.137 1.00 92.06 303 MET A C 1
ATOM 2432 O O . MET A 1 303 ? -18.948 13.611 14.487 1.00 92.06 303 MET A O 1
ATOM 2436 N N . LEU A 1 304 ? -20.496 11.998 14.729 1.00 92.38 304 LEU A N 1
ATOM 2437 C CA . LEU A 1 304 ? -19.812 11.326 15.843 1.00 92.38 304 LEU A CA 1
ATOM 2438 C C . LEU A 1 304 ? -18.454 10.758 15.412 1.00 92.38 304 LEU A C 1
ATOM 2440 O O . LEU A 1 304 ? -17.474 10.869 16.147 1.00 92.38 304 LEU A O 1
ATOM 2444 N N . VAL A 1 305 ? -18.394 10.173 14.210 1.00 94.19 305 VAL A N 1
ATOM 2445 C CA . VAL A 1 305 ? -17.141 9.680 13.621 1.00 94.19 305 VAL A CA 1
ATOM 2446 C C . VAL A 1 305 ? -16.169 10.831 13.402 1.00 94.19 305 VAL A C 1
ATOM 2448 O O . VAL A 1 305 ? -15.009 10.718 13.783 1.00 94.19 305 VAL A O 1
ATOM 2451 N N . LEU A 1 306 ? -16.634 11.946 12.834 1.00 93.56 306 LEU A N 1
ATOM 2452 C CA . LEU A 1 306 ? -15.794 13.113 12.565 1.00 93.56 306 LEU A CA 1
ATOM 2453 C C . LEU A 1 306 ? -15.206 13.701 13.855 1.00 93.56 306 LEU A C 1
ATOM 2455 O O . LEU A 1 306 ? -14.007 13.965 13.914 1.00 93.56 306 LEU A O 1
ATOM 2459 N N . GLU A 1 307 ? -16.020 13.862 14.900 1.00 91.75 307 GLU A N 1
ATOM 2460 C CA . GLU A 1 307 ? -15.566 14.363 16.204 1.00 91.75 307 GLU A CA 1
ATOM 2461 C C . GLU A 1 307 ? -14.533 13.431 16.850 1.00 91.75 307 GLU A C 1
ATOM 2463 O O . GLU A 1 307 ? -13.501 13.889 17.346 1.00 91.75 307 GLU A O 1
ATOM 2468 N N . LYS A 1 308 ? -14.782 12.116 16.813 1.00 90.81 308 LYS A N 1
ATOM 2469 C CA . LYS A 1 308 ? -13.868 11.115 17.372 1.00 90.81 308 LYS A CA 1
ATOM 2470 C C . LYS A 1 308 ? -12.557 11.043 16.587 1.00 90.81 308 LYS A C 1
ATOM 2472 O O . LYS A 1 308 ? -11.488 11.091 17.192 1.00 90.81 308 LYS A O 1
ATOM 2477 N N . LEU A 1 309 ? -12.623 11.010 15.258 1.00 92.44 309 LEU A N 1
ATOM 2478 C CA . LEU A 1 309 ? -11.450 10.970 14.385 1.00 92.44 309 LEU A CA 1
ATOM 2479 C C . LEU A 1 309 ? -10.567 12.215 14.568 1.00 92.44 309 LEU A C 1
ATOM 2481 O O . LEU A 1 309 ? -9.347 12.092 14.679 1.00 92.44 309 LEU A O 1
ATOM 2485 N N . ALA A 1 310 ? -11.174 13.402 14.667 1.00 91.44 310 ALA A N 1
ATOM 2486 C CA . ALA A 1 310 ? -10.452 14.647 14.928 1.00 91.44 310 ALA A CA 1
ATOM 2487 C C . ALA A 1 310 ? -9.737 14.646 16.294 1.00 91.44 310 ALA A C 1
ATOM 2489 O O . ALA A 1 310 ? -8.657 15.222 16.423 1.00 91.44 310 ALA A O 1
ATOM 2490 N N . ALA A 1 311 ? -10.307 13.984 17.306 1.00 89.44 311 ALA A N 1
ATOM 2491 C CA . ALA A 1 311 ? -9.672 13.827 18.614 1.00 89.44 311 ALA A CA 1
ATOM 2492 C C . ALA A 1 311 ? -8.520 12.805 18.604 1.00 89.44 311 ALA A C 1
ATOM 2494 O O . ALA A 1 311 ? -7.541 12.987 19.328 1.00 89.44 311 ALA A O 1
ATOM 2495 N N . ASP A 1 312 ? -8.618 11.756 17.783 1.00 88.12 312 ASP A N 1
ATOM 2496 C CA . ASP A 1 312 ? -7.650 10.655 17.757 1.00 88.12 312 ASP A CA 1
ATOM 2497 C C . ASP A 1 312 ? -6.401 10.978 16.921 1.00 88.12 312 ASP A C 1
ATOM 2499 O O . ASP A 1 312 ? -5.285 10.639 17.327 1.00 88.12 312 ASP A O 1
ATOM 2503 N N . ILE A 1 313 ? -6.557 11.675 15.786 1.00 90.00 313 ILE A N 1
ATOM 2504 C CA . ILE A 1 313 ? -5.454 11.982 14.857 1.00 90.00 313 ILE A CA 1
ATOM 2505 C C . ILE A 1 313 ? -4.233 12.596 15.560 1.00 90.00 313 ILE A C 1
ATOM 2507 O O . ILE A 1 313 ? -3.143 12.049 15.379 1.00 90.00 313 ILE A O 1
ATOM 2511 N N . PRO A 1 314 ? -4.346 13.661 16.384 1.00 89.44 314 PRO A N 1
ATOM 2512 C CA . PRO A 1 314 ? -3.185 14.300 17.008 1.00 89.44 314 PRO A CA 1
ATOM 2513 C C . PRO A 1 314 ? -2.307 13.350 17.835 1.00 89.44 314 PRO A C 1
ATOM 2515 O O . PRO A 1 314 ? -1.093 13.538 17.896 1.00 89.44 314 PRO A O 1
ATOM 2518 N N . CYS A 1 315 ? -2.897 12.320 18.450 1.00 85.12 315 CYS A N 1
ATOM 2519 C CA . CYS A 1 315 ? -2.168 11.315 19.225 1.00 85.12 315 CYS A CA 1
ATOM 2520 C C . CYS A 1 315 ? -1.436 10.300 18.334 1.00 85.12 315 CYS A C 1
ATOM 2522 O O . CYS A 1 315 ? -0.405 9.763 18.736 1.00 85.12 315 CYS A O 1
ATOM 2524 N N . LEU A 1 316 ? -1.950 10.057 17.127 1.00 85.81 316 LEU A N 1
ATOM 2525 C CA . LEU A 1 316 ? -1.459 9.040 16.196 1.00 85.81 316 LEU A CA 1
ATOM 2526 C C . LEU A 1 316 ? -0.423 9.582 15.200 1.00 85.81 316 LEU A C 1
ATOM 2528 O O . LEU A 1 316 ? 0.311 8.799 14.606 1.00 85.81 316 LEU A O 1
ATOM 2532 N N . LEU A 1 317 ? -0.286 10.909 15.062 1.00 86.75 317 LEU A N 1
ATOM 2533 C CA . LEU A 1 317 ? 0.663 11.542 14.128 1.00 86.75 317 LEU A CA 1
ATOM 2534 C C . LEU A 1 317 ? 2.137 11.151 14.348 1.00 86.75 317 LEU A C 1
ATOM 2536 O O . LEU A 1 317 ? 2.953 11.359 13.451 1.00 86.75 317 LEU A O 1
ATOM 2540 N N . TYR A 1 318 ? 2.503 10.625 15.520 1.00 85.69 318 TYR A N 1
ATOM 2541 C CA . TYR A 1 318 ? 3.893 10.321 15.876 1.00 85.69 318 TYR A CA 1
ATOM 2542 C C . TYR A 1 318 ? 4.340 8.891 15.537 1.00 85.69 318 TYR A C 1
ATOM 2544 O O . TYR A 1 318 ? 5.548 8.653 15.472 1.00 85.69 318 TYR A O 1
ATOM 2552 N N . ASP A 1 319 ? 3.412 7.960 15.301 1.00 86.94 319 ASP A N 1
ATOM 2553 C CA . ASP A 1 319 ? 3.717 6.568 14.948 1.00 86.94 319 ASP A CA 1
ATOM 2554 C C . ASP A 1 319 ? 3.273 6.274 13.510 1.00 86.94 319 ASP A C 1
ATOM 2556 O O . ASP A 1 319 ? 2.088 6.334 13.184 1.00 86.94 319 ASP A O 1
ATOM 2560 N N . ASP A 1 320 ? 4.235 5.949 12.643 1.00 89.62 320 ASP A N 1
ATOM 2561 C CA . ASP A 1 320 ? 3.986 5.710 11.217 1.00 89.62 320 ASP A CA 1
ATOM 2562 C C . ASP A 1 320 ? 3.029 4.539 10.968 1.00 89.62 320 ASP A C 1
ATOM 2564 O O . ASP A 1 320 ? 2.191 4.620 10.073 1.00 89.62 320 ASP A O 1
ATOM 2568 N N . ASN A 1 321 ? 3.140 3.457 11.747 1.00 86.94 321 ASN A N 1
ATOM 2569 C CA . ASN A 1 321 ? 2.330 2.260 11.522 1.00 86.94 321 ASN A CA 1
ATOM 2570 C C . ASN A 1 321 ? 0.890 2.491 11.978 1.00 86.94 321 ASN A C 1
ATOM 2572 O O . ASN A 1 321 ? -0.042 2.114 11.274 1.00 86.94 321 ASN A O 1
ATOM 2576 N N . LEU A 1 322 ? 0.710 3.140 13.133 1.00 86.88 322 LEU A N 1
ATOM 2577 C CA . LEU A 1 322 ? -0.624 3.460 13.647 1.00 86.88 322 LEU A CA 1
ATOM 2578 C C . LEU A 1 322 ? -1.343 4.464 12.757 1.00 86.88 322 LEU A C 1
ATOM 2580 O O . LEU A 1 322 ? -2.535 4.315 12.499 1.00 86.88 322 LEU A O 1
ATOM 2584 N N . PHE A 1 323 ? -0.614 5.464 12.260 1.00 91.25 323 PHE A N 1
ATOM 2585 C CA . PHE A 1 323 ? -1.169 6.437 11.336 1.00 91.25 323 PHE A CA 1
ATOM 2586 C C . PHE A 1 323 ? -1.590 5.789 10.009 1.00 91.25 323 PHE A C 1
ATOM 2588 O O . PHE A 1 323 ? -2.688 6.053 9.527 1.00 91.25 323 PHE A O 1
ATOM 2595 N N . CYS A 1 324 ? -0.762 4.912 9.432 1.00 90.75 324 CYS A N 1
ATOM 2596 C CA . CYS A 1 324 ? -1.140 4.168 8.228 1.00 90.75 324 CYS A CA 1
ATOM 2597 C C . CYS A 1 324 ? -2.377 3.303 8.446 1.00 90.75 324 CYS A C 1
ATOM 2599 O O . CYS A 1 324 ? -3.300 3.377 7.642 1.00 90.75 324 CYS A O 1
ATOM 2601 N N . HIS A 1 325 ? -2.419 2.555 9.552 1.00 89.56 325 HIS A N 1
ATOM 2602 C CA . HIS A 1 325 ? -3.576 1.734 9.908 1.00 89.56 325 HIS A CA 1
ATOM 2603 C C . HIS A 1 325 ? -4.852 2.576 10.015 1.00 89.56 325 HIS A C 1
ATOM 2605 O O . HIS A 1 325 ? -5.877 2.229 9.441 1.00 89.56 325 HIS A O 1
ATOM 2611 N N . LEU A 1 326 ? -4.779 3.745 10.661 1.00 91.56 326 LEU A N 1
ATOM 2612 C CA . LEU A 1 326 ? -5.898 4.687 10.720 1.00 91.56 326 LEU A CA 1
ATOM 2613 C C . LEU A 1 326 ? -6.383 5.111 9.333 1.00 91.56 326 LEU A C 1
ATOM 2615 O O . LEU A 1 326 ? -7.586 5.097 9.078 1.00 91.56 326 LEU A O 1
ATOM 2619 N N . VAL A 1 327 ? -5.465 5.510 8.452 1.00 93.25 327 VAL A N 1
ATOM 2620 C CA . VAL A 1 327 ? -5.814 5.915 7.086 1.00 93.25 327 VAL A CA 1
ATOM 2621 C C . VAL A 1 327 ? -6.471 4.756 6.336 1.00 93.25 327 VAL A C 1
ATOM 2623 O O . VAL A 1 327 ? -7.474 4.972 5.663 1.00 93.25 327 VAL A O 1
ATOM 2626 N N . ASP A 1 328 ? -5.952 3.537 6.473 1.00 92.06 328 ASP A N 1
ATOM 2627 C CA . ASP A 1 328 ? -6.489 2.347 5.807 1.00 92.06 328 ASP A CA 1
ATOM 2628 C C . ASP A 1 328 ? -7.927 2.056 6.252 1.00 92.06 328 ASP A C 1
ATOM 2630 O O . ASP A 1 328 ? -8.815 1.909 5.407 1.00 92.06 328 ASP A O 1
ATOM 2634 N N . GLU A 1 329 ? -8.178 2.066 7.562 1.00 93.25 329 GLU A N 1
ATOM 2635 C CA . GLU A 1 329 ? -9.512 1.863 8.134 1.00 93.25 329 GLU A CA 1
ATOM 2636 C C . GLU A 1 329 ? -10.488 2.977 7.731 1.00 93.25 329 GLU A C 1
ATOM 2638 O O . GLU A 1 329 ? -11.638 2.707 7.382 1.00 93.25 329 GLU A O 1
ATOM 2643 N N . VAL A 1 330 ? -10.036 4.235 7.689 1.00 94.06 330 VAL A N 1
ATOM 2644 C CA . VAL A 1 330 ? -10.859 5.359 7.216 1.00 94.06 330 VAL A CA 1
ATOM 2645 C C . VAL A 1 330 ? -11.211 5.205 5.733 1.00 94.06 330 VAL A C 1
ATOM 2647 O O . VAL A 1 330 ? -12.367 5.396 5.358 1.00 94.06 330 VAL A O 1
ATOM 2650 N N . LEU A 1 331 ? -10.253 4.834 4.879 1.00 93.38 331 LEU A N 1
ATOM 2651 C CA . LEU A 1 331 ? -10.500 4.619 3.449 1.00 93.38 331 LEU A CA 1
ATOM 2652 C C . LEU A 1 331 ? -11.441 3.431 3.201 1.00 93.38 331 LEU A C 1
ATOM 2654 O O . LEU A 1 331 ? -12.275 3.478 2.292 1.00 93.38 331 LEU A O 1
ATOM 2658 N N . LEU A 1 332 ? -11.324 2.367 4.001 1.00 92.38 332 LEU A N 1
ATOM 2659 C CA . LEU A 1 332 ? -12.240 1.225 3.982 1.00 92.38 332 LEU A CA 1
ATOM 2660 C C . LEU A 1 332 ? -13.659 1.644 4.373 1.00 92.38 332 LEU A C 1
ATOM 2662 O O . LEU A 1 332 ? -14.593 1.386 3.610 1.00 92.38 332 LEU A O 1
ATOM 2666 N N . PHE A 1 333 ? -13.797 2.348 5.496 1.00 94.25 333 PHE A N 1
ATOM 2667 C CA . PHE A 1 333 ? -15.070 2.877 5.977 1.00 94.25 333 PHE A CA 1
ATOM 2668 C C . PHE A 1 333 ? -15.747 3.774 4.937 1.00 94.25 333 PHE A C 1
ATOM 2670 O O . PHE A 1 333 ? -16.918 3.576 4.621 1.00 94.25 333 PHE A O 1
ATOM 2677 N N . GLU A 1 334 ? -15.013 4.723 4.351 1.00 91.81 334 GLU A N 1
ATOM 2678 C CA . GLU A 1 334 ? -15.543 5.643 3.339 1.00 91.81 334 GLU A CA 1
ATOM 2679 C C . GLU A 1 334 ? -16.056 4.901 2.099 1.00 91.81 334 GLU A C 1
ATOM 2681 O O . GLU A 1 334 ? -17.131 5.214 1.574 1.00 91.81 334 GLU A O 1
ATOM 2686 N N . ARG A 1 335 ? -15.322 3.881 1.642 1.00 91.25 335 ARG A N 1
ATOM 2687 C CA . ARG A 1 335 ? -15.734 3.043 0.511 1.00 91.25 335 ARG A CA 1
ATOM 2688 C C . ARG A 1 335 ? -17.021 2.281 0.815 1.00 91.25 335 ARG A C 1
ATOM 2690 O O . ARG A 1 335 ? -17.903 2.241 -0.045 1.00 91.25 335 ARG A O 1
ATOM 2697 N N . GLU A 1 336 ? -17.154 1.691 1.998 1.00 92.50 336 GLU A N 1
ATOM 2698 C CA . GLU A 1 336 ? -18.367 0.968 2.398 1.00 92.50 336 GLU A CA 1
ATOM 2699 C C . GLU A 1 336 ? -19.561 1.919 2.567 1.00 92.50 336 GLU A C 1
ATOM 2701 O O . GLU A 1 336 ? -20.644 1.670 2.031 1.00 92.50 336 GLU A O 1
ATOM 2706 N N . LEU A 1 337 ? -19.342 3.070 3.204 1.00 91.94 337 LEU A N 1
ATOM 2707 C CA . LEU A 1 337 ? -20.356 4.099 3.419 1.00 91.94 337 LEU A CA 1
ATOM 2708 C C . LEU A 1 337 ? -20.983 4.590 2.101 1.00 91.94 337 LEU A C 1
ATOM 2710 O O . LEU A 1 337 ? -22.206 4.724 1.992 1.00 91.94 337 LEU A O 1
ATOM 2714 N N . HIS A 1 338 ? -20.162 4.815 1.075 1.00 89.31 338 HIS A N 1
ATOM 2715 C CA . HIS A 1 338 ? -20.640 5.247 -0.238 1.00 89.31 338 HIS A CA 1
ATOM 2716 C C . HIS A 1 338 ? -21.240 4.097 -1.057 1.00 89.31 338 HIS A C 1
ATOM 2718 O O . HIS A 1 338 ? -22.316 4.256 -1.632 1.00 89.31 338 HIS A O 1
ATOM 2724 N N . SER A 1 339 ? -20.564 2.945 -1.128 1.00 89.50 339 SER A N 1
ATOM 2725 C CA . SER A 1 339 ? -20.965 1.847 -2.024 1.00 89.50 339 SER A CA 1
ATOM 2726 C C . SER A 1 339 ? -22.145 1.024 -1.506 1.00 89.50 339 SER A C 1
ATOM 2728 O O . SER A 1 339 ? -23.006 0.644 -2.298 1.00 89.50 339 SER A O 1
ATOM 2730 N N . VAL A 1 340 ? -22.212 0.771 -0.196 1.00 88.81 340 VAL A N 1
ATOM 2731 C CA . VAL A 1 340 ? -23.237 -0.079 0.428 1.00 88.81 340 VAL A CA 1
ATOM 2732 C C . VAL A 1 340 ? -24.390 0.763 0.964 1.00 88.81 340 VAL A C 1
ATOM 2734 O O . VAL A 1 340 ? -25.554 0.455 0.713 1.00 88.81 340 VAL A O 1
ATOM 2737 N N . HIS A 1 341 ? -24.085 1.850 1.676 1.00 86.50 341 HIS A N 1
ATOM 2738 C CA . HIS A 1 341 ? -25.109 2.669 2.335 1.00 86.50 341 HIS A CA 1
ATOM 2739 C C . HIS A 1 341 ? -25.584 3.864 1.491 1.00 86.50 341 HIS A C 1
ATOM 2741 O O . HIS A 1 341 ? -26.585 4.502 1.834 1.00 86.50 341 HIS A O 1
ATOM 2747 N N . GLY A 1 342 ? -24.934 4.150 0.358 1.00 85.12 342 GLY A N 1
ATOM 2748 C CA . GLY A 1 342 ? -25.349 5.201 -0.573 1.00 85.12 342 GLY A CA 1
ATOM 2749 C C . GLY A 1 342 ? -25.279 6.606 0.026 1.00 85.12 342 GLY A C 1
ATOM 2750 O O . GLY A 1 342 ? -26.111 7.454 -0.307 1.00 85.12 342 GLY A O 1
ATOM 2751 N N . TYR A 1 343 ? -24.342 6.844 0.948 1.00 88.69 343 TYR A N 1
ATOM 2752 C CA . TYR A 1 343 ? -24.120 8.171 1.512 1.00 88.69 343 TYR A CA 1
ATOM 2753 C C . TYR A 1 343 ? -23.558 9.118 0.434 1.00 88.69 343 TYR A C 1
ATOM 2755 O O . TYR A 1 343 ? -22.600 8.756 -0.250 1.00 88.69 343 TYR A O 1
ATOM 2763 N N . PRO A 1 344 ? -24.134 10.316 0.230 1.00 86.19 344 PRO A N 1
ATOM 2764 C CA . PRO A 1 344 ? -23.648 11.232 -0.797 1.00 86.19 344 PRO A CA 1
ATOM 2765 C C . PRO A 1 344 ? -22.320 11.898 -0.420 1.00 86.19 344 PRO A C 1
ATOM 2767 O O . PRO A 1 344 ? -22.220 12.547 0.621 1.00 86.19 344 PRO A O 1
ATOM 2770 N N . GLY A 1 345 ? -21.352 11.877 -1.340 1.00 78.56 345 GLY A N 1
ATOM 2771 C CA . GLY A 1 345 ? -20.050 12.539 -1.168 1.00 78.56 345 GLY A CA 1
ATOM 2772 C C . GLY A 1 345 ? -20.092 14.075 -1.125 1.00 78.56 345 GLY A C 1
ATOM 2773 O O . GLY A 1 345 ? -19.063 14.712 -0.939 1.00 78.56 345 GLY A O 1
ATOM 2774 N N . THR A 1 346 ? -21.269 14.692 -1.291 1.00 81.00 346 THR A N 1
ATOM 2775 C CA . THR A 1 346 ? -21.475 16.138 -1.092 1.00 81.00 346 THR A CA 1
ATOM 2776 C C . THR A 1 346 ? -21.501 16.541 0.380 1.00 81.00 346 THR A C 1
ATOM 2778 O O . THR A 1 346 ? -21.385 17.725 0.691 1.00 81.00 346 THR A O 1
ATOM 2781 N N . PHE A 1 347 ? -21.729 15.588 1.284 1.00 84.69 347 PHE A N 1
ATOM 2782 C CA . PHE A 1 347 ? -21.759 15.842 2.719 1.00 84.69 347 PHE A CA 1
ATOM 2783 C C . PHE A 1 347 ? -20.387 15.633 3.356 1.00 84.69 347 PHE A C 1
ATOM 2785 O O . PHE A 1 347 ? -19.509 14.985 2.787 1.00 84.69 347 PHE A O 1
ATOM 2792 N N . ALA A 1 348 ? -20.228 16.179 4.565 1.00 83.62 348 ALA A N 1
ATOM 2793 C CA . ALA A 1 348 ? -19.026 15.985 5.361 1.00 83.62 348 ALA A CA 1
ATOM 2794 C C . ALA A 1 348 ? -18.746 14.486 5.556 1.00 83.62 348 ALA A C 1
ATOM 2796 O O . ALA A 1 348 ? -19.658 13.698 5.828 1.00 83.62 348 ALA A O 1
ATOM 2797 N N . ASN A 1 349 ? -17.477 14.136 5.393 1.00 87.56 349 ASN A N 1
ATOM 2798 C CA . ASN A 1 349 ? -16.927 12.787 5.394 1.00 87.56 349 ASN A CA 1
ATOM 2799 C C . ASN A 1 349 ? -15.498 12.831 5.968 1.00 87.56 349 ASN A C 1
ATOM 2801 O O . ASN A 1 349 ? -14.918 13.914 6.122 1.00 87.56 349 ASN A O 1
ATOM 2805 N N . CYS A 1 350 ? -14.927 11.673 6.295 1.00 91.56 350 CYS A N 1
ATOM 2806 C CA . CYS A 1 350 ? -13.610 11.578 6.925 1.00 91.56 350 CYS A CA 1
ATOM 2807 C C . CYS A 1 350 ? -12.482 12.114 6.034 1.00 91.56 350 CYS A C 1
ATOM 2809 O O . CYS A 1 350 ? -11.457 12.568 6.550 1.00 91.56 350 CYS A O 1
ATOM 2811 N N . MET A 1 351 ? -12.665 12.132 4.708 1.00 90.56 351 MET A N 1
ATOM 2812 C CA . MET A 1 351 ? -11.651 12.637 3.776 1.00 90.56 351 MET A CA 1
ATOM 2813 C C . MET A 1 351 ? -11.376 14.131 3.970 1.00 90.56 351 MET A C 1
ATOM 2815 O O . MET A 1 351 ? -10.269 14.588 3.678 1.00 90.56 351 MET A O 1
ATOM 2819 N N . HIS A 1 352 ? -12.336 14.901 4.497 1.00 89.31 352 HIS A N 1
ATOM 2820 C CA . HIS A 1 352 ? -12.110 16.301 4.866 1.00 89.31 352 HIS A CA 1
ATOM 2821 C C . HIS A 1 352 ? -11.134 16.448 6.037 1.00 89.31 352 HIS A C 1
ATOM 2823 O O . HIS A 1 352 ? -10.279 17.328 5.984 1.00 89.31 352 HIS A O 1
ATOM 2829 N N . ILE A 1 353 ? -11.207 15.564 7.037 1.00 91.56 353 ILE A N 1
ATOM 2830 C CA . ILE A 1 353 ? -10.301 15.577 8.194 1.00 91.56 353 ILE A CA 1
ATOM 2831 C C . ILE A 1 353 ? -8.896 15.136 7.768 1.00 91.56 353 ILE A C 1
ATOM 2833 O O . ILE A 1 353 ? -7.908 15.787 8.098 1.00 91.56 353 ILE A O 1
ATOM 2837 N N . LEU A 1 354 ? -8.791 14.084 6.948 1.00 92.19 354 LEU A N 1
ATOM 2838 C CA . LEU A 1 354 ? -7.501 13.666 6.381 1.00 92.19 354 LEU A CA 1
ATOM 2839 C C . LEU A 1 354 ? -6.871 14.734 5.467 1.00 92.19 354 LEU A C 1
ATOM 2841 O O . LEU A 1 354 ? -5.664 14.715 5.234 1.00 92.19 354 LEU A O 1
ATOM 2845 N N . SER A 1 355 ? -7.673 15.675 4.956 1.00 92.06 355 SER A N 1
ATOM 2846 C CA . SER A 1 355 ? -7.218 16.801 4.129 1.00 92.06 355 SER A CA 1
ATOM 2847 C C . SER A 1 355 ? -6.763 18.025 4.933 1.00 92.06 355 SER A C 1
ATOM 2849 O O . SER A 1 355 ? -6.316 19.012 4.330 1.00 92.06 355 SER A O 1
ATOM 2851 N N . GLU A 1 356 ? -6.873 18.003 6.264 1.00 92.75 356 GLU A N 1
ATOM 2852 C CA . GLU A 1 356 ? -6.320 19.047 7.129 1.00 92.75 356 GLU A CA 1
ATOM 2853 C C . GLU A 1 356 ? -4.793 19.078 7.029 1.00 92.75 356 GLU A C 1
ATOM 2855 O O . GLU A 1 356 ? -4.149 18.040 6.923 1.00 92.75 356 GLU A O 1
ATOM 2860 N N . GLU A 1 357 ? -4.195 20.272 7.057 1.00 92.38 357 GLU A N 1
ATOM 2861 C CA . GLU A 1 357 ? -2.789 20.474 6.676 1.00 92.38 357 GLU A CA 1
ATOM 2862 C C . GLU A 1 357 ? -1.809 19.563 7.428 1.00 92.38 357 GLU A C 1
ATOM 2864 O O . GLU A 1 357 ? -0.983 18.898 6.811 1.00 92.38 357 GLU A O 1
ATOM 2869 N N . THR A 1 358 ? -1.909 19.489 8.754 1.00 92.31 358 THR A N 1
ATOM 2870 C CA . THR A 1 358 ? -0.986 18.701 9.585 1.00 92.31 358 THR A CA 1
ATOM 2871 C C . THR A 1 358 ? -1.109 17.200 9.324 1.00 92.31 358 THR A C 1
ATOM 2873 O O . THR A 1 358 ? -0.096 16.518 9.159 1.00 92.31 358 THR A O 1
ATOM 2876 N N . CYS A 1 359 ? -2.342 16.697 9.251 1.00 94.00 359 CYS A N 1
ATOM 2877 C CA . CYS A 1 359 ? -2.649 15.300 8.961 1.00 94.00 359 CYS A CA 1
ATOM 2878 C C . CYS A 1 359 ? -2.212 14.924 7.540 1.00 94.00 359 CYS A C 1
ATOM 2880 O O . CYS A 1 359 ? -1.516 13.932 7.336 1.00 94.00 359 CYS A O 1
ATOM 2882 N N . PHE A 1 360 ? -2.532 15.775 6.568 1.00 95.81 360 PHE A N 1
ATOM 2883 C CA . PHE A 1 360 ? -2.231 15.559 5.162 1.00 95.81 360 PHE A CA 1
ATOM 2884 C C . PHE A 1 360 ? -0.724 15.542 4.876 1.00 95.81 360 PHE A C 1
ATOM 2886 O O . PHE A 1 360 ? -0.234 14.641 4.196 1.00 95.81 360 PHE A O 1
ATOM 2893 N N . GLN A 1 361 ? 0.041 16.491 5.431 1.00 95.38 361 GLN A N 1
ATOM 2894 C CA . GLN A 1 361 ? 1.502 16.489 5.283 1.00 95.38 361 GLN A CA 1
ATOM 2895 C C . GLN A 1 361 ? 2.131 15.250 5.925 1.00 95.38 361 GLN A C 1
ATOM 2897 O O . GLN A 1 361 ? 3.074 14.665 5.376 1.00 95.38 361 GLN A O 1
ATOM 2902 N N . ARG A 1 362 ? 1.599 14.812 7.076 1.00 95.12 362 ARG A N 1
ATOM 2903 C CA . ARG A 1 362 ? 2.043 13.564 7.698 1.00 95.12 362 ARG A CA 1
ATOM 2904 C C . ARG A 1 362 ? 1.742 12.371 6.799 1.00 95.12 362 ARG A C 1
ATOM 2906 O O . ARG A 1 362 ? 2.636 11.556 6.592 1.00 95.12 362 ARG A O 1
ATOM 2913 N N . TRP A 1 363 ? 0.547 12.314 6.219 1.00 96.38 363 TRP A N 1
ATOM 2914 C CA . TRP A 1 363 ? 0.163 11.260 5.291 1.00 96.38 363 TRP A CA 1
ATOM 2915 C C . TRP A 1 363 ? 1.090 11.193 4.081 1.00 96.38 363 TRP A C 1
ATOM 2917 O O . TRP A 1 363 ? 1.677 10.140 3.851 1.00 96.38 363 TRP A O 1
ATOM 2927 N N . LEU A 1 364 ? 1.342 12.306 3.388 1.00 96.81 364 LEU A N 1
ATOM 2928 C CA . LEU A 1 364 ? 2.301 12.344 2.276 1.00 96.81 364 LEU A CA 1
ATOM 2929 C C . LEU A 1 364 ? 3.695 11.844 2.682 1.00 96.81 364 LEU A C 1
ATOM 2931 O O . LEU A 1 364 ? 4.338 11.102 1.938 1.00 96.81 364 LEU A O 1
ATOM 2935 N N . THR A 1 365 ? 4.164 12.241 3.867 1.00 96.06 365 THR A N 1
ATOM 2936 C CA . THR A 1 365 ? 5.485 11.852 4.380 1.00 96.06 365 THR A CA 1
ATOM 2937 C C . THR A 1 365 ? 5.571 10.348 4.631 1.00 96.06 365 THR A C 1
ATOM 2939 O O . THR A 1 365 ? 6.536 9.699 4.221 1.00 96.06 365 THR A O 1
ATOM 2942 N N . VAL A 1 366 ? 4.567 9.792 5.309 1.00 95.62 366 VAL A N 1
ATOM 2943 C CA . VAL A 1 366 ? 4.508 8.369 5.653 1.00 95.62 366 VAL A CA 1
ATOM 2944 C C . VAL A 1 366 ? 4.313 7.519 4.394 1.00 95.62 366 VAL A C 1
ATOM 2946 O O . VAL A 1 366 ? 5.025 6.533 4.210 1.00 95.62 366 VAL A O 1
ATOM 2949 N N . GLU A 1 367 ? 3.437 7.947 3.483 1.00 96.62 367 GLU A N 1
ATOM 2950 C CA . GLU A 1 367 ? 3.197 7.274 2.204 1.00 96.62 367 GLU A CA 1
ATOM 2951 C C . GLU A 1 367 ? 4.482 7.217 1.364 1.00 96.62 367 GLU A C 1
ATOM 2953 O O . GLU A 1 367 ? 4.877 6.143 0.909 1.00 96.62 367 GLU A O 1
ATOM 2958 N N . ARG A 1 368 ? 5.211 8.341 1.240 1.00 97.56 368 ARG A N 1
ATOM 2959 C CA . ARG A 1 368 ? 6.522 8.380 0.568 1.00 97.56 368 ARG A CA 1
ATOM 2960 C C . ARG A 1 368 ? 7.502 7.397 1.200 1.00 97.56 368 ARG A C 1
ATOM 2962 O O . ARG A 1 368 ? 8.165 6.644 0.490 1.00 97.56 368 ARG A O 1
ATOM 2969 N N . LYS A 1 369 ? 7.607 7.403 2.532 1.00 96.56 369 LYS A N 1
ATOM 2970 C CA . LYS A 1 369 ? 8.535 6.538 3.269 1.00 96.56 369 LYS A CA 1
ATOM 2971 C C . LYS A 1 369 ? 8.259 5.059 2.994 1.00 96.56 369 LYS A C 1
ATOM 2973 O O . LYS A 1 369 ? 9.194 4.328 2.669 1.00 96.56 369 LYS A O 1
ATOM 2978 N N . PHE A 1 370 ? 7.006 4.620 3.098 1.00 95.94 370 PHE A N 1
ATOM 2979 C CA . PHE A 1 370 ? 6.649 3.221 2.858 1.00 95.94 370 PHE A CA 1
ATOM 2980 C C . PHE A 1 370 ? 6.769 2.826 1.385 1.00 95.94 370 PHE A C 1
ATOM 2982 O O . PHE A 1 370 ? 7.253 1.731 1.095 1.00 95.94 370 PHE A O 1
ATOM 2989 N N . ALA A 1 371 ? 6.425 3.719 0.453 1.00 97.31 371 ALA A N 1
ATOM 2990 C CA . ALA A 1 371 ? 6.620 3.480 -0.973 1.00 97.31 371 ALA A CA 1
ATOM 2991 C C . ALA A 1 371 ? 8.104 3.265 -1.318 1.00 97.31 371 ALA A C 1
ATOM 2993 O O . ALA A 1 371 ? 8.440 2.301 -2.006 1.00 97.31 371 ALA A O 1
ATOM 2994 N N . LEU A 1 372 ? 9.007 4.093 -0.778 1.00 97.12 372 LEU A N 1
ATOM 2995 C CA . LEU A 1 372 ? 10.454 3.932 -0.968 1.00 97.12 372 LEU A CA 1
ATOM 2996 C C . LEU A 1 372 ? 10.983 2.630 -0.348 1.00 97.12 372 LEU A C 1
ATOM 2998 O O . LEU A 1 372 ? 11.739 1.912 -0.998 1.00 97.12 372 LEU A O 1
ATOM 3002 N N . GLN A 1 373 ? 10.538 2.270 0.861 1.00 96.06 373 GLN A N 1
ATOM 3003 C CA . GLN A 1 373 ? 10.902 0.991 1.489 1.00 96.06 373 GLN A CA 1
ATOM 3004 C C . GLN A 1 373 ? 10.425 -0.212 0.666 1.00 96.06 373 GLN A C 1
ATOM 3006 O O . GLN A 1 373 ? 11.165 -1.184 0.490 1.00 96.06 373 GLN A O 1
ATOM 3011 N N . LYS A 1 374 ? 9.201 -0.148 0.126 1.00 95.19 374 LYS A N 1
ATOM 3012 C CA . LYS A 1 374 ? 8.669 -1.183 -0.764 1.00 95.19 374 LYS A CA 1
ATOM 3013 C C . LYS A 1 374 ? 9.491 -1.272 -2.049 1.00 95.19 374 LYS A C 1
ATOM 3015 O O . LYS A 1 374 ? 9.796 -2.381 -2.483 1.00 95.19 374 LYS A O 1
ATOM 3020 N N . MET A 1 375 ? 9.904 -0.126 -2.592 1.00 95.44 375 MET A N 1
ATOM 3021 C CA . MET A 1 375 ? 10.762 -0.015 -3.770 1.00 95.44 375 MET A CA 1
ATOM 3022 C C . MET A 1 375 ? 12.161 -0.619 -3.562 1.00 95.44 375 MET A C 1
ATOM 3024 O O . MET A 1 375 ? 12.697 -1.284 -4.450 1.00 95.44 375 MET A O 1
ATOM 3028 N N . ASP A 1 376 ? 12.756 -0.432 -2.385 1.00 93.81 376 ASP A N 1
ATOM 3029 C CA . ASP A 1 376 ? 14.024 -1.073 -2.012 1.00 93.81 376 ASP A CA 1
ATOM 3030 C C . ASP A 1 376 ? 13.867 -2.591 -1.870 1.00 93.81 376 ASP A C 1
ATOM 3032 O O . ASP A 1 376 ? 14.653 -3.369 -2.419 1.00 93.81 376 ASP A O 1
ATOM 3036 N N . SER A 1 377 ? 12.816 -3.020 -1.166 1.00 95.06 377 SER A N 1
ATOM 3037 C CA . SER A 1 377 ? 12.522 -4.436 -0.947 1.00 95.06 377 SER A CA 1
ATOM 3038 C C . SER A 1 377 ? 12.286 -5.191 -2.255 1.00 95.06 377 SER A C 1
ATOM 3040 O O . SER A 1 377 ? 12.770 -6.312 -2.395 1.00 95.06 377 SER A O 1
ATOM 3042 N N . MET A 1 378 ? 11.566 -4.600 -3.210 1.00 94.56 378 MET A N 1
ATOM 3043 C CA . MET A 1 378 ? 11.250 -5.265 -4.474 1.00 94.56 378 MET A CA 1
ATOM 3044 C C . MET A 1 378 ? 12.457 -5.390 -5.409 1.00 94.56 378 MET A C 1
ATOM 3046 O O . MET A 1 378 ? 12.625 -6.437 -6.019 1.00 94.56 378 MET A O 1
ATOM 3050 N N . LEU A 1 379 ? 13.335 -4.381 -5.496 1.00 92.62 379 LEU A N 1
ATOM 3051 C CA . LEU A 1 379 ? 14.547 -4.464 -6.328 1.00 92.62 379 LEU A CA 1
ATOM 3052 C C . LEU A 1 379 ? 15.607 -5.405 -5.737 1.00 92.62 379 LEU A C 1
ATOM 3054 O O . LEU A 1 379 ? 16.436 -5.934 -6.478 1.00 92.62 379 LEU A O 1
ATOM 3058 N N . SER A 1 380 ? 15.564 -5.619 -4.419 1.00 91.50 380 SER A N 1
ATOM 3059 C CA . SER A 1 380 ? 16.432 -6.563 -3.704 1.00 91.50 380 SER A CA 1
ATOM 3060 C C . SER A 1 380 ? 15.963 -8.020 -3.810 1.00 91.50 380 SER A C 1
ATOM 3062 O O . SER A 1 380 ? 16.705 -8.923 -3.429 1.00 91.50 380 SER A O 1
ATOM 3064 N N . SER A 1 381 ? 14.743 -8.264 -4.298 1.00 93.06 381 SER A N 1
ATOM 3065 C CA . SER A 1 381 ? 14.192 -9.612 -4.455 1.00 93.06 381 SER A CA 1
ATOM 3066 C C . SER A 1 381 ? 14.957 -10.409 -5.517 1.00 93.06 381 SER A C 1
ATOM 3068 O O . SER A 1 381 ? 15.262 -9.898 -6.595 1.00 93.06 381 SER A O 1
ATOM 3070 N N . GLU A 1 382 ? 15.213 -11.694 -5.258 1.00 83.94 382 GLU A N 1
ATOM 3071 C CA . GLU A 1 382 ? 15.853 -12.596 -6.230 1.00 83.94 382 GLU A CA 1
ATOM 3072 C C . GLU A 1 382 ? 15.015 -12.758 -7.510 1.00 83.94 382 GLU A C 1
ATOM 3074 O O . GLU A 1 382 ? 15.559 -12.914 -8.604 1.00 83.94 382 GLU A O 1
ATOM 3079 N N . ALA A 1 383 ? 13.689 -12.662 -7.384 1.00 87.88 383 ALA A N 1
ATOM 3080 C CA . ALA A 1 383 ? 12.747 -12.778 -8.492 1.00 87.88 383 ALA A CA 1
ATOM 3081 C C . ALA A 1 383 ? 12.517 -11.459 -9.250 1.00 87.88 383 ALA A C 1
ATOM 3083 O O . ALA A 1 383 ? 11.859 -11.479 -10.286 1.00 87.88 383 ALA A O 1
ATOM 3084 N N . ALA A 1 384 ? 13.093 -10.336 -8.796 1.00 91.12 384 ALA A N 1
ATOM 3085 C CA . ALA A 1 384 ? 12.775 -8.989 -9.283 1.00 91.12 384 ALA A CA 1
ATOM 3086 C C . ALA A 1 384 ? 12.839 -8.837 -10.811 1.00 91.12 384 ALA A C 1
ATOM 3088 O O . ALA A 1 384 ? 12.081 -8.069 -11.393 1.00 91.12 384 ALA A O 1
ATOM 3089 N N . TRP A 1 385 ? 13.763 -9.551 -11.459 1.00 92.31 385 TRP A N 1
ATOM 3090 C CA . TRP A 1 385 ? 14.057 -9.432 -12.892 1.00 92.31 385 TRP A CA 1
ATOM 3091 C C . TRP A 1 385 ? 13.453 -10.557 -13.736 1.00 92.31 385 TRP A C 1
ATOM 3093 O O . TRP A 1 385 ? 13.724 -10.640 -14.932 1.00 92.31 385 TRP A O 1
ATOM 3103 N N . ILE A 1 386 ? 12.686 -11.453 -13.119 1.00 87.31 386 ILE A N 1
ATOM 3104 C CA . ILE A 1 386 ? 12.043 -12.589 -13.777 1.00 87.31 386 ILE A CA 1
ATOM 3105 C C . ILE A 1 386 ? 10.586 -12.207 -14.050 1.00 87.31 386 ILE A C 1
ATOM 3107 O O . ILE A 1 386 ? 9.948 -11.579 -13.212 1.00 87.31 386 ILE A O 1
ATOM 3111 N N . SER A 1 387 ? 10.065 -12.564 -15.227 1.00 81.62 387 SER A N 1
ATOM 3112 C CA . SER A 1 387 ? 8.633 -12.408 -15.513 1.00 81.62 387 SER A CA 1
ATOM 3113 C C . SER A 1 387 ? 7.815 -13.392 -14.679 1.00 81.62 387 SER A C 1
ATOM 3115 O O . SER A 1 387 ? 8.175 -14.572 -14.587 1.00 81.62 387 SER A O 1
ATOM 3117 N N . GLN A 1 388 ? 6.720 -12.906 -14.087 1.00 67.88 388 GLN A N 1
ATOM 3118 C CA . GLN A 1 388 ? 5.814 -13.714 -13.266 1.00 67.88 388 GLN A CA 1
ATOM 3119 C C . GLN A 1 388 ? 5.183 -14.870 -14.063 1.00 67.88 388 GLN A C 1
ATOM 3121 O O . GLN A 1 388 ? 4.912 -15.929 -13.499 1.00 67.88 388 GLN A O 1
ATOM 3126 N N . TYR A 1 389 ? 5.020 -14.714 -15.383 1.00 67.69 389 TYR A N 1
ATOM 3127 C CA . TYR A 1 389 ? 4.315 -15.659 -16.261 1.00 67.69 389 TYR A CA 1
ATOM 3128 C C . TYR A 1 389 ? 5.247 -16.429 -17.205 1.00 67.69 389 TYR A C 1
ATOM 3130 O O . TYR A 1 389 ? 4.863 -16.802 -18.313 1.00 67.69 389 TYR A O 1
ATOM 3138 N N . LYS A 1 390 ? 6.483 -16.703 -16.772 1.00 58.38 390 LYS A N 1
ATOM 3139 C CA . LYS A 1 390 ? 7.537 -17.342 -17.584 1.00 58.38 390 LYS A CA 1
ATOM 3140 C C . LYS A 1 390 ? 7.123 -18.654 -18.277 1.00 58.38 390 LYS A C 1
ATOM 3142 O O . LYS A 1 390 ? 7.685 -18.978 -19.323 1.00 58.38 390 LYS A O 1
ATOM 3147 N N . ASP A 1 391 ? 6.153 -19.376 -17.719 1.00 56.75 391 ASP A N 1
ATOM 3148 C CA . ASP A 1 391 ? 5.686 -20.676 -18.218 1.00 56.75 391 ASP A CA 1
ATOM 3149 C C . ASP A 1 391 ? 4.465 -20.590 -19.153 1.00 56.75 391 ASP A C 1
ATOM 3151 O O . ASP A 1 391 ? 3.981 -21.618 -19.627 1.00 56.75 391 ASP A O 1
ATOM 3155 N N . ILE A 1 392 ? 3.969 -19.383 -19.452 1.00 58.97 392 ILE A N 1
ATOM 3156 C CA . ILE A 1 392 ? 2.813 -19.169 -20.331 1.00 58.97 392 ILE A CA 1
ATOM 3157 C C . ILE A 1 392 ? 3.220 -18.206 -21.457 1.00 58.97 392 ILE A C 1
ATOM 3159 O O . ILE A 1 392 ? 3.025 -16.996 -21.368 1.00 58.97 392 ILE A O 1
ATOM 3163 N N . THR A 1 393 ? 3.816 -18.738 -22.532 1.00 53.16 393 THR A N 1
ATOM 3164 C CA . THR A 1 393 ? 4.408 -17.943 -23.632 1.00 53.16 393 THR A CA 1
ATOM 3165 C C . THR A 1 393 ? 3.422 -17.051 -24.385 1.00 53.16 393 THR A C 1
ATOM 3167 O O . THR A 1 393 ? 3.858 -16.124 -25.059 1.00 53.16 393 THR A O 1
ATOM 3170 N N . ASP A 1 394 ? 2.121 -17.302 -24.242 1.00 57.97 394 ASP A N 1
ATOM 3171 C CA . ASP A 1 394 ? 1.057 -16.623 -24.986 1.00 57.97 394 ASP A CA 1
ATOM 3172 C C . ASP A 1 394 ? 0.392 -15.490 -24.171 1.00 57.97 394 ASP A C 1
ATOM 3174 O O . ASP A 1 394 ? -0.536 -14.852 -24.661 1.00 57.97 394 ASP A O 1
ATOM 3178 N N . VAL A 1 395 ? 0.835 -15.247 -22.925 1.00 59.97 395 VAL A N 1
ATOM 3179 C CA . VAL A 1 395 ? 0.211 -14.274 -21.999 1.00 59.97 395 VAL A CA 1
ATOM 3180 C C . VAL A 1 395 ? 1.063 -13.020 -21.764 1.00 59.97 395 VAL A C 1
ATOM 3182 O O . VAL A 1 395 ? 0.499 -11.958 -21.520 1.00 59.97 395 VAL A O 1
ATOM 3185 N N . ASP A 1 396 ? 2.391 -13.095 -21.892 1.00 62.53 396 ASP A N 1
ATOM 3186 C CA . ASP A 1 396 ? 3.294 -11.960 -21.631 1.00 62.53 396 ASP A CA 1
ATOM 3187 C C . ASP A 1 396 ? 4.203 -11.658 -22.838 1.00 62.53 396 ASP A C 1
ATOM 3189 O O . ASP A 1 396 ? 5.386 -12.012 -22.871 1.00 62.53 396 ASP A O 1
ATOM 3193 N N . GLU A 1 397 ? 3.640 -10.994 -23.858 1.00 66.31 397 GLU A N 1
ATOM 3194 C CA . GLU A 1 397 ? 4.385 -10.545 -25.049 1.00 66.31 397 GLU A CA 1
ATOM 3195 C C . GLU A 1 397 ? 5.549 -9.603 -24.691 1.00 66.31 397 GLU A C 1
ATOM 3197 O O . GLU A 1 397 ? 6.587 -9.611 -25.360 1.00 66.31 397 GLU A O 1
ATOM 3202 N N . MET A 1 398 ? 5.406 -8.808 -23.623 1.00 69.94 398 MET A N 1
ATOM 3203 C CA . MET A 1 398 ? 6.397 -7.807 -23.212 1.00 69.94 398 MET A CA 1
ATOM 3204 C C . MET A 1 398 ? 7.473 -8.356 -22.267 1.00 69.94 398 MET A C 1
ATOM 3206 O O . MET A 1 398 ? 8.475 -7.673 -22.036 1.00 69.94 398 MET A O 1
ATOM 3210 N N . LYS A 1 399 ? 7.315 -9.588 -21.761 1.00 82.62 399 LYS A N 1
ATOM 3211 C CA . LYS A 1 399 ? 8.211 -10.223 -20.781 1.00 82.62 399 LYS A CA 1
ATOM 3212 C C . LYS A 1 399 ? 8.509 -9.272 -19.626 1.00 82.62 399 LYS A C 1
ATOM 3214 O O . LYS A 1 399 ? 9.676 -8.934 -19.379 1.00 82.62 399 LYS A O 1
ATOM 3219 N N . VAL A 1 400 ? 7.447 -8.785 -18.993 1.00 88.44 400 VAL A N 1
ATOM 3220 C CA . VAL A 1 400 ? 7.517 -7.769 -17.944 1.00 88.44 400 VAL A CA 1
ATOM 3221 C C . VAL A 1 400 ? 8.135 -8.388 -16.687 1.00 88.44 400 VAL A C 1
ATOM 3223 O O . VAL A 1 400 ? 7.688 -9.443 -16.246 1.00 88.44 400 VAL A O 1
ATOM 3226 N N . PRO A 1 401 ? 9.184 -7.792 -16.097 1.00 92.75 401 PRO A N 1
ATOM 3227 C CA . PRO A 1 401 ? 9.752 -8.310 -14.857 1.00 92.75 401 PRO A CA 1
ATOM 3228 C C . PRO A 1 401 ? 8.858 -7.999 -13.648 1.00 92.75 401 PRO A C 1
ATOM 3230 O O . PRO A 1 401 ? 8.231 -6.940 -13.589 1.00 92.75 401 PRO A O 1
ATOM 3233 N N . ASP A 1 402 ? 8.891 -8.878 -12.644 1.00 92.25 402 ASP A N 1
ATOM 3234 C CA . ASP A 1 402 ? 8.139 -8.769 -11.382 1.00 92.25 402 ASP A CA 1
ATOM 3235 C C . ASP A 1 402 ? 8.271 -7.395 -10.699 1.00 92.25 402 ASP A C 1
ATOM 3237 O O . ASP A 1 402 ? 7.298 -6.840 -10.177 1.00 92.25 402 ASP A O 1
ATOM 3241 N N . CYS A 1 403 ? 9.464 -6.792 -10.749 1.00 95.25 403 CYS A N 1
ATOM 3242 C CA . CYS A 1 403 ? 9.676 -5.467 -10.180 1.00 95.25 403 CYS A CA 1
ATOM 3243 C C . CYS A 1 403 ? 8.872 -4.376 -10.906 1.00 95.25 403 CYS A C 1
ATOM 3245 O O . CYS A 1 403 ? 8.395 -3.445 -10.270 1.00 95.25 403 CYS A O 1
ATOM 3247 N N . ALA A 1 404 ? 8.665 -4.460 -12.217 1.00 95.62 404 ALA A N 1
ATOM 3248 C CA . ALA A 1 404 ? 7.907 -3.437 -12.928 1.00 95.62 404 ALA A CA 1
ATOM 3249 C C . ALA A 1 404 ? 6.404 -3.549 -12.621 1.00 95.62 404 ALA A C 1
ATOM 3251 O O . ALA A 1 404 ? 5.751 -2.540 -12.356 1.00 95.62 404 ALA A O 1
ATOM 3252 N N . GLU A 1 405 ? 5.864 -4.769 -12.564 1.00 92.94 405 GLU A N 1
ATOM 3253 C CA . GLU A 1 405 ? 4.457 -5.012 -12.213 1.00 92.94 405 GLU A CA 1
ATOM 3254 C C . GLU A 1 405 ? 4.146 -4.619 -10.769 1.00 92.94 405 GLU A C 1
ATOM 3256 O O . GLU A 1 405 ? 3.173 -3.906 -10.499 1.00 92.94 405 GLU A O 1
ATOM 3261 N N . THR A 1 406 ? 5.007 -5.024 -9.834 1.00 95.56 406 THR A N 1
ATOM 3262 C CA . THR A 1 406 ? 4.873 -4.661 -8.421 1.00 95.56 406 THR A CA 1
ATOM 3263 C C . THR A 1 406 ? 4.936 -3.142 -8.237 1.00 95.56 406 THR A C 1
ATOM 3265 O O . THR A 1 406 ? 4.221 -2.594 -7.397 1.00 95.56 406 THR A O 1
ATOM 3268 N N . PHE A 1 407 ? 5.742 -2.439 -9.041 1.00 97.75 407 PHE A N 1
ATOM 3269 C CA . PHE A 1 407 ? 5.883 -0.985 -8.959 1.00 97.75 407 PHE A CA 1
ATOM 3270 C C . PHE A 1 407 ? 4.625 -0.285 -9.477 1.00 97.75 407 PHE A C 1
ATOM 3272 O O . PHE A 1 407 ? 4.088 0.593 -8.804 1.00 97.75 407 PHE A O 1
ATOM 3279 N N . MET A 1 408 ? 4.091 -0.724 -10.620 1.00 96.69 408 MET A N 1
ATOM 3280 C CA . MET A 1 408 ? 2.830 -0.184 -11.136 1.00 96.69 408 MET A CA 1
ATOM 3281 C C . MET A 1 408 ? 1.654 -0.491 -10.204 1.00 96.69 408 MET A C 1
ATOM 3283 O O . MET A 1 408 ? 0.794 0.363 -10.002 1.00 96.69 408 MET A O 1
ATOM 3287 N N . THR A 1 409 ? 1.649 -1.658 -9.556 1.00 96.12 409 THR A N 1
ATOM 3288 C CA . THR A 1 409 ? 0.655 -1.999 -8.527 1.00 96.12 409 THR A CA 1
ATOM 3289 C C . THR A 1 409 ? 0.756 -1.065 -7.321 1.00 96.12 409 THR A C 1
ATOM 3291 O O . THR A 1 409 ? -0.264 -0.580 -6.838 1.00 96.12 409 THR A O 1
ATOM 3294 N N . LEU A 1 410 ? 1.971 -0.755 -6.855 1.00 97.62 410 LEU A N 1
ATOM 3295 C CA . LEU A 1 410 ? 2.188 0.228 -5.789 1.00 97.62 410 LEU A CA 1
ATOM 3296 C C . LEU A 1 410 ? 1.625 1.604 -6.176 1.00 97.62 410 LEU A C 1
ATOM 3298 O O . LEU A 1 410 ? 0.920 2.217 -5.376 1.00 97.62 410 LEU A O 1
ATOM 3302 N N . LEU A 1 411 ? 1.879 2.073 -7.402 1.00 97.81 411 LEU A N 1
ATOM 3303 C CA . LEU A 1 411 ? 1.321 3.339 -7.884 1.00 97.81 411 LEU A CA 1
ATOM 3304 C C . LEU A 1 411 ? -0.212 3.306 -7.961 1.00 97.81 411 LEU A C 1
ATOM 3306 O O . LEU A 1 411 ? -0.842 4.268 -7.532 1.00 97.81 411 LEU A O 1
ATOM 3310 N N . LEU A 1 412 ? -0.818 2.203 -8.417 1.00 96.69 412 LEU A N 1
ATOM 3311 C CA . LEU A 1 412 ? -2.279 2.036 -8.426 1.00 96.69 412 LEU A CA 1
ATOM 3312 C C . LEU A 1 412 ? -2.874 2.107 -7.021 1.00 96.69 412 LEU A C 1
ATOM 3314 O O . LEU A 1 412 ? -3.889 2.773 -6.822 1.00 96.69 412 LEU A O 1
ATOM 3318 N N . VAL A 1 413 ? -2.238 1.448 -6.049 1.00 95.75 413 VAL A N 1
ATOM 3319 C CA . VAL A 1 413 ? -2.655 1.507 -4.643 1.00 95.75 413 VAL A CA 1
ATOM 3320 C C . VAL A 1 413 ? -2.598 2.949 -4.147 1.00 95.75 413 VAL A C 1
ATOM 3322 O O . VAL A 1 413 ? -3.574 3.422 -3.574 1.00 95.75 413 VAL A O 1
ATOM 3325 N N . ILE A 1 414 ? -1.521 3.686 -4.432 1.00 96.38 414 ILE A N 1
ATOM 3326 C CA . ILE A 1 414 ? -1.429 5.110 -4.079 1.00 96.38 414 ILE A CA 1
ATOM 3327 C C . ILE A 1 414 ? -2.551 5.910 -4.764 1.00 96.38 414 ILE A C 1
ATOM 3329 O O . ILE A 1 414 ? -3.229 6.687 -4.094 1.00 96.38 414 ILE A O 1
ATOM 3333 N N . THR A 1 415 ? -2.823 5.683 -6.055 1.00 96.12 415 THR A N 1
ATOM 3334 C CA . THR A 1 415 ? -3.927 6.342 -6.779 1.00 96.12 415 THR A CA 1
ATOM 3335 C C . THR A 1 415 ? -5.279 6.086 -6.118 1.00 96.12 415 THR A C 1
ATOM 3337 O O . THR A 1 415 ? -6.053 7.025 -5.925 1.00 96.12 415 THR A O 1
ATOM 3340 N N . ASP A 1 416 ? -5.568 4.844 -5.723 1.00 93.94 416 ASP A N 1
ATOM 3341 C CA . ASP A 1 416 ? -6.829 4.477 -5.067 1.00 93.94 416 ASP A CA 1
ATOM 3342 C C . ASP A 1 416 ? -7.044 5.218 -3.740 1.00 93.94 416 ASP A C 1
ATOM 3344 O O . ASP A 1 416 ? -8.170 5.592 -3.403 1.00 93.94 416 ASP A O 1
ATOM 3348 N N . ARG A 1 417 ? -5.949 5.495 -3.026 1.00 93.56 417 ARG A N 1
ATOM 3349 C CA . ARG A 1 417 ? -5.956 6.156 -1.718 1.00 93.56 417 ARG A CA 1
ATOM 3350 C C . ARG A 1 417 ? -6.301 7.639 -1.801 1.00 93.56 417 ARG A C 1
ATOM 3352 O O . ARG A 1 417 ? -7.083 8.128 -0.988 1.00 93.56 417 ARG A O 1
ATOM 3359 N N . TYR A 1 418 ? -5.772 8.364 -2.790 1.00 94.19 418 TYR A N 1
ATOM 3360 C CA . TYR A 1 418 ? -5.981 9.816 -2.881 1.00 94.19 418 TYR A CA 1
ATOM 3361 C C . TYR A 1 418 ? -7.090 10.238 -3.860 1.00 94.19 418 TYR A C 1
ATOM 3363 O O . TYR A 1 418 ? -7.534 11.390 -3.817 1.00 94.19 418 TYR A O 1
ATOM 3371 N N . LYS A 1 419 ? -7.589 9.345 -4.732 1.00 91.81 419 LYS A N 1
ATOM 3372 C CA . LYS A 1 419 ? -8.589 9.711 -5.759 1.00 91.81 419 LYS A CA 1
ATOM 3373 C C . LYS A 1 419 ? -9.880 10.310 -5.194 1.00 91.81 419 LYS A C 1
ATOM 3375 O O . LYS A 1 419 ? -10.498 11.156 -5.848 1.00 91.81 419 LYS A O 1
ATOM 3380 N N . HIS A 1 420 ? -10.251 9.916 -3.975 1.00 87.56 420 HIS A N 1
ATOM 3381 C CA . HIS A 1 420 ? -11.459 10.367 -3.280 1.00 87.56 420 HIS A CA 1
ATOM 3382 C C . HIS A 1 420 ? -11.250 11.607 -2.399 1.00 87.56 420 HIS A C 1
ATOM 3384 O O . HIS A 1 420 ? -12.182 12.028 -1.722 1.00 87.56 420 HIS A O 1
ATOM 3390 N N . LEU A 1 421 ? -10.058 12.216 -2.396 1.00 91.00 421 LEU A N 1
ATOM 3391 C CA . LEU A 1 421 ? -9.851 13.465 -1.662 1.00 91.00 421 LEU A CA 1
ATOM 3392 C C . LEU A 1 421 ? -10.823 14.558 -2.148 1.00 91.00 421 LEU A C 1
ATOM 3394 O O . LEU A 1 421 ? -11.087 14.656 -3.349 1.00 91.00 421 LEU A O 1
ATOM 3398 N N . PRO A 1 422 ? -11.338 15.415 -1.254 1.00 87.25 422 PRO A N 1
ATOM 3399 C CA . PRO A 1 422 ? -12.344 16.412 -1.608 1.00 87.25 422 PRO A CA 1
ATOM 3400 C C . PRO A 1 422 ? -11.779 17.537 -2.484 1.00 87.25 422 PRO A C 1
ATOM 3402 O O . PRO A 1 422 ? -12.449 18.014 -3.397 1.00 87.25 422 PRO A O 1
ATOM 3405 N N . THR A 1 423 ? -10.535 17.953 -2.237 1.00 88.94 423 THR A N 1
ATOM 3406 C CA . THR A 1 423 ? -9.948 19.140 -2.872 1.00 88.94 423 THR A CA 1
ATOM 3407 C C . THR A 1 423 ? -8.957 18.758 -3.964 1.00 88.94 423 THR A C 1
ATOM 3409 O O . THR A 1 423 ? -8.038 17.971 -3.729 1.00 88.94 423 THR A O 1
ATOM 3412 N N . ALA A 1 424 ? -9.069 19.387 -5.137 1.00 91.31 424 ALA A N 1
ATOM 3413 C CA . ALA A 1 424 ? -8.158 19.153 -6.258 1.00 91.31 424 ALA A CA 1
ATOM 3414 C C . ALA A 1 424 ? -6.687 19.451 -5.907 1.00 91.31 424 ALA A C 1
ATOM 3416 O O . ALA A 1 424 ? -5.813 18.650 -6.215 1.00 91.31 424 ALA A O 1
ATOM 3417 N N . SER A 1 425 ? -6.418 20.526 -5.155 1.00 91.75 425 SER A N 1
ATOM 3418 C CA . SER A 1 425 ? -5.069 20.857 -4.660 1.00 91.75 425 SER A CA 1
ATOM 3419 C C . SER A 1 425 ? -4.411 19.707 -3.878 1.00 91.75 425 SER A C 1
ATOM 3421 O O . SER A 1 425 ? -3.225 19.436 -4.055 1.00 91.75 425 SER A O 1
ATOM 3423 N N . ARG A 1 426 ? -5.179 18.981 -3.052 1.00 94.12 426 ARG A N 1
ATOM 3424 C CA . ARG A 1 426 ? -4.669 17.828 -2.293 1.00 94.12 426 ARG A CA 1
ATOM 3425 C C . ARG A 1 426 ? -4.367 16.643 -3.210 1.00 94.12 426 ARG A C 1
ATOM 3427 O O . ARG A 1 426 ? -3.326 16.011 -3.062 1.00 94.12 426 ARG A O 1
ATOM 3434 N N . LYS A 1 427 ? -5.221 16.388 -4.208 1.00 95.62 427 LYS A N 1
ATOM 3435 C CA . LYS A 1 427 ? -4.952 15.360 -5.228 1.00 95.62 427 LYS A CA 1
ATOM 3436 C C . LYS A 1 427 ? -3.689 15.668 -6.032 1.00 95.62 427 LYS A C 1
ATOM 3438 O O . LYS A 1 427 ? -2.908 14.760 -6.282 1.00 95.62 427 LYS A O 1
ATOM 3443 N N . LEU A 1 428 ? -3.468 16.934 -6.392 1.00 95.25 428 LEU A N 1
ATOM 3444 C CA . LEU A 1 428 ? -2.269 17.362 -7.117 1.00 95.25 428 LEU A CA 1
ATOM 3445 C C . LEU A 1 428 ? -0.988 17.150 -6.299 1.00 95.25 428 LEU A C 1
ATOM 3447 O O . LEU A 1 428 ? 0.006 16.696 -6.847 1.00 95.25 428 LEU A O 1
ATOM 3451 N N . GLN A 1 429 ? -1.007 17.389 -4.984 1.00 96.25 429 GLN A N 1
ATOM 3452 C CA . GLN A 1 429 ? 0.159 17.109 -4.131 1.00 96.25 429 GLN A CA 1
ATOM 3453 C C . GLN A 1 429 ? 0.502 15.609 -4.070 1.00 96.25 429 GLN A C 1
ATOM 3455 O O . GLN A 1 429 ? 1.676 15.244 -4.090 1.00 96.25 429 GLN A O 1
ATOM 3460 N N . PHE A 1 430 ? -0.505 14.731 -4.045 1.00 97.31 430 PHE A N 1
ATOM 3461 C CA . PHE A 1 430 ? -0.284 13.286 -4.168 1.00 97.31 430 PHE A CA 1
ATOM 3462 C C . PHE A 1 430 ? 0.185 12.872 -5.567 1.00 97.31 430 PHE A C 1
ATOM 3464 O O . PHE A 1 430 ? 1.019 11.978 -5.684 1.00 97.31 430 PHE A O 1
ATOM 3471 N N . LEU A 1 431 ? -0.310 13.527 -6.620 1.00 96.31 431 LEU A N 1
ATOM 3472 C CA . LEU A 1 431 ? 0.169 13.306 -7.983 1.00 96.31 431 LEU A CA 1
ATOM 3473 C C . LEU A 1 431 ? 1.658 13.661 -8.111 1.00 96.31 431 LEU A C 1
ATOM 3475 O O . LEU A 1 431 ? 2.409 12.896 -8.708 1.00 96.31 431 LEU A O 1
ATOM 3479 N N . GLU A 1 432 ? 2.111 14.759 -7.501 1.00 96.50 432 GLU A N 1
ATOM 3480 C CA . GLU A 1 432 ? 3.542 15.089 -7.453 1.00 96.50 432 GLU A CA 1
ATOM 3481 C C . GLU A 1 432 ? 4.350 14.024 -6.695 1.00 96.50 432 GLU A C 1
ATOM 3483 O O . GLU A 1 432 ? 5.399 13.604 -7.175 1.00 96.50 432 GLU A O 1
ATOM 3488 N N . LEU A 1 433 ? 3.834 13.480 -5.584 1.00 97.44 433 LEU A N 1
ATOM 3489 C CA . LEU A 1 433 ? 4.458 12.322 -4.929 1.00 97.44 433 LEU A CA 1
ATOM 3490 C C . LEU A 1 433 ? 4.555 11.107 -5.873 1.00 97.44 433 LEU A C 1
ATOM 3492 O O . LEU A 1 433 ? 5.586 10.441 -5.900 1.00 97.44 433 LEU A O 1
ATOM 3496 N N . GLN A 1 434 ? 3.514 10.800 -6.653 1.00 96.75 434 GLN A N 1
ATOM 3497 C CA . GLN A 1 434 ? 3.573 9.700 -7.624 1.00 96.75 434 GLN A CA 1
ATOM 3498 C C . GLN A 1 434 ? 4.622 9.940 -8.710 1.00 96.75 434 GLN A C 1
ATOM 3500 O O . GLN A 1 434 ? 5.370 9.022 -9.048 1.00 96.75 434 GLN A O 1
ATOM 3505 N N . LYS A 1 435 ? 4.704 11.168 -9.229 1.00 96.44 435 LYS A N 1
ATOM 3506 C CA . LYS A 1 435 ? 5.707 11.570 -10.221 1.00 96.44 435 LYS A CA 1
ATOM 3507 C C . LYS A 1 435 ? 7.126 11.441 -9.664 1.00 96.44 435 LYS A C 1
ATOM 3509 O O . LYS A 1 435 ? 7.982 10.878 -10.345 1.00 96.44 435 LYS A O 1
ATOM 3514 N N . ASP A 1 436 ? 7.347 11.856 -8.417 1.00 97.75 436 ASP A N 1
ATOM 3515 C CA . ASP A 1 436 ? 8.621 11.662 -7.716 1.00 97.75 436 ASP A CA 1
ATOM 3516 C C . ASP A 1 436 ? 8.987 10.176 -7.601 1.00 97.75 436 ASP A C 1
ATOM 3518 O O . ASP A 1 436 ? 10.117 9.794 -7.888 1.00 97.75 436 ASP A O 1
ATOM 3522 N N . LEU A 1 437 ? 8.033 9.312 -7.231 1.00 98.19 437 LEU A N 1
ATOM 3523 C CA . LEU A 1 437 ? 8.278 7.870 -7.106 1.00 98.19 437 LEU A CA 1
ATOM 3524 C C . LEU A 1 437 ? 8.636 7.220 -8.451 1.00 98.19 437 LEU A C 1
ATOM 3526 O O . LEU A 1 437 ? 9.475 6.318 -8.491 1.00 98.19 437 LEU A O 1
ATOM 3530 N N . VAL A 1 438 ? 8.030 7.671 -9.556 1.00 98.12 438 VAL A N 1
ATOM 3531 C CA . VAL A 1 438 ? 8.405 7.240 -10.916 1.00 98.12 438 VAL A CA 1
ATOM 3532 C C . VAL A 1 438 ? 9.829 7.685 -11.254 1.00 98.12 438 VAL A C 1
ATOM 3534 O O . VAL A 1 438 ? 10.602 6.899 -11.810 1.00 98.12 438 VAL A O 1
ATOM 3537 N N . ASP A 1 439 ? 10.199 8.916 -10.897 1.00 97.69 439 ASP A N 1
ATOM 3538 C CA . ASP A 1 439 ? 11.552 9.445 -11.089 1.00 97.69 439 ASP A CA 1
ATOM 3539 C C . ASP A 1 439 ? 12.592 8.640 -10.292 1.00 97.69 439 ASP A C 1
ATOM 3541 O O . ASP A 1 439 ? 13.579 8.160 -10.861 1.00 97.69 439 ASP A O 1
ATOM 3545 N N . ASP A 1 440 ? 12.316 8.395 -9.009 1.00 97.81 440 ASP A N 1
ATOM 3546 C CA . ASP A 1 440 ? 13.144 7.594 -8.106 1.00 97.81 440 ASP A CA 1
ATOM 3547 C C . ASP A 1 440 ? 13.334 6.167 -8.638 1.00 97.81 440 ASP A C 1
ATOM 3549 O O . ASP A 1 440 ? 14.459 5.648 -8.673 1.00 97.81 440 ASP A O 1
ATOM 3553 N N . PHE A 1 441 ? 12.257 5.534 -9.117 1.00 98.00 441 PHE A N 1
ATOM 3554 C CA . PHE A 1 441 ? 12.340 4.203 -9.711 1.00 98.00 441 PHE A CA 1
ATOM 3555 C C . PHE A 1 441 ? 13.181 4.211 -10.991 1.00 98.00 441 PHE A C 1
ATOM 3557 O O . PHE A 1 441 ? 14.078 3.378 -11.139 1.00 98.00 441 PHE A O 1
ATOM 3564 N N . ARG A 1 442 ? 12.987 5.192 -11.886 1.00 97.62 442 ARG A N 1
ATOM 3565 C CA . ARG A 1 442 ? 13.812 5.354 -13.097 1.00 97.62 442 ARG A CA 1
ATOM 3566 C C . ARG A 1 442 ? 15.293 5.523 -12.752 1.00 97.62 442 ARG A C 1
ATOM 3568 O O . ARG A 1 442 ? 16.150 4.928 -13.415 1.00 97.62 442 ARG A O 1
ATOM 3575 N N . ILE A 1 443 ? 15.622 6.325 -11.738 1.00 96.75 443 ILE A N 1
ATOM 3576 C CA . ILE A 1 443 ? 17.007 6.527 -11.287 1.00 96.75 443 ILE A CA 1
ATOM 3577 C C . ILE A 1 443 ? 17.612 5.200 -10.823 1.00 96.75 443 ILE A C 1
ATOM 3579 O O . ILE A 1 443 ? 18.721 4.861 -11.242 1.00 96.75 443 ILE A O 1
ATOM 3583 N N . ARG A 1 444 ? 16.884 4.414 -10.026 1.00 96.31 444 ARG A N 1
ATOM 3584 C CA . ARG A 1 444 ? 17.339 3.095 -9.558 1.00 96.31 444 ARG A CA 1
ATOM 3585 C C . ARG A 1 444 ? 17.507 2.103 -10.708 1.00 96.31 444 ARG A C 1
ATOM 3587 O O . ARG A 1 444 ? 18.550 1.458 -10.794 1.00 96.31 444 ARG A O 1
ATOM 3594 N N . LEU A 1 445 ? 16.566 2.042 -11.656 1.00 96.12 445 LEU A N 1
ATOM 3595 C CA . LEU A 1 445 ? 16.716 1.240 -12.879 1.00 96.12 445 LEU A CA 1
ATOM 3596 C C . LEU A 1 445 ? 17.970 1.645 -13.663 1.00 96.12 445 LEU A C 1
ATOM 3598 O O . LEU A 1 445 ? 18.729 0.791 -14.117 1.00 96.12 445 LEU A O 1
ATOM 3602 N N . THR A 1 446 ? 18.238 2.948 -13.764 1.00 95.62 446 THR A N 1
ATOM 3603 C CA . THR A 1 446 ? 19.446 3.471 -14.415 1.00 95.62 446 THR A CA 1
ATOM 3604 C C . THR A 1 446 ? 20.719 3.044 -13.678 1.00 95.62 446 THR A C 1
ATOM 3606 O O . THR A 1 446 ? 21.728 2.754 -14.321 1.00 95.62 446 THR A O 1
ATOM 3609 N N . GLN A 1 447 ? 20.707 3.012 -12.342 1.00 94.00 447 GLN A N 1
ATOM 3610 C CA . GLN A 1 447 ? 21.842 2.553 -11.534 1.00 94.00 447 GLN A CA 1
ATOM 3611 C C . GLN A 1 447 ? 22.123 1.066 -11.775 1.00 94.00 447 GLN A C 1
ATOM 3613 O O . GLN A 1 447 ? 23.238 0.729 -12.172 1.00 94.00 447 GLN A O 1
ATOM 3618 N N . VAL A 1 448 ? 21.104 0.208 -11.663 1.00 92.88 448 VAL A N 1
ATOM 3619 C CA . VAL A 1 448 ? 21.248 -1.238 -11.911 1.00 92.88 448 VAL A CA 1
ATOM 3620 C C . VAL A 1 448 ? 21.672 -1.506 -13.360 1.00 92.88 448 VAL A C 1
ATOM 3622 O O . VAL A 1 448 ? 22.565 -2.308 -13.621 1.00 92.88 448 VAL A O 1
ATOM 3625 N N . MET A 1 449 ? 21.113 -0.776 -14.328 1.00 93.75 449 MET A N 1
ATOM 3626 C CA . MET A 1 449 ? 21.523 -0.874 -15.732 1.00 93.75 449 MET A CA 1
ATOM 3627 C C . MET A 1 449 ? 23.008 -0.529 -15.918 1.00 93.75 449 MET A C 1
ATOM 3629 O O . MET A 1 449 ? 23.704 -1.181 -16.698 1.00 93.75 449 MET A O 1
ATOM 3633 N N . LYS A 1 450 ? 23.512 0.502 -15.224 1.00 92.06 450 LYS A N 1
ATOM 3634 C CA . LYS A 1 450 ? 24.923 0.903 -15.322 1.00 92.06 450 LYS A CA 1
ATOM 3635 C C . LYS A 1 450 ? 25.862 -0.199 -14.829 1.00 92.06 450 LYS A C 1
ATOM 3637 O O . LYS A 1 450 ? 26.909 -0.388 -15.452 1.00 92.06 450 LYS A O 1
ATOM 3642 N N . GLU A 1 451 ? 25.487 -0.947 -13.796 1.00 90.00 451 GLU A N 1
ATOM 3643 C CA . GLU A 1 451 ? 26.253 -2.100 -13.296 1.00 90.00 451 GLU A CA 1
ATOM 3644 C C . GLU A 1 451 ? 26.378 -3.209 -14.357 1.00 90.00 451 GLU A C 1
ATOM 3646 O O . GLU A 1 451 ? 27.457 -3.770 -14.553 1.00 90.00 451 GLU A O 1
ATOM 3651 N N . GLU A 1 452 ? 25.317 -3.435 -15.134 1.00 85.81 452 GLU A N 1
ATOM 3652 C CA . GLU A 1 452 ? 25.239 -4.465 -16.180 1.00 85.81 452 GLU A CA 1
ATOM 3653 C C . GLU A 1 452 ? 25.786 -4.007 -17.551 1.00 85.81 452 GLU A C 1
ATOM 3655 O O . GLU A 1 452 ? 25.730 -4.747 -18.532 1.00 85.81 452 GLU A O 1
ATOM 3660 N N . THR A 1 453 ? 26.367 -2.803 -17.662 1.00 80.69 453 THR A N 1
ATOM 3661 C CA . THR A 1 453 ? 26.805 -2.231 -18.961 1.00 80.69 453 THR A CA 1
ATOM 3662 C C . THR A 1 453 ? 27.830 -3.105 -19.699 1.00 80.69 453 THR A C 1
ATOM 3664 O O . THR A 1 453 ? 27.936 -3.046 -20.924 1.00 80.69 453 THR A O 1
ATOM 3667 N N . ARG A 1 454 ? 28.603 -3.928 -18.976 1.00 79.62 454 ARG A N 1
ATOM 3668 C CA . ARG A 1 454 ? 29.577 -4.855 -19.581 1.00 79.62 454 ARG A CA 1
ATOM 3669 C C . ARG A 1 454 ? 28.913 -6.028 -20.305 1.00 79.62 454 ARG A C 1
ATOM 3671 O O . ARG A 1 454 ? 29.521 -6.575 -21.219 1.00 79.62 454 ARG A O 1
ATOM 3678 N N . ALA A 1 455 ? 27.691 -6.382 -19.916 1.00 81.25 455 ALA A N 1
ATOM 3679 C CA . ALA A 1 455 ? 26.886 -7.449 -20.490 1.00 81.25 455 ALA A CA 1
ATOM 3680 C C . ALA A 1 455 ? 25.560 -6.866 -21.005 1.00 81.25 455 ALA A C 1
ATOM 3682 O O . ALA A 1 455 ? 24.482 -7.223 -20.542 1.00 81.25 455 ALA A O 1
ATOM 3683 N N . SER A 1 456 ? 25.631 -5.963 -21.988 1.00 82.69 456 SER A N 1
ATOM 3684 C CA . SER A 1 456 ? 24.453 -5.281 -22.552 1.00 82.69 456 SER A CA 1
ATOM 3685 C C . SER A 1 456 ? 23.440 -6.221 -23.221 1.00 82.69 456 SER A C 1
ATOM 3687 O O . SER A 1 456 ? 22.287 -5.846 -23.408 1.00 82.69 456 SER A O 1
ATOM 3689 N N . LEU A 1 457 ? 23.852 -7.442 -23.576 1.00 85.88 457 LEU A N 1
ATOM 3690 C CA . LEU A 1 457 ? 22.973 -8.518 -24.062 1.00 85.88 457 LEU A CA 1
ATOM 3691 C C . LEU A 1 457 ? 22.561 -9.513 -22.963 1.00 85.88 457 LEU A C 1
ATOM 3693 O O . LEU A 1 457 ? 21.898 -10.510 -23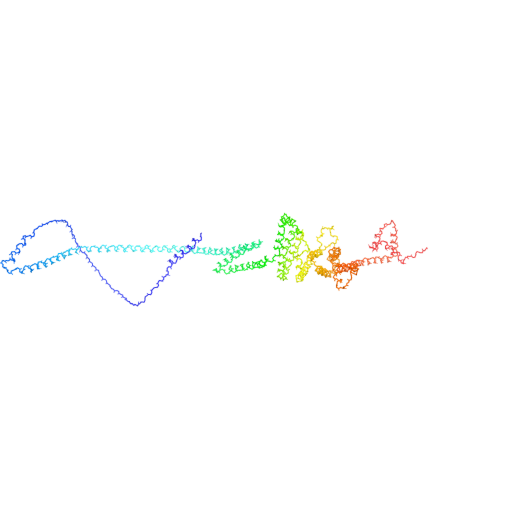.237 1.00 85.88 457 LEU A O 1
ATOM 3697 N N . GLY A 1 458 ? 22.979 -9.270 -21.721 1.00 87.06 458 GLY A N 1
ATOM 3698 C CA . GLY A 1 458 ? 22.655 -10.103 -20.576 1.00 87.06 458 GLY A CA 1
ATOM 3699 C C . GLY A 1 458 ? 21.170 -10.047 -20.234 1.00 87.06 458 GLY A C 1
ATOM 3700 O O . GLY A 1 458 ? 20.506 -9.026 -20.417 1.00 87.06 458 GLY A O 1
ATOM 3701 N N . PHE A 1 459 ? 20.665 -11.147 -19.672 1.00 89.50 459 PHE A N 1
ATOM 3702 C CA . PHE A 1 459 ? 19.263 -11.297 -19.271 1.00 89.50 459 PHE A CA 1
ATOM 3703 C C . PHE A 1 459 ? 18.749 -10.101 -18.456 1.00 89.50 459 PHE A C 1
ATOM 3705 O O . PHE A 1 459 ? 17.703 -9.542 -18.771 1.00 89.50 459 PHE A O 1
ATOM 3712 N N . ARG A 1 460 ? 19.519 -9.667 -17.450 1.00 89.94 460 ARG A N 1
ATOM 3713 C CA . ARG A 1 460 ? 19.124 -8.579 -16.549 1.00 89.94 460 ARG A CA 1
ATOM 3714 C C . ARG A 1 460 ? 19.067 -7.220 -17.247 1.00 89.94 460 ARG A C 1
ATOM 3716 O O . ARG A 1 460 ? 18.163 -6.443 -16.971 1.00 89.94 460 ARG A O 1
ATOM 3723 N N . TYR A 1 461 ? 19.974 -6.951 -18.186 1.00 93.12 461 TYR A N 1
ATOM 3724 C CA . TYR A 1 461 ? 19.949 -5.719 -18.978 1.00 93.12 461 TYR A CA 1
ATOM 3725 C C . TYR A 1 461 ? 18.678 -5.640 -19.837 1.00 93.12 461 TYR A C 1
ATOM 3727 O O . TYR A 1 461 ? 18.005 -4.610 -19.861 1.00 93.12 461 TYR A O 1
ATOM 3735 N N . CYS A 1 462 ? 18.312 -6.747 -20.491 1.00 91.31 462 CYS A N 1
ATOM 3736 C CA . CYS A 1 462 ? 17.072 -6.852 -21.261 1.00 91.31 462 CYS A CA 1
ATOM 3737 C C . CYS A 1 462 ? 15.824 -6.762 -20.369 1.00 91.31 462 CYS A C 1
ATOM 3739 O O . CYS A 1 462 ? 14.863 -6.098 -20.738 1.00 91.31 462 CYS A O 1
ATOM 3741 N N . ALA A 1 463 ? 15.843 -7.367 -19.177 1.00 93.00 463 ALA A N 1
ATOM 3742 C CA . ALA A 1 463 ? 14.743 -7.253 -18.221 1.00 93.00 463 ALA A CA 1
ATOM 3743 C C . ALA A 1 463 ? 14.523 -5.795 -17.777 1.00 93.00 463 ALA A C 1
ATOM 3745 O O . ALA A 1 463 ? 13.387 -5.332 -17.741 1.00 93.00 463 ALA A O 1
ATOM 3746 N N . ILE A 1 464 ? 15.596 -5.037 -17.515 1.00 94.69 464 ILE A N 1
ATOM 3747 C CA . ILE A 1 464 ? 15.494 -3.601 -17.206 1.00 94.69 464 ILE A CA 1
ATOM 3748 C C . ILE A 1 464 ? 14.910 -2.830 -18.395 1.00 94.69 464 ILE A C 1
ATOM 3750 O O . ILE A 1 464 ? 14.054 -1.973 -18.200 1.00 94.69 464 ILE A O 1
ATOM 3754 N N . LEU A 1 465 ? 15.328 -3.147 -19.624 1.00 94.69 465 LEU A N 1
ATOM 3755 C CA . LEU A 1 465 ? 14.776 -2.517 -20.825 1.00 94.69 465 LEU A CA 1
ATOM 3756 C C . LEU A 1 465 ? 13.262 -2.746 -20.940 1.00 94.69 465 LEU A C 1
ATOM 3758 O O . LEU A 1 465 ? 12.513 -1.804 -21.200 1.00 94.69 465 LEU A O 1
ATOM 3762 N N . ASN A 1 466 ? 12.820 -3.982 -20.698 1.00 94.12 466 ASN A N 1
ATOM 3763 C CA . ASN A 1 466 ? 11.405 -4.341 -20.695 1.00 94.12 466 ASN A CA 1
ATOM 3764 C C . ASN A 1 466 ? 10.642 -3.608 -19.587 1.00 94.12 466 ASN A C 1
ATOM 3766 O O . ASN A 1 466 ? 9.565 -3.088 -19.855 1.00 94.12 466 ASN A O 1
ATOM 3770 N N . ALA A 1 467 ? 11.213 -3.494 -18.380 1.00 95.94 467 ALA A N 1
ATOM 3771 C CA . ALA A 1 467 ? 10.627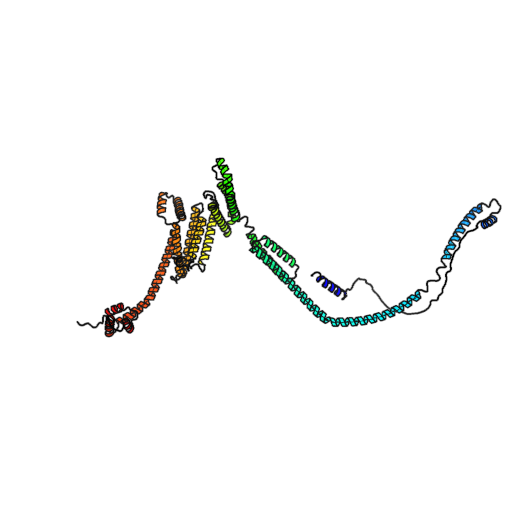 -2.712 -17.289 1.00 95.94 467 ALA A CA 1
ATOM 3772 C C . ALA A 1 467 ? 10.394 -1.251 -17.699 1.00 95.94 467 ALA A C 1
ATOM 3774 O O . ALA A 1 467 ? 9.302 -0.722 -17.514 1.00 95.94 467 ALA A O 1
ATOM 3775 N N . VAL A 1 468 ? 11.411 -0.609 -18.286 1.00 97.19 468 VAL A N 1
ATOM 3776 C CA . VAL A 1 468 ? 11.333 0.787 -18.742 1.00 97.19 468 VAL A CA 1
ATOM 3777 C C . VAL A 1 468 ? 10.255 0.949 -19.815 1.00 97.19 468 VAL A C 1
ATOM 3779 O O . VAL A 1 468 ? 9.451 1.875 -19.732 1.00 97.19 468 VAL A O 1
ATOM 3782 N N . ASN A 1 469 ? 10.208 0.045 -20.799 1.00 95.69 469 ASN A N 1
ATOM 3783 C CA . ASN A 1 469 ? 9.205 0.094 -21.862 1.00 95.69 469 ASN A CA 1
ATOM 3784 C C . ASN A 1 469 ? 7.783 -0.135 -21.330 1.00 95.69 469 ASN A C 1
ATOM 3786 O O . ASN A 1 469 ? 6.864 0.584 -21.714 1.00 95.69 469 ASN A O 1
ATOM 3790 N N . TYR A 1 470 ? 7.611 -1.108 -20.435 1.00 95.62 470 TYR A N 1
ATOM 3791 C CA . TYR A 1 470 ? 6.327 -1.412 -19.812 1.00 95.62 470 TYR A CA 1
ATOM 3792 C C . TYR A 1 470 ? 5.799 -0.217 -19.018 1.00 95.62 470 TYR A C 1
ATOM 3794 O O . TYR A 1 470 ? 4.690 0.238 -19.272 1.00 95.62 470 TYR A O 1
ATOM 3802 N N . ILE A 1 471 ? 6.612 0.354 -18.125 1.00 96.94 471 ILE A N 1
ATOM 3803 C CA . ILE A 1 471 ? 6.203 1.502 -17.301 1.00 96.94 471 ILE A CA 1
ATOM 3804 C C . ILE A 1 471 ? 5.861 2.708 -18.179 1.00 96.94 471 ILE A C 1
ATOM 3806 O O . ILE A 1 471 ? 4.845 3.351 -17.946 1.00 96.94 471 ILE A O 1
ATOM 3810 N N . SER A 1 472 ? 6.666 2.987 -19.211 1.00 96.69 472 SER A N 1
ATOM 3811 C CA . SER A 1 472 ? 6.384 4.051 -20.187 1.00 96.69 472 SER A CA 1
ATOM 3812 C C . SER A 1 472 ? 5.017 3.858 -20.859 1.00 96.69 472 SER A C 1
ATOM 3814 O O . SER A 1 472 ? 4.211 4.784 -20.904 1.00 96.69 472 SER A O 1
ATOM 3816 N N . THR A 1 473 ? 4.727 2.630 -21.301 1.00 94.94 473 THR A N 1
ATOM 3817 C CA . THR A 1 473 ? 3.462 2.283 -21.969 1.00 94.94 473 THR A CA 1
ATOM 3818 C C . THR A 1 473 ? 2.271 2.414 -21.017 1.00 94.94 473 THR A C 1
ATOM 3820 O O . THR A 1 473 ? 1.299 3.082 -21.345 1.00 94.94 473 THR A O 1
ATOM 3823 N N . VAL A 1 474 ? 2.365 1.858 -19.804 1.00 95.62 474 VAL A N 1
ATOM 3824 C CA . VAL A 1 474 ? 1.271 1.923 -18.820 1.00 95.62 474 VAL A CA 1
ATOM 3825 C C . VAL A 1 474 ? 1.009 3.360 -18.362 1.00 95.62 474 VAL A C 1
ATOM 3827 O O . VAL A 1 474 ? -0.144 3.736 -18.180 1.00 95.62 474 VAL A O 1
ATOM 3830 N N . LEU A 1 475 ? 2.048 4.187 -18.190 1.00 96.31 475 LEU A N 1
ATOM 3831 C CA . LEU A 1 475 ? 1.870 5.603 -17.851 1.00 96.31 475 LEU A CA 1
ATOM 3832 C C . LEU A 1 475 ? 1.205 6.392 -18.985 1.00 96.31 475 LEU A C 1
ATOM 3834 O O . LEU A 1 475 ? 0.402 7.279 -18.697 1.00 96.31 475 LEU A O 1
ATOM 3838 N N . ALA A 1 476 ? 1.503 6.063 -20.245 1.00 94.94 476 ALA A N 1
ATOM 3839 C CA . ALA A 1 476 ? 0.814 6.646 -21.393 1.00 94.94 476 ALA A CA 1
ATOM 3840 C C . ALA A 1 476 ? -0.675 6.263 -21.397 1.00 94.94 476 ALA A C 1
ATOM 3842 O O . ALA A 1 476 ? -1.524 7.141 -21.508 1.00 94.94 476 ALA A O 1
ATOM 3843 N N . ASP A 1 477 ? -1.006 4.993 -21.146 1.00 94.75 477 ASP A N 1
ATOM 3844 C CA . ASP A 1 477 ? -2.404 4.557 -21.017 1.00 94.75 477 ASP A CA 1
ATOM 3845 C C . ASP A 1 477 ? -3.106 5.231 -19.824 1.00 94.75 477 ASP A C 1
ATOM 3847 O O . ASP A 1 477 ? -4.293 5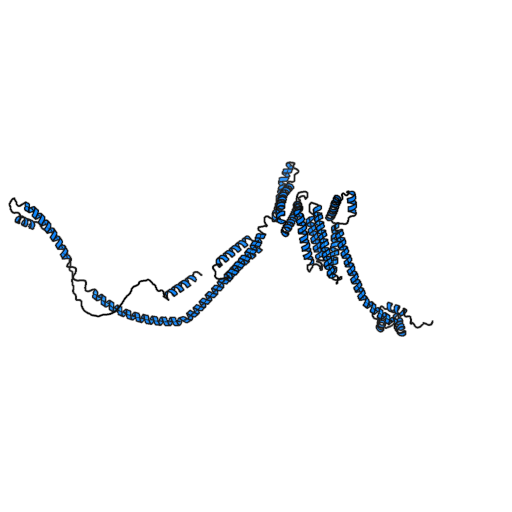.558 -19.870 1.00 94.75 477 ASP A O 1
ATOM 3851 N N . TRP A 1 478 ? -2.383 5.462 -18.724 1.00 95.06 478 TRP A N 1
ATOM 3852 C CA . TRP A 1 478 ? -2.937 6.145 -17.557 1.00 95.06 478 TRP A CA 1
ATOM 3853 C C . TRP A 1 478 ? -3.216 7.615 -17.804 1.00 95.06 478 TRP A C 1
ATOM 3855 O O . TRP A 1 478 ? -4.183 8.133 -17.247 1.00 95.06 478 TRP A O 1
ATOM 3865 N N . ALA A 1 479 ? -2.406 8.281 -18.621 1.00 91.50 479 ALA A N 1
ATOM 3866 C CA . ALA A 1 479 ? -2.625 9.670 -18.983 1.00 91.50 479 ALA A CA 1
ATOM 3867 C C . ALA A 1 479 ? -4.005 9.895 -19.627 1.00 91.50 479 ALA A C 1
ATOM 3869 O O . ALA A 1 479 ? -4.640 10.917 -19.365 1.00 91.50 479 ALA A O 1
ATOM 3870 N N . ASP A 1 480 ? -4.501 8.906 -20.374 1.00 90.50 480 ASP A N 1
ATOM 3871 C CA . ASP A 1 480 ? -5.800 8.946 -21.050 1.00 90.50 480 ASP A CA 1
ATOM 3872 C C . ASP A 1 480 ? -6.988 8.587 -20.134 1.00 90.50 480 ASP A C 1
ATOM 3874 O O . ASP A 1 480 ? -8.156 8.728 -20.516 1.00 90.50 480 ASP A O 1
ATOM 3878 N N . ASN A 1 481 ? -6.737 8.152 -18.895 1.00 93.94 481 ASN A N 1
ATOM 3879 C CA . ASN A 1 481 ? -7.810 7.868 -17.947 1.00 93.94 481 ASN A CA 1
ATOM 3880 C C . ASN A 1 481 ? -8.491 9.160 -17.476 1.00 93.94 481 ASN A C 1
ATOM 3882 O O . ASN A 1 481 ? -7.845 10.127 -17.070 1.00 93.94 481 ASN A O 1
ATOM 3886 N N . VAL A 1 482 ? -9.827 9.120 -17.383 1.00 92.69 482 VAL A N 1
ATOM 3887 C CA . VAL A 1 482 ? -10.680 10.256 -16.971 1.00 92.69 482 VAL A CA 1
ATOM 3888 C C . VAL A 1 482 ? -10.188 10.932 -15.690 1.00 92.69 482 VAL A C 1
ATOM 3890 O O . VAL A 1 482 ? -10.212 12.155 -15.584 1.00 92.69 482 VAL A O 1
ATOM 3893 N N . PHE A 1 483 ? -9.730 10.148 -14.715 1.00 94.00 483 PHE A N 1
ATOM 3894 C CA . PHE A 1 483 ? -9.220 10.679 -13.457 1.00 94.00 483 PHE A CA 1
ATOM 3895 C C . PHE A 1 483 ? -7.971 11.557 -13.644 1.00 94.00 483 PHE A C 1
ATOM 3897 O O . PHE A 1 483 ? -7.910 12.648 -13.084 1.00 94.00 483 PHE A O 1
ATOM 3904 N N . PHE A 1 484 ? -6.996 11.123 -14.445 1.00 94.62 484 PHE A N 1
ATOM 3905 C CA . PHE A 1 484 ? -5.766 11.886 -14.668 1.00 94.62 484 PHE A CA 1
ATOM 3906 C C . PHE A 1 484 ? -5.992 13.081 -15.599 1.00 94.62 484 PHE A C 1
ATOM 3908 O O . PHE A 1 484 ? -5.422 14.140 -15.349 1.00 94.62 484 PHE A O 1
ATOM 3915 N N . LEU A 1 485 ? -6.916 12.980 -16.560 1.00 92.00 485 LEU A N 1
ATOM 3916 C CA . LEU A 1 485 ? -7.378 14.129 -17.351 1.00 92.00 485 LEU A CA 1
ATOM 3917 C C . LEU A 1 485 ? -8.033 15.209 -16.471 1.00 92.00 485 LEU A C 1
ATOM 3919 O O . LEU A 1 485 ? -7.788 16.401 -16.649 1.00 92.00 485 LEU A O 1
ATOM 3923 N N . GLN A 1 486 ? -8.823 14.811 -15.467 1.00 91.69 486 GLN A N 1
ATOM 3924 C CA . GLN A 1 486 ? -9.381 15.752 -14.485 1.00 91.69 486 GLN A CA 1
ATOM 3925 C C . GLN A 1 486 ? -8.290 16.419 -13.638 1.00 91.69 486 GLN A C 1
ATOM 3927 O O . GLN A 1 486 ? -8.397 17.604 -13.325 1.00 91.69 486 GLN A O 1
ATOM 3932 N N . LEU A 1 487 ? -7.234 15.686 -13.270 1.00 92.56 487 LEU A N 1
ATOM 3933 C CA . LEU A 1 487 ? -6.090 16.266 -12.562 1.00 92.56 487 LEU A CA 1
ATOM 3934 C C . LEU A 1 487 ? -5.289 17.219 -13.450 1.00 92.56 487 LEU A C 1
ATOM 3936 O O . LEU A 1 487 ? -4.872 18.266 -12.965 1.00 92.56 487 LEU A O 1
ATOM 3940 N N . GLN A 1 488 ? -5.125 16.906 -14.737 1.00 90.06 488 GLN A N 1
ATOM 3941 C CA . GLN A 1 488 ? -4.500 17.803 -15.709 1.00 90.06 488 GLN A CA 1
ATOM 3942 C C . GLN A 1 488 ? -5.252 19.134 -15.777 1.00 90.06 488 GLN A C 1
ATOM 3944 O O . GLN A 1 488 ? -4.659 20.200 -15.621 1.00 90.06 488 GLN A O 1
ATOM 3949 N N . GLN A 1 489 ? -6.578 19.071 -15.926 1.00 87.69 489 GLN A N 1
ATOM 3950 C CA . GLN A 1 489 ? -7.419 20.263 -15.928 1.00 87.69 489 GLN A CA 1
ATOM 3951 C C . GLN A 1 489 ? -7.293 21.044 -14.612 1.00 87.69 489 GLN A C 1
ATOM 3953 O O . GLN A 1 489 ? -7.152 22.265 -14.633 1.00 87.69 489 GLN A O 1
ATOM 3958 N N . ALA A 1 490 ? -7.299 20.359 -13.467 1.00 89.69 490 ALA A N 1
ATOM 3959 C CA . ALA A 1 490 ? -7.140 21.016 -12.174 1.00 89.69 490 ALA A CA 1
ATOM 3960 C C . ALA A 1 490 ? -5.769 21.700 -12.016 1.00 89.69 490 ALA A C 1
ATOM 3962 O O . ALA A 1 490 ? -5.692 22.792 -11.454 1.00 89.69 490 ALA A O 1
ATOM 3963 N N . ALA A 1 491 ? -4.688 21.087 -12.507 1.00 87.69 491 ALA A N 1
ATOM 3964 C CA . ALA A 1 491 ? -3.351 21.682 -12.486 1.00 87.69 491 ALA A CA 1
ATOM 3965 C C . ALA A 1 491 ? -3.300 22.965 -13.329 1.00 87.69 491 ALA A C 1
ATOM 3967 O O . ALA A 1 491 ? -2.777 23.989 -12.882 1.00 87.69 491 ALA A O 1
ATOM 3968 N N . LEU A 1 492 ? -3.917 22.922 -14.509 1.00 85.19 492 LEU A N 1
ATOM 3969 C CA . LEU A 1 492 ? -4.081 24.059 -15.409 1.00 85.19 492 LEU A CA 1
ATOM 3970 C C . LEU A 1 492 ? -4.872 25.203 -14.777 1.00 85.19 492 LEU A C 1
ATOM 3972 O O . LEU A 1 492 ? -4.470 26.361 -14.873 1.00 85.19 492 LEU A O 1
ATOM 3976 N N . GLU A 1 493 ? -5.984 24.897 -14.111 1.00 84.00 493 GLU A N 1
ATOM 3977 C CA . GLU A 1 493 ? -6.800 25.892 -13.411 1.00 84.00 493 GLU A CA 1
ATOM 3978 C C . GLU A 1 493 ? -6.000 26.588 -12.299 1.00 84.00 493 GLU A C 1
ATOM 3980 O O . GLU A 1 493 ? -5.972 27.818 -12.246 1.00 84.00 493 GLU A O 1
ATOM 3985 N N . VAL A 1 494 ? -5.252 25.829 -11.491 1.00 82.81 494 VAL A N 1
ATOM 3986 C CA . VAL A 1 494 ? -4.359 26.387 -10.457 1.00 82.81 494 VAL A CA 1
ATOM 3987 C C . VAL A 1 494 ? -3.257 27.258 -11.076 1.00 82.81 494 VAL A C 1
ATOM 3989 O O . VAL A 1 494 ? -2.936 28.332 -10.560 1.00 82.81 494 VAL A O 1
ATOM 3992 N N . PHE A 1 495 ? -2.681 26.841 -12.205 1.00 76.50 495 PHE A N 1
ATOM 3993 C CA . PHE A 1 495 ? -1.687 27.635 -12.930 1.00 76.50 495 PHE A CA 1
ATOM 3994 C C . PHE A 1 495 ? -2.283 28.932 -13.501 1.00 76.50 495 PHE A C 1
ATOM 3996 O O . PHE A 1 495 ? -1.644 29.987 -13.456 1.00 76.50 495 PHE A O 1
ATOM 4003 N N . ALA A 1 496 ? -3.513 28.877 -14.012 1.00 77.25 496 ALA A N 1
ATOM 4004 C CA . ALA A 1 496 ? -4.227 30.028 -14.549 1.00 77.25 496 ALA A CA 1
ATOM 4005 C C . ALA A 1 496 ? -4.562 31.058 -13.469 1.00 77.25 496 ALA A C 1
ATOM 4007 O O . ALA A 1 496 ? -4.414 32.255 -13.715 1.00 77.25 496 ALA A O 1
ATOM 4008 N N . GLU A 1 497 ? -4.974 30.601 -12.285 1.00 75.38 497 GLU A N 1
ATOM 4009 C CA . GLU A 1 497 ? -5.233 31.455 -11.124 1.00 75.38 497 GLU A CA 1
ATOM 4010 C C . GLU A 1 497 ? -3.961 32.177 -10.670 1.00 75.38 497 GLU A C 1
ATOM 4012 O O . GLU A 1 497 ? -3.975 33.396 -10.493 1.00 75.38 497 GLU A O 1
ATOM 4017 N N . ASN A 1 498 ? -2.839 31.458 -10.584 1.00 75.00 498 ASN A N 1
ATOM 4018 C CA . ASN A 1 498 ? -1.549 32.039 -10.204 1.00 75.00 498 ASN A CA 1
ATOM 4019 C C . ASN A 1 498 ? -1.021 33.061 -11.227 1.00 75.00 498 ASN A C 1
ATOM 4021 O O . ASN A 1 498 ? -0.358 34.024 -10.845 1.00 75.00 498 ASN A O 1
ATOM 4025 N N . ASN A 1 499 ? -1.327 32.874 -12.515 1.00 73.38 499 ASN A N 1
ATOM 4026 C CA . ASN A 1 499 ? -0.841 33.723 -13.608 1.00 73.38 499 ASN A CA 1
ATOM 4027 C C . ASN A 1 499 ? -1.897 34.687 -14.180 1.00 73.38 499 ASN A C 1
ATOM 4029 O O . ASN A 1 499 ? -1.632 35.371 -15.169 1.00 73.38 499 ASN A O 1
ATOM 4033 N N . THR A 1 500 ? -3.086 34.783 -13.575 1.00 76.75 500 THR A N 1
ATOM 4034 C CA . THR A 1 500 ? -4.206 35.643 -14.017 1.00 76.75 500 THR A CA 1
ATOM 4035 C C . THR A 1 500 ? -4.612 35.461 -15.492 1.00 76.75 500 THR A C 1
ATOM 4037 O O . THR A 1 500 ? -4.957 36.419 -16.186 1.00 76.75 500 THR A O 1
ATOM 4040 N N . LEU A 1 501 ? -4.561 34.227 -16.001 1.00 73.25 501 LEU A N 1
ATOM 4041 C CA . LEU A 1 501 ? -4.879 33.916 -17.400 1.00 73.25 501 LEU A CA 1
ATOM 4042 C C . LEU A 1 501 ? -6.397 33.867 -17.647 1.00 73.25 501 LEU A C 1
ATOM 4044 O O . LEU A 1 501 ? -7.175 33.418 -16.808 1.00 73.25 501 LEU A O 1
ATOM 4048 N N . SER A 1 502 ? -6.841 34.304 -18.831 1.00 73.00 502 SER A N 1
ATOM 4049 C CA . SER A 1 502 ? -8.258 34.217 -19.217 1.00 73.00 502 SER A CA 1
ATOM 4050 C C . SER A 1 502 ? -8.673 32.781 -19.581 1.00 73.00 502 SER A C 1
ATOM 4052 O O . SER A 1 502 ? -7.867 32.005 -20.090 1.00 73.00 502 SER A O 1
ATOM 4054 N N . LYS A 1 503 ? -9.962 32.434 -19.421 1.00 67.94 503 LYS A N 1
ATOM 4055 C CA . LYS A 1 503 ? -10.501 31.098 -19.773 1.00 67.94 503 LYS A CA 1
ATOM 4056 C C . LYS A 1 503 ? -10.257 30.692 -21.237 1.00 67.94 503 LYS A C 1
ATOM 4058 O O . LYS A 1 503 ? -10.113 29.509 -21.524 1.00 67.94 503 LYS A O 1
ATOM 4063 N N . LEU A 1 504 ? -10.193 31.660 -22.158 1.00 66.25 504 LEU A N 1
ATOM 4064 C CA . LEU A 1 504 ? -9.884 31.411 -23.572 1.00 66.25 504 LEU A CA 1
ATOM 4065 C C . LEU A 1 504 ? -8.410 31.017 -23.767 1.00 66.25 504 LEU A C 1
ATOM 4067 O O . LEU A 1 504 ? -8.120 30.083 -24.508 1.00 66.25 504 LEU A O 1
ATOM 4071 N N . GLN A 1 505 ? -7.493 31.698 -23.072 1.00 65.38 505 GLN A N 1
ATOM 4072 C CA . GLN A 1 505 ? -6.064 31.362 -23.074 1.00 65.38 505 GLN A CA 1
ATOM 4073 C C . GLN A 1 505 ? -5.809 30.021 -22.381 1.00 65.38 505 GLN A C 1
ATOM 4075 O O . GLN A 1 505 ? -4.960 29.260 -22.829 1.00 65.38 505 GLN A O 1
ATOM 4080 N N . LEU A 1 506 ? -6.587 29.701 -21.343 1.00 65.56 506 LEU A N 1
ATOM 4081 C CA . LEU A 1 506 ? -6.524 28.412 -20.664 1.00 65.56 506 LEU A CA 1
ATOM 4082 C C . LEU A 1 506 ? -6.941 27.254 -21.577 1.00 65.56 506 LEU A C 1
ATOM 4084 O O . LEU A 1 506 ? -6.257 26.244 -21.618 1.00 65.56 506 LEU A O 1
ATOM 4088 N N . GLY A 1 507 ? -8.013 27.413 -22.360 1.00 65.50 507 GLY A N 1
ATOM 4089 C CA . GLY A 1 507 ? -8.421 26.405 -23.346 1.00 65.50 507 GLY A CA 1
ATOM 4090 C C . GLY A 1 507 ? -7.396 26.208 -24.470 1.00 65.50 507 GLY A C 1
ATOM 4091 O O . GLY A 1 507 ? -7.209 25.091 -24.945 1.00 65.50 507 GLY A O 1
ATOM 4092 N N . GLN A 1 508 ? -6.691 27.273 -24.868 1.00 63.34 508 GLN A N 1
ATOM 4093 C CA . GLN A 1 508 ? -5.583 27.182 -25.824 1.00 63.34 508 GLN A CA 1
ATOM 4094 C C . GLN A 1 508 ? -4.369 26.463 -25.220 1.00 63.34 508 GLN A C 1
ATOM 4096 O O . GLN A 1 508 ? -3.812 25.586 -25.875 1.00 63.34 508 GLN A O 1
ATOM 4101 N N . LEU A 1 509 ? -4.007 26.764 -23.969 1.00 63.00 509 LEU A N 1
ATOM 4102 C CA . LEU A 1 509 ? -2.946 26.065 -23.235 1.00 63.00 509 LEU A CA 1
ATOM 4103 C C . LEU A 1 509 ? -3.288 24.591 -23.006 1.00 63.00 509 LEU A C 1
ATOM 4105 O O . LEU A 1 509 ? -2.463 23.745 -23.308 1.00 63.00 509 LEU A O 1
ATOM 4109 N N . ALA A 1 510 ? -4.519 24.268 -22.608 1.00 62.75 510 ALA A N 1
ATOM 4110 C CA . ALA A 1 510 ? -4.987 22.891 -22.443 1.00 62.75 510 ALA A CA 1
ATOM 4111 C C . ALA A 1 510 ? -4.900 22.070 -23.740 1.00 62.75 510 ALA A C 1
ATOM 4113 O O . ALA A 1 510 ? -4.636 20.876 -23.702 1.00 62.75 510 ALA A O 1
ATOM 4114 N N . SER A 1 511 ? -5.099 22.708 -24.900 1.00 61.16 511 SER A N 1
ATOM 4115 C CA . SER A 1 511 ? -4.940 22.054 -26.208 1.00 61.16 511 SER A CA 1
ATOM 4116 C C . SER A 1 511 ? -3.480 21.874 -26.645 1.00 61.16 511 SER A C 1
ATOM 4118 O O . SER A 1 511 ? -3.212 21.140 -27.593 1.00 61.16 511 SER A O 1
ATOM 4120 N N . MET A 1 512 ? -2.551 22.575 -25.991 1.00 58.38 512 MET A N 1
ATOM 4121 C CA . MET A 1 512 ? -1.114 22.545 -26.271 1.00 58.38 512 MET A CA 1
ATOM 4122 C C . MET A 1 512 ? -0.316 21.795 -25.200 1.00 58.38 512 MET A C 1
ATOM 4124 O O . MET A 1 512 ? 0.845 21.469 -25.442 1.00 58.38 512 MET A O 1
ATOM 4128 N N . GLU A 1 513 ? -0.901 21.567 -24.026 1.00 63.78 513 GLU A N 1
ATOM 4129 C CA . GLU A 1 513 ? -0.219 20.952 -22.901 1.00 63.78 513 GLU A CA 1
ATOM 4130 C C . GLU A 1 513 ? -0.168 19.433 -23.011 1.00 63.78 513 GLU A C 1
ATOM 4132 O O . GLU A 1 513 ? -1.135 18.747 -23.341 1.00 63.78 513 GLU A O 1
ATOM 4137 N N . SER A 1 514 ? 1.020 18.948 -22.686 1.00 72.06 514 SER A N 1
ATOM 4138 C CA . SER A 1 514 ? 1.383 17.558 -22.501 1.00 72.06 514 SER A CA 1
ATOM 4139 C C . SER A 1 514 ? 0.620 16.930 -21.329 1.00 72.06 514 SER A C 1
ATOM 4141 O O . SER A 1 514 ? 0.201 17.621 -20.397 1.00 72.06 514 SER A O 1
ATOM 4143 N N . SER A 1 515 ? 0.446 15.613 -21.364 1.00 86.06 515 SER A N 1
ATOM 4144 C CA . SER A 1 515 ? -0.179 14.849 -20.285 1.00 86.06 515 SER A CA 1
ATOM 4145 C C . SER A 1 515 ? 0.573 15.010 -18.954 1.00 86.06 515 SER A C 1
ATOM 4147 O O . SER A 1 515 ? 1.766 15.331 -18.926 1.00 86.06 515 SER A O 1
ATOM 4149 N N . VAL A 1 516 ? -0.103 14.736 -17.829 1.00 90.31 516 VAL A N 1
ATOM 4150 C CA . VAL A 1 516 ? 0.481 14.862 -16.474 1.00 90.31 516 VAL A CA 1
ATOM 4151 C C . VAL A 1 516 ? 1.720 13.988 -16.243 1.00 90.31 516 VAL A C 1
ATOM 4153 O O . VAL A 1 516 ? 2.495 14.270 -15.326 1.00 90.31 516 VAL A O 1
ATOM 4156 N N . PHE A 1 517 ? 1.917 12.949 -17.061 1.00 95.12 517 PHE A N 1
ATOM 4157 C CA . PHE A 1 517 ? 3.053 12.028 -16.984 1.00 95.12 517 PHE A CA 1
ATOM 4158 C C . PHE A 1 517 ? 4.075 12.205 -18.113 1.00 95.12 517 PHE A C 1
ATOM 4160 O O . PHE A 1 517 ? 5.084 11.500 -18.118 1.00 95.12 517 PHE A O 1
ATOM 4167 N N . ASP A 1 518 ? 3.877 13.136 -19.048 1.00 92.56 518 ASP A N 1
ATOM 4168 C CA . ASP A 1 518 ? 4.701 13.221 -20.261 1.00 92.56 518 ASP A CA 1
ATOM 4169 C C . ASP A 1 518 ? 6.178 13.482 -19.969 1.00 92.56 518 ASP A C 1
ATOM 4171 O O . ASP A 1 518 ? 7.042 12.907 -20.627 1.00 92.56 518 ASP A O 1
ATOM 4175 N N . ASP A 1 519 ? 6.506 14.289 -18.958 1.00 92.56 519 ASP A N 1
ATOM 4176 C CA . ASP A 1 519 ? 7.898 14.488 -18.538 1.00 92.56 519 ASP A CA 1
ATOM 4177 C C . ASP A 1 519 ? 8.549 13.170 -18.088 1.00 92.56 519 ASP A C 1
ATOM 4179 O O . ASP A 1 519 ? 9.675 12.852 -18.483 1.00 92.56 519 ASP A O 1
ATOM 4183 N N . MET A 1 520 ? 7.827 12.365 -17.305 1.00 95.81 520 MET A N 1
ATOM 4184 C CA . MET A 1 520 ? 8.292 11.068 -16.810 1.00 95.81 520 MET A CA 1
ATOM 4185 C C . MET A 1 520 ? 8.418 10.053 -17.950 1.00 95.81 520 MET A C 1
ATOM 4187 O O . MET A 1 520 ? 9.447 9.379 -18.050 1.00 95.81 520 MET A O 1
ATOM 4191 N N . ILE A 1 521 ? 7.418 9.992 -18.835 1.00 96.50 521 ILE A N 1
ATOM 4192 C CA . ILE A 1 521 ? 7.413 9.152 -20.042 1.00 96.50 521 ILE A CA 1
ATOM 4193 C C . ILE A 1 521 ? 8.604 9.523 -20.929 1.00 96.50 521 ILE A C 1
ATOM 4195 O O . ILE A 1 521 ? 9.390 8.656 -21.299 1.00 96.50 521 ILE A O 1
ATOM 4199 N N . ASN A 1 522 ? 8.832 10.813 -21.187 1.00 96.12 522 ASN A N 1
ATOM 4200 C CA . ASN A 1 522 ? 9.967 11.291 -21.976 1.00 96.12 522 ASN A CA 1
ATOM 4201 C C . ASN A 1 522 ? 11.317 10.877 -21.372 1.00 96.12 522 ASN A C 1
ATOM 4203 O O . ASN A 1 522 ? 12.248 10.534 -22.104 1.00 96.12 522 ASN A O 1
ATOM 4207 N N . LEU A 1 523 ? 11.458 10.902 -20.045 1.00 97.25 523 LEU A N 1
ATOM 4208 C CA . LEU A 1 523 ? 12.686 10.471 -19.371 1.00 97.25 523 LEU A CA 1
ATOM 4209 C C . LEU A 1 523 ? 12.888 8.948 -19.444 1.00 97.25 523 LEU A C 1
ATOM 4211 O O . LEU A 1 523 ? 14.022 8.499 -19.629 1.00 97.25 523 LEU A O 1
ATOM 4215 N N . LEU A 1 524 ? 11.816 8.158 -19.342 1.00 97.62 524 LEU A N 1
ATOM 4216 C CA . LEU A 1 524 ? 11.850 6.704 -19.539 1.00 97.62 524 LEU A CA 1
ATOM 4217 C C . LEU A 1 524 ? 12.172 6.338 -20.996 1.00 97.62 524 LEU A C 1
ATOM 4219 O O . LEU A 1 524 ? 13.033 5.497 -21.240 1.00 97.62 524 LEU A O 1
ATOM 4223 N N . GLU A 1 525 ? 11.566 7.016 -21.968 1.00 96.94 525 GLU A N 1
ATOM 4224 C CA . GLU A 1 525 ? 11.823 6.814 -23.398 1.00 96.94 525 GLU A CA 1
ATOM 4225 C C . GLU A 1 525 ? 13.260 7.170 -23.790 1.00 96.94 525 GLU A C 1
ATOM 4227 O O . GLU A 1 525 ? 13.898 6.438 -24.550 1.00 96.94 525 GLU A O 1
ATOM 4232 N N . ARG A 1 526 ? 13.828 8.241 -23.218 1.00 97.06 526 ARG A N 1
ATOM 4233 C CA . ARG A 1 526 ? 15.258 8.554 -23.384 1.00 97.06 526 ARG A CA 1
ATOM 4234 C C . ARG A 1 526 ? 16.142 7.436 -22.836 1.00 97.06 526 ARG A C 1
ATOM 4236 O O . ARG A 1 526 ? 17.065 7.008 -23.525 1.00 97.06 526 ARG A O 1
ATOM 4243 N N . LEU A 1 527 ? 15.842 6.922 -21.639 1.00 97.06 527 LEU A N 1
ATOM 4244 C CA . LEU A 1 527 ? 16.571 5.787 -21.064 1.00 97.06 527 LEU A CA 1
ATOM 4245 C C . LEU A 1 527 ? 16.461 4.542 -21.960 1.00 97.06 527 LEU A C 1
ATOM 4247 O O . LEU A 1 527 ? 17.473 3.895 -22.233 1.00 97.06 527 LEU A O 1
ATOM 4251 N N . LYS A 1 528 ? 15.263 4.242 -22.475 1.00 96.44 528 LYS A N 1
ATOM 4252 C CA . LYS A 1 528 ? 15.023 3.147 -23.425 1.00 96.44 528 LYS A CA 1
ATOM 4253 C C . LYS A 1 528 ? 15.875 3.301 -24.685 1.00 96.44 528 LYS A C 1
ATOM 4255 O O . LYS A 1 528 ? 16.540 2.352 -25.099 1.00 96.44 528 LYS A O 1
ATOM 4260 N N . HIS A 1 529 ? 15.884 4.492 -25.278 1.00 96.94 529 HIS A N 1
ATOM 4261 C CA . HIS A 1 529 ? 16.653 4.786 -26.485 1.00 96.94 529 HIS A CA 1
ATOM 4262 C C . HIS A 1 529 ? 18.165 4.641 -26.262 1.00 96.94 529 HIS A C 1
ATOM 4264 O O . HIS A 1 529 ? 18.855 4.009 -27.069 1.00 96.94 529 HIS A O 1
ATOM 4270 N N . ASP A 1 530 ? 18.676 5.155 -25.142 1.00 94.88 530 ASP A N 1
ATOM 4271 C CA . ASP A 1 530 ? 20.083 5.018 -24.757 1.00 94.88 530 ASP A CA 1
ATOM 4272 C C . ASP A 1 530 ? 20.481 3.545 -24.579 1.00 94.88 530 ASP A C 1
ATOM 4274 O O . ASP A 1 530 ? 21.562 3.126 -25.007 1.00 94.88 530 ASP A O 1
ATOM 4278 N N . MET A 1 531 ? 19.608 2.743 -23.962 1.00 95.31 531 MET A N 1
ATOM 4279 C CA . MET A 1 531 ? 19.830 1.312 -23.762 1.00 95.31 531 MET A CA 1
ATOM 4280 C C . MET A 1 531 ? 19.843 0.532 -25.078 1.00 95.31 531 MET A C 1
ATOM 4282 O O . MET A 1 531 ? 20.766 -0.248 -25.328 1.00 95.31 531 MET A O 1
ATOM 4286 N N . LEU A 1 532 ? 18.856 0.776 -25.943 1.00 94.81 532 LEU A N 1
ATOM 4287 C CA . LEU A 1 532 ? 18.763 0.151 -27.263 1.00 94.81 532 LEU A CA 1
ATOM 4288 C C . LEU A 1 532 ? 19.978 0.482 -28.128 1.00 94.81 532 LEU A C 1
ATOM 4290 O O . LEU A 1 532 ? 20.565 -0.414 -28.733 1.00 94.81 532 LEU A O 1
ATOM 4294 N N . THR A 1 533 ? 20.409 1.745 -28.135 1.00 94.00 533 THR A N 1
ATOM 4295 C CA . THR A 1 533 ? 21.590 2.178 -28.894 1.00 94.00 533 THR A CA 1
ATOM 4296 C C . THR A 1 533 ? 22.837 1.402 -28.462 1.00 94.00 533 THR A C 1
ATOM 4298 O O . THR A 1 533 ? 23.574 0.889 -29.303 1.00 94.00 533 THR A O 1
ATOM 4301 N N . ARG A 1 534 ? 23.036 1.204 -27.150 1.00 91.50 534 ARG A N 1
ATOM 4302 C CA . ARG A 1 534 ? 24.161 0.408 -26.626 1.00 91.50 534 ARG A CA 1
ATOM 4303 C C . ARG A 1 534 ? 24.079 -1.068 -27.005 1.00 91.50 534 ARG A C 1
ATOM 4305 O O . ARG A 1 534 ? 25.116 -1.665 -27.294 1.00 91.50 534 ARG A O 1
ATOM 4312 N N . GLN A 1 535 ? 22.884 -1.662 -27.007 1.00 92.06 535 GLN A N 1
ATOM 4313 C CA . GLN A 1 535 ? 22.700 -3.041 -27.468 1.00 92.06 535 GLN A CA 1
ATOM 4314 C C . GLN A 1 535 ? 23.040 -3.182 -28.949 1.00 92.06 535 GLN A C 1
ATOM 4316 O O . GLN A 1 535 ? 23.801 -4.078 -29.310 1.00 92.06 535 GLN A O 1
ATOM 4321 N N . VAL A 1 536 ? 22.541 -2.273 -29.789 1.00 92.69 536 VAL A N 1
ATOM 4322 C CA . VAL A 1 536 ? 22.833 -2.256 -31.228 1.00 92.69 536 VAL A CA 1
ATOM 4323 C C . VAL A 1 536 ? 24.336 -2.116 -31.470 1.00 92.69 536 VAL A C 1
ATOM 4325 O O . VAL A 1 536 ? 24.906 -2.912 -32.216 1.00 92.69 536 VAL A O 1
ATOM 4328 N N . ASP A 1 537 ? 25.003 -1.183 -30.788 1.00 90.56 537 ASP A N 1
ATOM 4329 C CA . ASP A 1 537 ? 26.453 -0.992 -30.894 1.00 90.56 537 ASP A CA 1
ATOM 4330 C C . ASP A 1 537 ? 27.245 -2.234 -30.466 1.00 90.56 537 ASP A C 1
ATOM 4332 O O . ASP A 1 537 ? 28.273 -2.564 -31.068 1.00 90.56 537 ASP A O 1
ATOM 4336 N N . HIS A 1 538 ? 26.785 -2.930 -29.423 1.00 89.38 538 HIS A N 1
ATOM 4337 C CA . HIS A 1 538 ? 27.409 -4.158 -28.943 1.00 89.38 538 HIS A CA 1
ATOM 4338 C C . HIS A 1 538 ? 27.254 -5.300 -29.951 1.00 89.38 538 HIS A C 1
ATOM 4340 O O . HIS A 1 538 ? 28.259 -5.885 -30.353 1.00 89.38 538 HIS A O 1
ATOM 4346 N N . VAL A 1 539 ? 26.031 -5.560 -30.427 1.00 90.81 539 VAL A N 1
ATOM 4347 C CA . VAL A 1 539 ? 25.754 -6.582 -31.454 1.00 90.81 539 VAL A CA 1
ATOM 4348 C C . VAL A 1 539 ? 26.559 -6.293 -32.713 1.00 90.81 539 VAL A C 1
ATOM 4350 O O . VAL A 1 539 ? 27.211 -7.180 -33.259 1.00 90.81 539 VAL A O 1
ATOM 4353 N N . PHE A 1 540 ? 26.574 -5.037 -33.161 1.00 91.12 540 PHE A N 1
ATOM 4354 C CA . PHE A 1 540 ? 27.321 -4.652 -34.350 1.00 91.12 540 PHE A CA 1
ATOM 4355 C C . PHE A 1 540 ? 28.824 -4.885 -34.174 1.00 91.12 540 PHE A C 1
ATOM 4357 O O . PHE A 1 540 ? 29.496 -5.329 -35.107 1.00 91.12 540 PHE A O 1
ATOM 4364 N N . ARG A 1 541 ? 29.367 -4.633 -32.976 1.00 88.81 541 ARG A N 1
ATOM 4365 C CA . ARG A 1 541 ? 30.768 -4.921 -32.648 1.00 88.81 541 ARG A CA 1
ATOM 4366 C C . ARG A 1 541 ? 31.059 -6.419 -32.653 1.00 88.81 541 ARG A C 1
ATOM 4368 O O . ARG A 1 541 ? 32.023 -6.812 -33.302 1.00 88.81 541 ARG A O 1
ATOM 4375 N N . GLU A 1 542 ? 30.231 -7.235 -32.004 1.00 87.50 542 GLU A N 1
ATOM 4376 C CA . GLU A 1 542 ? 30.397 -8.694 -31.976 1.00 87.50 542 GLU A CA 1
ATOM 4377 C C . GLU A 1 542 ? 30.325 -9.301 -33.379 1.00 87.50 542 GLU A C 1
ATOM 4379 O O . GLU A 1 542 ? 31.217 -10.051 -33.779 1.00 87.50 542 GLU A O 1
ATOM 4384 N N . VAL A 1 543 ? 29.321 -8.914 -34.172 1.00 88.75 543 VAL A N 1
ATOM 4385 C CA . VAL A 1 543 ? 29.177 -9.356 -35.565 1.00 88.75 543 VAL A CA 1
ATOM 4386 C C . VAL A 1 543 ? 30.379 -8.912 -36.394 1.00 88.75 543 VAL A C 1
ATOM 4388 O O . VAL A 1 543 ? 30.929 -9.703 -37.160 1.00 88.75 543 VAL A O 1
ATOM 4391 N N . LYS A 1 544 ? 30.841 -7.667 -36.231 1.00 87.88 544 LYS A N 1
ATOM 4392 C CA . LYS A 1 544 ? 32.021 -7.152 -36.936 1.00 87.88 544 LYS A CA 1
ATOM 4393 C C . LYS A 1 544 ? 33.290 -7.909 -36.553 1.00 87.88 544 LYS A C 1
ATOM 4395 O O . LYS A 1 544 ? 34.109 -8.179 -37.429 1.00 87.88 544 LYS A O 1
ATOM 4400 N N . ASP A 1 545 ? 33.468 -8.244 -35.279 1.00 86.75 545 ASP A N 1
ATOM 4401 C CA . ASP A 1 545 ? 34.623 -8.997 -34.793 1.00 86.75 545 ASP A CA 1
ATOM 4402 C C . ASP A 1 545 ? 34.596 -10.452 -35.274 1.00 86.75 545 ASP A C 1
ATOM 4404 O O . ASP A 1 545 ? 35.608 -10.934 -35.789 1.00 86.75 545 ASP A O 1
ATOM 4408 N N . ALA A 1 546 ? 33.437 -11.114 -35.242 1.00 83.75 546 ALA A N 1
ATOM 4409 C CA . ALA A 1 546 ? 33.247 -12.438 -35.836 1.00 83.75 546 ALA A CA 1
ATOM 4410 C C . ALA A 1 546 ? 33.505 -12.422 -37.356 1.00 83.75 546 ALA A C 1
ATOM 4412 O O . ALA A 1 546 ? 34.204 -13.285 -37.897 1.00 83.75 546 ALA A O 1
ATOM 4413 N N . ALA A 1 547 ? 33.035 -11.381 -38.048 1.00 82.25 547 ALA A N 1
ATOM 4414 C CA . ALA A 1 547 ? 33.243 -11.205 -39.481 1.00 82.25 547 ALA A CA 1
ATOM 4415 C C . ALA A 1 547 ? 34.713 -10.934 -39.857 1.00 82.25 547 ALA A C 1
ATOM 4417 O O . ALA A 1 547 ? 35.096 -11.185 -41.001 1.00 82.25 547 ALA A O 1
ATOM 4418 N N . LYS A 1 548 ? 35.577 -10.465 -38.939 1.00 83.88 548 LYS A N 1
ATOM 4419 C CA . LYS A 1 548 ? 37.017 -10.282 -39.228 1.00 83.88 548 LYS A CA 1
ATOM 4420 C C . LYS A 1 548 ? 37.707 -11.601 -39.565 1.00 83.88 548 LYS A C 1
ATOM 4422 O O . LYS A 1 548 ? 38.558 -11.607 -40.454 1.00 83.88 548 LYS A O 1
ATOM 4427 N N . LEU A 1 549 ? 37.360 -12.696 -38.881 1.00 75.94 549 LEU A N 1
ATOM 4428 C CA . LEU A 1 549 ? 37.907 -14.026 -39.178 1.00 75.94 549 LEU A CA 1
ATOM 4429 C C . LEU A 1 549 ? 37.493 -14.469 -40.579 1.00 75.94 549 LEU A C 1
ATOM 4431 O O . LEU A 1 549 ? 38.358 -14.796 -41.390 1.00 75.94 549 LEU A O 1
ATOM 4435 N N . TYR A 1 550 ? 36.201 -14.342 -40.890 1.00 73.31 550 TYR A N 1
ATOM 4436 C CA . TYR A 1 550 ? 35.675 -14.622 -42.223 1.00 73.31 550 TYR A CA 1
ATOM 4437 C C . TYR A 1 550 ? 36.368 -13.774 -43.299 1.00 73.31 550 TYR A C 1
ATOM 4439 O O . TYR A 1 550 ? 36.809 -14.298 -44.319 1.00 73.31 550 TYR A O 1
ATOM 4447 N N . LYS A 1 551 ? 36.559 -12.470 -43.057 1.00 77.06 551 LYS A N 1
ATOM 4448 C CA . LYS A 1 551 ? 37.270 -11.568 -43.975 1.00 77.06 551 LYS A CA 1
ATOM 4449 C C . LYS A 1 551 ? 38.739 -11.962 -44.159 1.00 77.06 551 LYS A C 1
ATOM 4451 O O . LYS A 1 551 ? 39.254 -11.907 -45.267 1.00 77.06 551 LYS A O 1
ATOM 4456 N N . LYS A 1 552 ? 39.440 -12.347 -43.091 1.00 79.06 552 LYS A N 1
ATOM 4457 C CA . LYS A 1 552 ? 40.852 -12.751 -43.170 1.00 79.06 552 LYS A CA 1
ATOM 4458 C C . LYS A 1 552 ? 41.020 -14.055 -43.950 1.00 79.06 552 LYS A C 1
ATOM 4460 O O . LYS A 1 552 ? 41.940 -14.159 -44.757 1.00 79.06 552 LYS A O 1
ATOM 4465 N N . GLU A 1 553 ? 40.154 -15.034 -43.711 1.00 76.50 553 GLU A N 1
ATOM 4466 C CA . GLU A 1 553 ? 40.179 -16.319 -44.413 1.00 76.50 553 GLU A CA 1
ATOM 4467 C C . GLU A 1 553 ? 39.769 -16.172 -45.879 1.00 76.50 553 GLU A C 1
ATOM 4469 O O . GLU A 1 553 ? 40.502 -16.633 -46.747 1.00 76.50 553 GLU A O 1
ATOM 4474 N N . SER A 1 554 ? 38.687 -15.445 -46.172 1.00 77.19 554 SER A N 1
ATOM 4475 C CA . SER A 1 554 ? 38.270 -15.161 -47.555 1.00 77.19 554 SER A CA 1
ATOM 4476 C C . SER A 1 554 ? 39.327 -14.379 -48.338 1.00 77.19 554 SER A C 1
ATOM 4478 O O . SER A 1 554 ? 39.604 -14.718 -49.483 1.00 77.19 554 SER A O 1
ATOM 4480 N N . VAL A 1 555 ? 40.001 -13.390 -47.731 1.00 81.50 555 VAL A N 1
ATOM 4481 C CA . VAL A 1 555 ? 41.130 -12.688 -48.373 1.00 81.50 555 VAL A CA 1
ATOM 4482 C C . VAL A 1 555 ? 42.317 -13.626 -48.601 1.00 81.50 555 VAL A C 1
ATOM 4484 O O . VAL A 1 555 ? 42.946 -13.558 -49.653 1.00 81.50 555 VAL A O 1
ATOM 4487 N N . LYS A 1 556 ? 42.624 -14.527 -47.657 1.00 82.88 556 LYS A N 1
ATOM 4488 C CA . LYS A 1 556 ? 43.687 -15.528 -47.832 1.00 82.88 556 LYS A CA 1
ATOM 4489 C C . LYS A 1 556 ? 43.378 -16.459 -49.005 1.00 82.88 556 LYS A C 1
ATOM 4491 O O . LYS A 1 556 ? 44.248 -16.667 -49.845 1.00 82.88 556 LYS A O 1
ATOM 4496 N N . GLU A 1 557 ? 42.159 -16.984 -49.080 1.00 86.19 557 GLU A N 1
ATOM 4497 C CA . GLU A 1 557 ? 41.712 -17.829 -50.192 1.00 86.19 557 GLU A CA 1
ATOM 4498 C C . GLU A 1 557 ? 41.702 -17.053 -51.518 1.00 86.19 557 GLU A C 1
ATOM 4500 O O . GLU A 1 557 ? 42.174 -17.561 -52.534 1.00 86.19 557 GLU A O 1
ATOM 4505 N N . ALA A 1 558 ? 41.299 -15.780 -51.510 1.00 83.44 558 ALA A N 1
ATOM 4506 C CA . ALA A 1 558 ? 41.356 -14.928 -52.693 1.00 83.44 558 ALA A CA 1
ATOM 4507 C C . ALA A 1 558 ? 42.800 -14.699 -53.170 1.00 83.44 558 ALA A C 1
ATOM 4509 O O . ALA A 1 558 ? 43.081 -14.753 -54.368 1.00 83.44 558 ALA A O 1
ATOM 4510 N N . CYS A 1 559 ? 43.747 -14.509 -52.245 1.00 81.12 559 CYS A N 1
ATOM 4511 C CA . CYS A 1 559 ? 45.171 -14.442 -52.568 1.00 81.12 559 CYS A CA 1
ATOM 4512 C C . CYS A 1 559 ? 45.701 -15.759 -53.145 1.00 81.12 559 CYS A C 1
ATOM 4514 O O . CYS A 1 559 ? 46.574 -15.707 -54.010 1.00 81.12 559 CYS A O 1
ATOM 4516 N N . ILE A 1 560 ? 45.199 -16.919 -52.702 1.00 84.81 560 ILE A N 1
ATOM 4517 C CA . ILE A 1 560 ? 45.548 -18.212 -53.307 1.00 84.81 560 ILE A CA 1
ATOM 4518 C C . ILE A 1 560 ? 45.092 -18.217 -54.769 1.00 84.81 560 ILE A C 1
ATOM 4520 O O . ILE A 1 560 ? 45.933 -18.399 -55.646 1.00 84.81 560 ILE A O 1
ATOM 4524 N N . VAL A 1 561 ? 43.818 -17.905 -55.042 1.00 85.06 561 VAL A N 1
ATOM 4525 C CA . VAL A 1 561 ? 43.233 -17.860 -56.401 1.00 85.06 561 VAL A CA 1
ATOM 4526 C C . VAL A 1 561 ? 44.009 -16.928 -57.338 1.00 85.06 561 VAL A C 1
ATOM 4528 O O . VAL A 1 561 ? 44.359 -17.307 -58.461 1.00 85.06 561 VAL A O 1
ATOM 4531 N N . LEU A 1 562 ? 44.310 -15.710 -56.880 1.00 82.94 562 LEU A N 1
ATOM 4532 C CA . LEU A 1 562 ? 45.011 -14.700 -57.678 1.00 82.94 562 LEU A CA 1
ATOM 4533 C C . LEU A 1 562 ? 46.469 -15.088 -57.977 1.00 82.94 562 LEU A C 1
ATOM 4535 O O . LEU A 1 562 ? 46.985 -14.720 -59.032 1.00 82.94 562 LEU A O 1
ATOM 4539 N N . ASN A 1 563 ? 47.108 -15.868 -57.096 1.00 83.56 563 ASN A N 1
ATOM 4540 C CA . ASN A 1 563 ? 48.509 -16.280 -57.221 1.00 83.56 563 ASN A CA 1
ATOM 4541 C C . ASN A 1 563 ? 48.715 -17.720 -57.726 1.00 83.56 563 ASN A C 1
ATOM 4543 O O . ASN A 1 563 ? 49.864 -18.153 -57.819 1.00 83.56 563 ASN A O 1
ATOM 4547 N N . LEU A 1 564 ? 47.659 -18.472 -58.081 1.00 85.69 564 LEU A N 1
ATOM 4548 C CA . LEU A 1 564 ? 47.838 -19.799 -58.699 1.00 85.69 564 LEU A CA 1
ATOM 4549 C C . LEU A 1 564 ? 48.729 -19.692 -59.935 1.00 85.69 564 LEU A C 1
ATOM 4551 O O . LEU A 1 564 ? 48.698 -18.681 -60.636 1.00 85.69 564 LEU A O 1
ATOM 4555 N N . ASN A 1 565 ? 49.481 -20.738 -60.261 1.00 85.38 565 ASN A N 1
ATOM 4556 C CA . ASN A 1 565 ? 50.187 -20.765 -61.538 1.00 85.38 565 ASN A CA 1
ATOM 4557 C C . ASN A 1 565 ? 49.171 -20.693 -62.710 1.00 85.38 565 ASN A C 1
ATOM 4559 O O . ASN A 1 565 ? 47.997 -21.035 -62.558 1.00 85.38 565 ASN A O 1
ATOM 4563 N N . ILE A 1 566 ? 49.612 -20.212 -63.875 1.00 82.88 566 ILE A N 1
ATOM 4564 C CA . ILE A 1 566 ? 48.726 -19.956 -65.025 1.00 82.88 566 ILE A CA 1
ATOM 4565 C C . ILE A 1 566 ? 47.998 -21.231 -65.485 1.00 82.88 566 ILE A C 1
ATOM 4567 O O . ILE A 1 566 ? 46.814 -21.170 -65.806 1.00 82.88 566 ILE A O 1
ATOM 4571 N N . GLY A 1 567 ? 48.673 -22.386 -65.468 1.00 81.50 567 GLY A N 1
ATOM 4572 C CA . GLY A 1 567 ? 48.078 -23.668 -65.858 1.00 81.50 567 GLY A CA 1
ATOM 4573 C C . GLY A 1 567 ? 46.959 -24.113 -64.912 1.00 81.50 567 GLY A C 1
ATOM 4574 O O . GLY A 1 567 ? 45.854 -24.400 -65.355 1.00 81.50 567 GLY A O 1
ATOM 4575 N N . SER A 1 568 ? 47.208 -24.091 -63.604 1.00 84.56 568 SER A N 1
ATOM 4576 C CA . SER A 1 568 ? 46.239 -24.416 -62.554 1.00 84.56 568 SER A CA 1
ATOM 4577 C C . SER A 1 568 ? 45.055 -23.449 -62.541 1.00 84.56 568 SER A C 1
ATOM 4579 O O . SER A 1 568 ? 43.935 -23.875 -62.294 1.00 84.56 568 SER A O 1
ATOM 4581 N N . ALA A 1 569 ? 45.270 -22.165 -62.844 1.00 83.69 569 ALA A N 1
ATOM 4582 C CA . ALA A 1 569 ? 44.192 -21.183 -62.942 1.00 83.69 569 ALA A CA 1
ATOM 4583 C C . ALA A 1 569 ? 43.283 -21.412 -64.162 1.00 83.69 569 ALA A C 1
ATOM 4585 O O . ALA A 1 569 ? 42.070 -21.247 -64.051 1.00 83.69 569 ALA A O 1
ATOM 4586 N N . LEU A 1 570 ? 43.855 -21.798 -65.312 1.00 82.56 570 LEU A N 1
ATOM 4587 C CA . LEU A 1 570 ? 43.093 -22.168 -66.512 1.00 82.56 570 LEU A CA 1
ATOM 4588 C C . LEU A 1 570 ? 42.281 -23.443 -66.280 1.00 82.56 570 LEU A C 1
ATOM 4590 O O . LEU A 1 570 ? 41.100 -23.463 -66.602 1.00 82.56 570 LEU A O 1
ATOM 4594 N N . LEU A 1 571 ? 42.894 -24.463 -65.671 1.00 84.31 571 LEU A N 1
ATOM 4595 C CA . LEU A 1 571 ? 42.210 -25.708 -65.317 1.00 84.31 571 LEU A CA 1
ATOM 4596 C C . LEU A 1 571 ? 41.070 -25.458 -64.330 1.00 84.31 571 LEU A C 1
ATOM 4598 O O . LEU A 1 571 ? 39.967 -25.946 -64.542 1.00 84.31 571 LEU A O 1
ATOM 4602 N N . LEU A 1 572 ? 41.304 -24.654 -63.287 1.00 84.56 572 LEU A N 1
ATOM 4603 C CA . LEU A 1 572 ? 40.254 -24.304 -62.334 1.00 84.56 572 LEU A CA 1
ATOM 4604 C C . LEU A 1 572 ? 39.112 -23.543 -63.024 1.00 84.56 572 LEU A C 1
ATOM 4606 O O . LEU A 1 572 ? 37.951 -23.851 -62.790 1.00 84.56 572 LEU A O 1
ATOM 4610 N N . LYS A 1 573 ? 39.422 -22.595 -63.918 1.00 84.38 573 LYS A N 1
ATOM 4611 C CA . LYS A 1 573 ? 38.412 -21.846 -64.681 1.00 84.38 573 LYS A CA 1
ATOM 4612 C C . LYS A 1 573 ? 37.588 -22.747 -65.607 1.00 84.38 573 LYS A C 1
ATOM 4614 O O . LYS A 1 573 ? 36.374 -22.584 -65.663 1.00 84.38 573 LYS A O 1
ATOM 4619 N N . ASP A 1 574 ? 38.229 -23.686 -66.296 1.00 82.06 574 ASP A N 1
ATOM 4620 C CA . ASP A 1 574 ? 37.564 -24.633 -67.197 1.00 82.06 574 ASP A CA 1
ATOM 4621 C C . ASP A 1 574 ? 36.666 -25.608 -66.417 1.00 82.06 574 ASP A C 1
ATOM 4623 O O . ASP A 1 574 ? 35.504 -25.796 -66.765 1.00 82.06 574 ASP A O 1
ATOM 4627 N N . VAL A 1 575 ? 37.143 -26.130 -65.278 1.00 84.44 575 VAL A N 1
ATOM 4628 C CA . VAL A 1 575 ? 36.352 -27.001 -64.389 1.00 84.44 575 VAL A CA 1
ATOM 4629 C C . VAL A 1 575 ? 35.116 -26.277 -63.847 1.00 84.44 575 VAL A C 1
ATOM 4631 O O . VAL A 1 575 ? 34.031 -26.855 -63.868 1.00 84.44 575 VAL A O 1
ATOM 4634 N N . LEU A 1 576 ? 35.246 -25.013 -63.420 1.00 80.25 576 LEU A N 1
ATOM 4635 C CA . LEU A 1 576 ? 34.117 -24.214 -62.919 1.00 80.25 576 LEU A CA 1
ATOM 4636 C C . LEU A 1 576 ? 33.092 -23.860 -64.016 1.00 80.25 576 LEU A C 1
ATOM 4638 O O . LEU A 1 576 ? 31.906 -23.738 -63.719 1.00 80.25 576 LEU A O 1
ATOM 4642 N N . GLN A 1 577 ? 33.527 -23.726 -65.275 1.00 77.56 577 GLN A N 1
ATOM 4643 C CA . GLN A 1 577 ? 32.661 -23.426 -66.427 1.00 77.56 577 GLN A CA 1
ATOM 4644 C C . GLN A 1 577 ? 32.085 -24.682 -67.102 1.00 77.56 577 GLN A C 1
ATOM 4646 O O . GLN A 1 577 ? 31.094 -24.598 -67.834 1.00 77.56 577 GLN A O 1
ATOM 4651 N N . SER A 1 578 ? 32.682 -25.851 -66.860 1.00 74.69 578 SER A N 1
ATOM 4652 C CA . SER A 1 578 ? 32.226 -27.120 -67.413 1.00 74.69 578 SER A CA 1
ATOM 4653 C C . SER A 1 578 ? 30.925 -27.574 -66.744 1.00 74.69 578 SER A C 1
ATOM 4655 O O . SER A 1 578 ? 30.829 -27.729 -65.530 1.00 74.69 578 SER A O 1
ATOM 4657 N N . THR A 1 579 ? 29.893 -27.827 -67.546 1.00 57.12 579 THR A N 1
ATOM 4658 C CA . THR A 1 579 ? 28.580 -28.292 -67.062 1.00 57.12 579 THR A CA 1
ATOM 4659 C C . THR A 1 579 ? 28.521 -29.814 -66.865 1.00 57.12 579 THR A C 1
ATOM 4661 O O . THR A 1 579 ? 27.484 -30.335 -66.461 1.00 57.12 579 THR A O 1
ATOM 4664 N N . SER A 1 580 ? 29.609 -30.544 -67.152 1.00 58.44 580 SER A N 1
ATOM 4665 C CA . SER A 1 580 ? 29.590 -32.011 -67.279 1.00 58.44 580 SER A CA 1
ATOM 4666 C C . SER A 1 580 ? 30.821 -32.772 -66.746 1.00 58.44 580 SER A C 1
ATOM 4668 O O . SER A 1 580 ? 30.962 -33.950 -67.069 1.00 58.44 580 SER A O 1
ATOM 4670 N N . GLY A 1 581 ? 31.727 -32.170 -65.966 1.00 54.62 581 GLY A N 1
ATOM 4671 C CA . GLY A 1 581 ? 32.988 -32.819 -65.564 1.00 54.62 581 GLY A CA 1
ATOM 4672 C C . GLY A 1 581 ? 33.081 -33.185 -64.081 1.00 54.62 581 GLY A C 1
ATOM 4673 O O . GLY A 1 581 ? 33.002 -32.313 -63.226 1.00 54.62 581 GLY A O 1
ATOM 4674 N N . GLN A 1 582 ? 33.317 -34.464 -63.764 1.00 54.09 582 GLN A N 1
ATOM 4675 C CA . GLN A 1 582 ? 34.002 -34.833 -62.518 1.00 54.09 582 GLN A CA 1
ATOM 4676 C C . GLN A 1 582 ? 35.441 -34.279 -62.567 1.00 54.09 582 GLN A C 1
ATOM 4678 O O . GLN A 1 582 ? 36.080 -34.416 -63.613 1.00 54.09 582 GLN A O 1
ATOM 4683 N N . PRO A 1 583 ? 35.989 -33.728 -61.469 1.00 59.31 583 PRO A N 1
ATOM 4684 C CA . PRO A 1 583 ? 35.438 -33.683 -60.112 1.00 59.31 583 PRO A CA 1
ATOM 4685 C C . PRO A 1 583 ? 34.439 -32.524 -59.878 1.00 59.31 583 PRO A C 1
ATOM 4687 O O . PRO A 1 583 ? 34.478 -31.530 -60.597 1.00 59.31 583 PRO A O 1
ATOM 4690 N N . PRO A 1 584 ? 33.551 -32.616 -58.861 1.00 74.56 584 PRO A N 1
ATOM 4691 C CA . PRO A 1 584 ? 32.628 -31.535 -58.500 1.00 74.56 584 PRO A CA 1
ATOM 4692 C C . PRO A 1 584 ? 33.373 -30.216 -58.253 1.00 74.56 584 PRO A C 1
ATOM 4694 O O . PRO A 1 584 ? 34.435 -30.233 -57.631 1.00 74.56 584 PRO A O 1
ATOM 4697 N N . ALA A 1 585 ? 32.793 -29.078 -58.653 1.00 73.31 585 ALA A N 1
ATOM 4698 C CA . ALA A 1 585 ? 33.383 -27.745 -58.462 1.00 73.31 585 ALA A CA 1
ATOM 4699 C C . ALA A 1 585 ? 33.878 -27.506 -57.021 1.00 73.31 585 ALA A C 1
ATOM 4701 O O . ALA A 1 585 ? 34.949 -26.949 -56.804 1.00 73.31 585 ALA A O 1
ATOM 4702 N N . THR A 1 586 ? 33.153 -28.018 -56.025 1.00 78.00 586 THR A N 1
ATOM 4703 C CA . THR A 1 586 ? 33.535 -27.960 -54.608 1.00 78.00 586 THR A CA 1
ATOM 4704 C C . THR A 1 586 ? 34.785 -28.781 -54.270 1.00 78.00 586 THR A C 1
ATOM 4706 O O . THR A 1 586 ? 35.595 -28.347 -53.457 1.00 78.00 586 THR A O 1
ATOM 4709 N N . ALA A 1 587 ? 34.984 -29.943 -54.895 1.00 80.88 587 ALA A N 1
ATOM 4710 C CA . ALA A 1 587 ? 36.182 -30.759 -54.705 1.00 80.88 587 ALA A CA 1
ATOM 4711 C C . ALA A 1 587 ? 37.414 -30.102 -55.349 1.00 80.88 587 ALA A C 1
ATOM 4713 O O . ALA A 1 587 ? 38.462 -30.033 -54.713 1.00 80.88 587 ALA A O 1
ATOM 4714 N N . ALA A 1 588 ? 37.262 -29.540 -56.553 1.00 81.62 588 ALA A N 1
ATOM 4715 C CA . ALA A 1 588 ? 38.333 -28.808 -57.232 1.00 81.62 588 ALA A CA 1
ATOM 4716 C C . ALA A 1 588 ? 38.764 -27.547 -56.458 1.00 81.62 588 ALA A C 1
ATOM 4718 O O . ALA A 1 588 ? 39.954 -27.254 -56.360 1.00 81.62 588 ALA A O 1
ATOM 4719 N N . LEU A 1 589 ? 37.814 -26.820 -55.856 1.00 84.31 589 LEU A N 1
ATOM 4720 C CA . LEU A 1 589 ? 38.115 -25.681 -54.981 1.00 84.31 589 LEU A CA 1
ATOM 4721 C C . LEU A 1 589 ? 38.890 -26.117 -53.724 1.00 84.31 589 LEU A C 1
ATOM 4723 O O . LEU A 1 589 ? 39.917 -25.514 -53.399 1.00 84.31 589 LEU A O 1
ATOM 4727 N N . ASN A 1 590 ? 38.472 -27.211 -53.080 1.00 85.12 590 ASN A N 1
ATOM 4728 C CA . ASN A 1 590 ? 39.145 -27.745 -51.893 1.00 85.12 590 ASN A CA 1
ATOM 4729 C C . ASN A 1 590 ? 40.584 -28.210 -52.183 1.00 85.12 590 ASN A C 1
ATOM 4731 O O . ASN A 1 590 ? 41.477 -27.950 -51.379 1.00 85.12 590 ASN A O 1
ATOM 4735 N N . GLU A 1 591 ? 40.839 -28.851 -53.330 1.00 83.94 591 GLU A N 1
ATOM 4736 C CA . GLU A 1 591 ? 42.190 -29.280 -53.742 1.00 83.94 591 GLU A CA 1
ATOM 4737 C C . GLU A 1 591 ? 43.159 -28.103 -53.911 1.00 83.94 591 GLU A C 1
ATOM 4739 O O . GLU A 1 591 ? 44.355 -28.217 -53.638 1.00 83.94 591 GLU A O 1
ATOM 4744 N N . VAL A 1 592 ? 42.634 -26.948 -54.315 1.00 82.81 592 VAL A N 1
ATOM 4745 C CA . VAL A 1 592 ? 43.393 -25.705 -54.478 1.00 82.81 592 VAL A CA 1
ATOM 4746 C C . VAL A 1 592 ? 43.545 -24.947 -53.146 1.00 82.81 592 VAL A C 1
ATOM 4748 O O . VAL A 1 592 ? 44.276 -23.960 -53.060 1.00 82.81 592 VAL A O 1
ATOM 4751 N N . GLY A 1 593 ? 42.922 -25.436 -52.071 1.00 81.94 593 GLY A N 1
ATOM 4752 C CA . GLY A 1 593 ? 42.979 -24.846 -50.735 1.00 81.94 593 GLY A CA 1
ATOM 4753 C C . GLY A 1 593 ? 41.946 -23.744 -50.493 1.00 81.94 593 GLY A C 1
ATOM 4754 O O . GLY A 1 593 ? 42.173 -22.890 -49.633 1.00 81.94 593 GLY A O 1
ATOM 4755 N N . ILE A 1 594 ? 40.845 -23.747 -51.252 1.00 84.25 594 ILE A N 1
ATOM 4756 C CA . ILE A 1 594 ? 39.714 -22.823 -51.128 1.00 84.25 594 ILE A CA 1
ATOM 4757 C C . ILE A 1 594 ? 38.554 -23.587 -50.495 1.00 84.25 594 ILE A C 1
ATOM 4759 O O . ILE A 1 594 ? 37.981 -24.470 -51.127 1.00 84.25 594 ILE A O 1
ATOM 4763 N N . TYR A 1 595 ? 38.209 -23.248 -49.257 1.00 82.62 595 TYR A N 1
ATOM 4764 C CA . TYR A 1 595 ? 37.214 -23.981 -48.477 1.00 82.62 595 TYR A CA 1
ATOM 4765 C C . TYR A 1 595 ? 35.978 -23.139 -48.138 1.00 82.62 595 TYR A C 1
ATOM 4767 O O . TYR A 1 595 ? 34.940 -23.707 -47.797 1.00 82.62 595 TYR A O 1
ATOM 4775 N N . LYS A 1 596 ? 36.074 -21.801 -48.176 1.00 78.50 596 LYS A N 1
ATOM 4776 C CA . LYS A 1 596 ? 35.022 -20.891 -47.688 1.00 78.50 596 LYS A CA 1
ATOM 4777 C C . LYS A 1 596 ? 34.497 -19.903 -48.729 1.00 78.50 596 LYS A C 1
ATOM 4779 O O . LYS A 1 596 ? 33.368 -19.439 -48.569 1.00 78.50 596 LYS A O 1
ATOM 4784 N N . LEU A 1 597 ? 35.271 -19.553 -49.757 1.00 82.56 597 LEU A N 1
ATOM 4785 C CA . LEU A 1 597 ? 34.793 -18.697 -50.848 1.00 82.56 597 LEU A CA 1
ATOM 4786 C C . LEU A 1 597 ? 33.720 -19.402 -51.683 1.00 82.56 597 LEU A C 1
ATOM 4788 O O . LEU A 1 597 ? 33.867 -20.568 -52.056 1.00 82.56 597 LEU A O 1
ATOM 4792 N N . ALA A 1 598 ? 32.657 -18.671 -52.023 1.00 84.19 598 ALA A N 1
ATOM 4793 C CA . ALA A 1 598 ? 31.649 -19.171 -52.942 1.00 84.19 598 ALA A CA 1
ATOM 4794 C C . ALA A 1 598 ? 32.233 -19.290 -54.358 1.00 84.19 598 ALA A C 1
ATOM 4796 O O . ALA A 1 598 ? 33.066 -18.484 -54.774 1.00 84.19 598 ALA A O 1
ATOM 4797 N N . GLN A 1 599 ? 31.752 -20.267 -55.130 1.00 82.62 599 GLN A N 1
ATOM 4798 C CA . GLN A 1 599 ? 32.200 -20.492 -56.509 1.00 82.62 599 GLN A CA 1
ATOM 4799 C C . GLN A 1 599 ? 32.126 -19.215 -57.369 1.00 82.62 599 GLN A C 1
ATOM 4801 O O . GLN A 1 599 ? 33.068 -18.910 -58.095 1.00 82.62 599 GLN A O 1
ATOM 4806 N N . GLN A 1 600 ? 31.043 -18.442 -57.240 1.00 82.25 600 GLN A N 1
ATOM 4807 C CA . GLN A 1 600 ? 30.846 -17.191 -57.982 1.00 82.25 600 GLN A CA 1
ATOM 4808 C C . GLN A 1 600 ? 31.935 -16.153 -57.667 1.00 82.25 600 GLN A C 1
ATOM 4810 O O . GLN A 1 600 ? 32.447 -15.497 -58.574 1.00 82.25 600 GLN A O 1
ATOM 4815 N N . ASP A 1 601 ? 32.349 -16.047 -56.402 1.00 82.62 601 ASP A N 1
ATOM 4816 C CA . ASP A 1 601 ? 33.414 -15.129 -55.992 1.00 82.62 601 ASP A CA 1
ATOM 4817 C C . ASP A 1 601 ? 34.770 -15.566 -56.561 1.00 82.62 601 ASP A C 1
ATOM 4819 O O . ASP A 1 601 ? 35.564 -14.733 -57.001 1.00 82.62 601 ASP A O 1
ATOM 4823 N N . VAL A 1 602 ? 35.031 -16.877 -56.616 1.00 85.25 602 VAL A N 1
ATOM 4824 C CA . VAL A 1 602 ? 36.255 -17.432 -57.214 1.00 85.25 602 VAL A CA 1
ATOM 4825 C C . VAL A 1 602 ? 36.309 -17.167 -58.720 1.00 85.25 602 VAL A C 1
ATOM 4827 O O . VAL A 1 602 ? 37.362 -16.783 -59.229 1.00 85.25 602 VAL A O 1
ATOM 4830 N N . GLU A 1 603 ? 35.192 -17.302 -59.437 1.00 84.00 603 GLU A N 1
ATOM 4831 C CA . GLU A 1 603 ? 35.109 -16.983 -60.870 1.00 84.00 603 GLU A CA 1
ATOM 4832 C C . GLU A 1 603 ? 35.398 -15.501 -61.147 1.00 84.00 603 GLU A C 1
ATOM 4834 O O . GLU A 1 603 ? 36.161 -15.171 -62.063 1.00 84.00 603 GLU A O 1
ATOM 4839 N N . ILE A 1 604 ? 34.850 -14.601 -60.323 1.00 84.69 604 ILE A N 1
ATOM 4840 C CA . ILE A 1 604 ? 35.144 -13.164 -60.394 1.00 84.69 604 ILE A CA 1
ATOM 4841 C C . ILE A 1 604 ? 36.639 -12.921 -60.148 1.00 84.69 604 ILE A C 1
ATOM 4843 O O . ILE A 1 604 ? 37.289 -12.236 -60.941 1.00 84.69 604 ILE A O 1
ATOM 4847 N N . LEU A 1 605 ? 37.209 -13.515 -59.096 1.00 85.12 605 LEU A N 1
ATOM 4848 C CA . LEU A 1 605 ? 38.627 -13.367 -58.756 1.00 85.12 605 LEU A CA 1
ATOM 4849 C C . LEU A 1 605 ? 39.557 -13.892 -59.857 1.00 85.12 605 LEU A C 1
ATOM 4851 O O . LEU A 1 605 ? 40.563 -13.251 -60.158 1.00 85.12 605 LEU A O 1
ATOM 4855 N N . LEU A 1 606 ? 39.220 -15.010 -60.504 1.00 84.50 606 LEU A N 1
ATOM 4856 C CA . LEU A 1 606 ? 39.964 -15.509 -61.662 1.00 84.50 606 LEU A CA 1
ATOM 4857 C C . LEU A 1 606 ? 39.941 -14.484 -62.805 1.00 84.50 606 LEU A C 1
ATOM 4859 O O . LEU A 1 606 ? 40.989 -14.166 -63.367 1.00 84.50 606 LEU A O 1
ATOM 4863 N N . ASN A 1 607 ? 38.783 -13.902 -63.121 1.00 83.88 607 ASN A N 1
ATOM 4864 C CA . ASN A 1 607 ? 38.667 -12.906 -64.192 1.00 83.88 607 ASN A CA 1
ATOM 4865 C C . ASN A 1 607 ? 39.450 -11.608 -63.923 1.00 83.88 607 ASN A C 1
ATOM 4867 O O . ASN A 1 607 ? 39.826 -10.927 -64.874 1.00 83.88 607 ASN A O 1
ATOM 4871 N N . LEU A 1 608 ? 39.753 -11.295 -62.661 1.00 83.31 608 LEU A N 1
ATOM 4872 C CA . LEU A 1 608 ? 40.566 -10.135 -62.275 1.00 83.31 608 LEU A CA 1
ATOM 4873 C C . LEU A 1 608 ? 42.082 -10.354 -62.417 1.00 83.31 608 LEU A C 1
ATOM 4875 O O . LEU A 1 608 ? 42.857 -9.411 -62.250 1.00 83.31 608 LEU A O 1
ATOM 4879 N N . ARG A 1 609 ? 42.539 -11.574 -62.722 1.00 84.06 609 ARG A N 1
ATOM 4880 C CA . ARG A 1 609 ? 43.969 -11.850 -62.913 1.00 84.06 609 ARG A CA 1
ATOM 4881 C C . ARG A 1 609 ? 44.505 -11.141 -64.161 1.00 84.06 609 ARG A C 1
ATOM 4883 O O . ARG A 1 609 ? 43.926 -11.232 -65.235 1.00 84.06 609 ARG A O 1
ATOM 4890 N N . THR A 1 610 ? 45.668 -10.505 -64.044 1.00 77.19 610 THR A N 1
ATOM 4891 C CA . THR A 1 610 ? 46.329 -9.779 -65.150 1.00 77.19 610 THR A CA 1
ATOM 4892 C C . THR A 1 610 ? 47.292 -10.640 -65.966 1.00 77.19 610 THR A C 1
ATOM 4894 O O . THR A 1 610 ? 47.715 -10.242 -67.044 1.00 77.19 610 THR A O 1
ATOM 4897 N N . ASN A 1 611 ? 47.650 -11.822 -65.458 1.00 74.88 611 ASN A N 1
ATOM 4898 C CA . ASN A 1 611 ? 48.729 -12.658 -65.997 1.00 74.88 611 ASN A CA 1
ATOM 4899 C C . ASN A 1 611 ? 48.201 -13.784 -66.896 1.00 74.88 611 ASN A C 1
ATOM 4901 O O . ASN A 1 611 ? 48.801 -14.857 -66.966 1.00 74.88 611 ASN A O 1
ATOM 4905 N N . TRP A 1 612 ? 47.045 -13.579 -67.530 1.00 78.88 612 TRP A N 1
ATOM 4906 C CA . TRP A 1 612 ? 46.546 -14.528 -68.515 1.00 78.88 612 TRP A CA 1
ATOM 4907 C C . TRP A 1 612 ? 47.512 -14.566 -69.705 1.00 78.88 612 TRP A C 1
ATOM 4909 O O . TRP A 1 612 ? 48.013 -13.515 -70.112 1.00 78.88 612 TRP A O 1
ATOM 4919 N N . PRO A 1 613 ? 47.814 -15.753 -70.259 1.00 70.62 613 PRO A N 1
ATOM 4920 C CA . PRO A 1 613 ? 48.602 -15.830 -71.474 1.00 70.62 613 PRO A CA 1
ATOM 4921 C C . PRO A 1 613 ? 47.854 -15.016 -72.522 1.00 70.62 613 PRO A C 1
ATOM 4923 O O . PRO A 1 613 ? 46.650 -15.212 -72.687 1.00 70.62 613 PRO A O 1
ATOM 4926 N N . ASN A 1 614 ? 48.545 -14.070 -73.168 1.00 58.19 614 ASN A N 1
ATOM 4927 C CA . ASN A 1 614 ? 47.972 -13.308 -74.269 1.00 58.19 614 ASN A CA 1
ATOM 4928 C C . ASN A 1 614 ? 47.322 -14.313 -75.211 1.00 58.19 614 ASN A C 1
ATOM 4930 O O . ASN A 1 614 ? 48.018 -15.093 -75.865 1.00 58.19 614 ASN A O 1
ATOM 4934 N N . THR A 1 615 ? 45.993 -14.313 -75.251 1.00 54.56 615 THR A N 1
ATOM 4935 C CA . THR A 1 615 ? 45.250 -14.976 -76.305 1.00 54.56 615 THR A CA 1
ATOM 4936 C C . THR A 1 615 ? 45.570 -14.171 -77.550 1.00 54.56 615 THR A C 1
ATOM 4938 O O . THR A 1 615 ? 44.908 -13.176 -77.854 1.00 54.56 615 THR A O 1
ATOM 4941 N N . GLY A 1 616 ? 46.679 -14.531 -78.201 1.00 43.41 616 GLY A N 1
ATOM 4942 C CA . GLY A 1 616 ? 46.902 -14.187 -79.589 1.00 43.41 616 GLY A CA 1
ATOM 4943 C C . GLY A 1 616 ? 45.621 -14.551 -80.319 1.00 43.41 616 GLY A C 1
ATOM 4944 O O . GLY A 1 616 ? 45.119 -15.664 -80.160 1.00 43.41 616 GLY A O 1
ATOM 4945 N N . LYS A 1 617 ? 45.044 -13.557 -80.989 1.00 35.00 617 LYS A N 1
ATOM 4946 C CA . LYS A 1 617 ? 43.991 -13.799 -81.967 1.00 35.00 617 LYS A CA 1
ATOM 4947 C C . LYS A 1 617 ? 44.418 -14.873 -82.955 1.00 35.00 617 LYS A C 1
ATOM 4949 O O . LYS A 1 617 ? 45.620 -14.870 -83.312 1.00 35.00 617 LYS A O 1
#